Protein AF-A0A972USC8-F1 (afdb_monomer)

Structure (mmCIF, N/CA/C/O backbone):
data_AF-A0A972USC8-F1
#
_entry.id   AF-A0A972USC8-F1
#
loop_
_atom_site.group_PDB
_atom_site.id
_atom_site.type_symbol
_atom_site.label_atom_id
_atom_site.label_alt_id
_atom_site.label_comp_id
_atom_site.label_asym_id
_atom_site.label_entity_id
_atom_site.label_seq_id
_atom_site.pdbx_PDB_ins_code
_atom_site.Cartn_x
_atom_site.Cartn_y
_atom_site.Cartn_z
_atom_site.occupancy
_atom_site.B_iso_or_equiv
_atom_site.auth_seq_id
_atom_site.auth_comp_id
_atom_site.auth_asym_id
_atom_site.auth_atom_id
_atom_site.pdbx_PDB_model_num
ATOM 1 N N . MET A 1 1 ? 21.218 18.758 30.981 1.00 28.83 1 MET A N 1
ATOM 2 C CA . MET A 1 1 ? 20.413 19.959 30.664 1.00 28.83 1 MET A CA 1
ATOM 3 C C . MET A 1 1 ? 19.135 19.496 29.987 1.00 28.83 1 MET A C 1
ATOM 5 O O . MET A 1 1 ? 19.199 18.559 29.205 1.00 28.83 1 MET A O 1
ATOM 9 N N . LYS A 1 2 ? 17.991 20.054 30.396 1.00 26.00 2 LYS A N 1
ATOM 10 C CA . LYS A 1 2 ? 16.638 19.633 30.009 1.00 26.00 2 LYS A CA 1
ATOM 11 C C . LYS A 1 2 ? 16.457 19.695 28.484 1.00 26.00 2 LYS A C 1
ATOM 13 O O . LYS A 1 2 ? 16.669 20.749 27.896 1.00 26.00 2 LYS A O 1
ATOM 18 N N . ASN A 1 3 ? 16.062 18.573 27.883 1.00 27.61 3 ASN A N 1
ATOM 19 C CA . ASN A 1 3 ? 15.566 18.508 26.513 1.00 27.61 3 ASN A CA 1
ATOM 20 C C . ASN A 1 3 ? 14.265 19.317 26.426 1.00 27.61 3 ASN A C 1
ATOM 22 O O . ASN A 1 3 ? 13.234 18.849 26.899 1.00 27.61 3 ASN A O 1
ATOM 26 N N . ASN A 1 4 ? 14.302 20.493 25.804 1.00 26.41 4 ASN A N 1
ATOM 27 C CA . ASN A 1 4 ? 13.115 21.054 25.164 1.00 26.41 4 ASN A CA 1
ATOM 28 C C . ASN A 1 4 ? 13.002 20.402 23.780 1.00 26.41 4 ASN A C 1
ATOM 30 O O . ASN A 1 4 ? 13.365 20.997 22.772 1.00 26.41 4 ASN A O 1
ATOM 34 N N . LEU A 1 5 ? 12.569 19.141 23.749 1.00 36.03 5 LEU A N 1
ATOM 35 C CA . LEU A 1 5 ? 11.856 18.628 22.585 1.00 36.03 5 LEU A CA 1
ATOM 36 C C . LEU A 1 5 ? 10.421 19.109 22.794 1.00 36.03 5 LEU A C 1
ATOM 38 O O . LEU A 1 5 ? 9.805 18.733 23.791 1.00 36.03 5 LEU A O 1
ATOM 42 N N . SER A 1 6 ? 9.947 20.012 21.937 1.00 41.19 6 SER A N 1
ATOM 43 C CA . SER A 1 6 ? 8.532 20.383 21.866 1.00 41.19 6 SER A CA 1
ATOM 44 C C . SER A 1 6 ? 7.670 19.116 21.856 1.00 41.19 6 SER A C 1
ATOM 46 O O . SER A 1 6 ? 8.091 18.094 21.304 1.00 41.19 6 SER A O 1
ATOM 48 N N . GLU A 1 7 ? 6.494 19.155 22.493 1.00 50.50 7 GLU A N 1
ATOM 49 C CA . GLU A 1 7 ? 5.523 18.064 22.347 1.00 50.50 7 GLU A CA 1
ATOM 50 C C . GLU A 1 7 ? 5.306 17.808 20.842 1.00 50.50 7 GLU A C 1
ATOM 52 O O . GLU A 1 7 ? 5.225 18.777 20.081 1.00 50.50 7 GLU A O 1
ATOM 57 N N . PRO A 1 8 ? 5.321 16.541 20.387 1.00 60.16 8 PRO A N 1
ATOM 58 C CA . PRO A 1 8 ? 5.154 16.236 18.973 1.00 60.16 8 PRO A CA 1
ATOM 59 C C . PRO A 1 8 ? 3.781 16.725 18.503 1.00 60.16 8 PRO A C 1
ATOM 61 O O . PRO A 1 8 ? 2.776 16.514 19.181 1.00 60.16 8 PRO A O 1
ATOM 64 N N . GLU A 1 9 ? 3.760 17.403 17.360 1.00 76.31 9 GLU A N 1
ATOM 65 C CA . GLU A 1 9 ? 2.539 17.928 16.756 1.00 76.31 9 GLU A CA 1
ATOM 66 C C . GLU A 1 9 ? 1.659 16.753 16.309 1.00 76.31 9 GLU A C 1
ATOM 68 O O . GLU A 1 9 ? 2.109 15.861 15.592 1.00 76.31 9 GLU A O 1
ATOM 73 N N . THR A 1 10 ? 0.428 16.693 16.818 1.00 85.75 10 THR A N 1
ATOM 74 C CA . THR A 1 10 ? -0.533 15.642 16.466 1.00 85.75 10 THR A CA 1
ATOM 75 C C . THR A 1 10 ? -1.205 15.961 15.145 1.00 85.75 10 THR A C 1
ATOM 77 O O . THR A 1 10 ? -1.595 17.108 14.927 1.00 85.75 10 THR A O 1
ATOM 80 N N . PHE A 1 11 ? -1.440 14.945 14.326 1.00 89.19 11 PHE A N 1
ATOM 81 C CA . PHE A 1 11 ? -2.197 15.081 13.091 1.00 89.19 11 PHE A CA 1
ATOM 82 C C . PHE A 1 11 ? -3.629 15.552 13.362 1.00 89.19 11 PHE A C 1
ATOM 84 O O . PHE A 1 11 ? -4.307 15.059 14.270 1.00 89.19 11 PHE A O 1
ATOM 91 N N . LYS A 1 12 ? -4.096 16.490 12.536 1.00 87.88 12 LYS A N 1
ATOM 92 C CA . LYS A 1 12 ? -5.495 16.915 12.465 1.00 87.88 12 LYS A CA 1
ATOM 93 C C . LYS A 1 12 ? -5.984 16.843 11.031 1.00 87.88 12 LYS A C 1
ATOM 95 O O . LYS A 1 12 ? -5.246 17.154 10.097 1.00 87.88 12 LYS A O 1
ATOM 100 N N . VAL A 1 13 ? -7.257 16.499 10.864 1.00 87.81 13 VAL A N 1
ATOM 101 C CA . VAL A 1 13 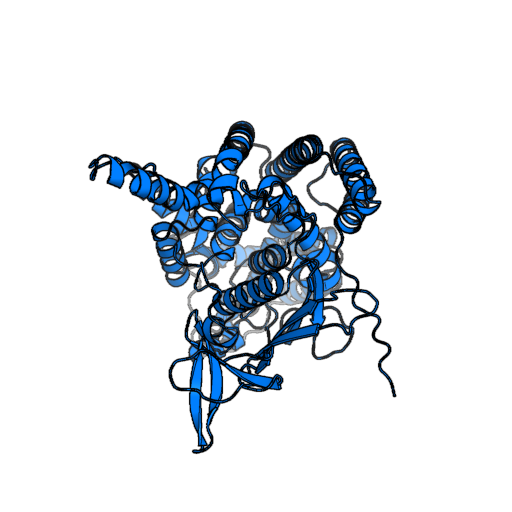? -7.904 16.422 9.546 1.00 87.81 13 VAL A CA 1
ATOM 102 C C . VAL A 1 13 ? -7.822 17.764 8.809 1.00 87.81 13 VAL A C 1
ATOM 104 O O . VAL A 1 13 ? -7.515 17.799 7.619 1.00 87.81 13 VAL A O 1
ATOM 107 N N . THR A 1 14 ? -8.034 18.873 9.515 1.00 89.88 14 THR A N 1
ATOM 108 C CA . THR A 1 14 ? -7.966 20.241 8.973 1.00 89.88 14 THR A CA 1
ATOM 109 C C . THR A 1 14 ? -6.568 20.602 8.454 1.00 89.88 14 THR A C 1
ATOM 111 O O . THR A 1 14 ? -6.430 21.144 7.351 1.00 89.88 14 THR A O 1
ATOM 114 N N . ASP A 1 15 ? -5.520 20.217 9.186 1.00 91.56 15 ASP A N 1
ATOM 115 C CA . ASP A 1 15 ? -4.124 20.422 8.786 1.00 91.56 15 ASP A CA 1
ATOM 116 C C . ASP A 1 15 ? -3.772 19.590 7.541 1.00 91.56 15 ASP A C 1
ATOM 118 O O . ASP A 1 15 ? -3.194 20.116 6.584 1.00 91.56 15 ASP A O 1
ATOM 122 N N . LEU A 1 16 ? -4.196 18.320 7.498 1.00 93.44 16 LEU A N 1
ATOM 123 C CA . LEU A 1 16 ? -3.997 17.429 6.347 1.00 93.44 16 LEU A CA 1
ATOM 124 C C . LEU A 1 16 ? -4.698 17.960 5.086 1.00 93.44 16 LEU A C 1
ATOM 126 O O . LEU A 1 16 ? -4.083 18.049 4.020 1.00 93.44 16 LEU A O 1
ATOM 130 N N . LEU A 1 17 ? -5.961 18.382 5.207 1.00 94.69 17 LEU A N 1
ATOM 131 C CA . LEU A 1 17 ? -6.731 18.974 4.108 1.00 94.69 17 LEU A CA 1
ATOM 132 C C . LEU A 1 17 ? -6.088 20.268 3.596 1.00 94.69 17 LEU A C 1
ATOM 134 O O . LEU A 1 17 ? -5.974 20.473 2.384 1.00 94.69 17 LEU A O 1
ATOM 138 N N . THR A 1 18 ? -5.640 21.133 4.508 1.00 94.94 18 THR A N 1
ATOM 139 C CA . THR A 1 18 ? -4.991 22.407 4.170 1.00 94.94 18 THR A CA 1
ATOM 140 C C . THR A 1 18 ? -3.658 22.180 3.464 1.00 94.94 18 THR A C 1
ATOM 142 O O . THR A 1 18 ? -3.380 22.806 2.434 1.00 94.94 18 THR A O 1
ATOM 145 N N . GLN A 1 19 ? -2.845 21.252 3.971 1.00 94.81 19 GLN A N 1
ATOM 146 C CA . GLN A 1 19 ? -1.562 20.903 3.375 1.00 94.81 19 GLN A CA 1
ATOM 147 C C . GLN A 1 19 ? -1.742 20.276 1.988 1.00 94.81 19 GLN A C 1
ATOM 149 O O . GLN A 1 19 ? -1.055 20.674 1.043 1.00 94.81 19 GLN A O 1
ATOM 154 N N . TYR A 1 20 ? -2.702 19.364 1.826 1.00 96.25 20 TYR A N 1
ATOM 155 C CA . TYR A 1 20 ? -2.996 18.770 0.525 1.00 96.25 20 TYR A CA 1
ATOM 156 C C . TYR A 1 20 ? -3.527 19.812 -0.469 1.00 96.25 20 TYR A C 1
ATOM 158 O O . TYR A 1 20 ? -3.040 19.902 -1.596 1.00 96.25 20 TYR A O 1
ATOM 166 N N . LYS A 1 21 ? -4.442 20.696 -0.048 1.00 95.88 21 LYS A N 1
ATOM 167 C CA . LYS A 1 21 ? -4.921 21.823 -0.870 1.00 95.88 21 LYS A CA 1
ATOM 168 C C . LYS A 1 21 ? -3.769 22.705 -1.360 1.00 95.88 21 LYS A C 1
ATOM 170 O O . LYS A 1 21 ? -3.765 23.127 -2.522 1.00 95.88 21 LYS A O 1
ATOM 175 N N . LYS A 1 22 ? -2.793 22.989 -0.493 1.00 94.94 22 LYS A N 1
ATOM 176 C CA . LYS A 1 22 ? -1.580 23.728 -0.860 1.00 94.94 22 LYS A CA 1
ATOM 177 C C . LYS A 1 22 ? -0.769 22.964 -1.906 1.00 94.94 22 LYS A C 1
ATOM 179 O O . LYS A 1 22 ? -0.396 23.555 -2.912 1.00 94.94 22 LYS A O 1
ATOM 184 N N . ASN A 1 23 ? -0.571 21.657 -1.728 1.00 93.88 23 ASN A N 1
ATOM 185 C CA . ASN A 1 23 ? 0.127 20.816 -2.704 1.00 93.88 23 ASN A CA 1
ATOM 186 C C . ASN A 1 23 ? -0.571 20.813 -4.077 1.00 93.88 23 ASN A C 1
ATOM 188 O O . ASN A 1 23 ? 0.102 20.947 -5.098 1.00 93.88 23 ASN A O 1
ATOM 192 N N . VAL A 1 24 ? -1.906 20.734 -4.113 1.00 94.00 24 VAL A N 1
ATOM 193 C CA . VAL A 1 24 ? -2.699 20.839 -5.353 1.00 94.00 24 VAL A CA 1
ATOM 194 C C . VAL A 1 24 ? -2.519 22.212 -6.008 1.00 94.00 24 VAL A C 1
ATOM 196 O O . VAL A 1 24 ? -2.285 22.302 -7.211 1.00 94.00 24 VAL A O 1
ATOM 199 N N . SER A 1 25 ? -2.586 23.289 -5.221 1.00 91.81 25 SER A N 1
ATOM 200 C CA . SER A 1 25 ? -2.458 24.669 -5.720 1.00 91.81 25 SER A CA 1
ATOM 201 C C . SER A 1 25 ? -1.057 24.974 -6.258 1.00 91.81 25 SER A C 1
ATOM 203 O O . SER A 1 25 ? -0.921 25.671 -7.261 1.00 91.81 25 SER A O 1
ATOM 205 N N . ASP A 1 26 ? -0.030 24.412 -5.620 1.00 91.94 26 ASP A N 1
ATOM 206 C CA . ASP A 1 26 ? 1.372 24.521 -6.027 1.00 91.94 26 ASP A CA 1
ATOM 207 C C . ASP A 1 26 ? 1.712 23.622 -7.237 1.00 91.94 26 ASP A C 1
ATOM 209 O O . ASP A 1 26 ? 2.849 23.644 -7.710 1.00 91.94 26 ASP A O 1
ATOM 213 N N . GLY A 1 27 ? 0.771 22.800 -7.724 1.00 90.38 27 GLY A N 1
ATOM 214 C CA . GLY A 1 27 ? 1.009 21.855 -8.821 1.00 90.38 27 GLY A CA 1
ATOM 215 C C . GLY A 1 27 ? 1.958 20.708 -8.453 1.00 90.38 27 GLY A C 1
ATOM 216 O O . GLY A 1 27 ? 2.668 20.195 -9.313 1.00 90.38 27 GLY A O 1
ATOM 217 N N . LYS A 1 28 ? 2.008 20.317 -7.172 1.00 91.31 28 LYS A N 1
ATOM 218 C CA . LYS A 1 28 ? 2.909 19.268 -6.655 1.00 91.31 28 LYS A CA 1
ATOM 219 C C . LYS A 1 28 ? 2.369 17.842 -6.791 1.00 91.31 28 LYS A C 1
ATOM 221 O O . LYS A 1 28 ? 3.103 16.913 -6.453 1.00 91.31 28 LYS A O 1
ATOM 226 N N . ILE A 1 29 ? 1.119 17.685 -7.230 1.00 93.94 29 ILE A N 1
ATOM 227 C CA . ILE A 1 29 ? 0.463 16.390 -7.446 1.00 93.94 29 ILE A CA 1
ATOM 228 C C . ILE A 1 29 ? 0.520 16.054 -8.941 1.00 93.94 29 ILE A C 1
ATOM 230 O O . ILE A 1 29 ? -0.110 16.736 -9.748 1.00 93.94 29 ILE A O 1
ATOM 234 N N . GLN A 1 30 ? 1.272 15.015 -9.314 1.00 92.88 30 GLN A N 1
ATOM 235 C CA . GLN A 1 30 ? 1.642 14.715 -10.708 1.00 92.88 30 GLN A CA 1
ATOM 236 C C . GLN A 1 30 ? 0.449 14.498 -11.648 1.00 92.88 30 GLN A C 1
ATOM 238 O O . GLN A 1 30 ? 0.514 14.874 -12.816 1.00 92.88 30 GLN A O 1
ATOM 243 N N . PHE A 1 31 ? -0.619 13.868 -11.157 1.00 93.75 31 PHE A N 1
ATOM 244 C CA . PHE A 1 31 ? -1.736 13.412 -11.989 1.00 93.75 31 PHE A CA 1
ATOM 245 C C . PHE A 1 31 ? -2.877 14.427 -12.132 1.00 93.75 31 PHE A C 1
ATOM 247 O O . PHE A 1 31 ? -3.879 14.137 -12.787 1.00 93.75 31 PHE A O 1
ATOM 254 N N . LEU A 1 32 ? -2.762 15.604 -11.511 1.00 91.94 32 LEU A N 1
ATOM 255 C CA . LEU A 1 32 ? -3.813 16.613 -11.541 1.00 91.94 32 LEU A CA 1
ATOM 256 C C . LEU A 1 32 ? -3.540 17.683 -12.604 1.00 91.94 32 LEU A C 1
ATOM 258 O O . LEU A 1 32 ? -2.556 18.419 -12.550 1.00 91.94 32 LEU A O 1
ATOM 262 N N . GLU A 1 33 ? -4.452 17.796 -13.569 1.00 72.31 33 GLU A N 1
ATOM 263 C CA . GLU A 1 33 ? -4.431 18.856 -14.577 1.00 72.31 33 GLU A CA 1
ATOM 264 C C . GLU A 1 33 ? -4.986 20.183 -14.025 1.00 72.31 33 GLU A C 1
ATOM 266 O O . GLU A 1 33 ? -5.895 20.209 -13.191 1.00 72.31 33 GLU A O 1
ATOM 271 N N . ASN A 1 34 ? -4.520 21.315 -14.572 1.00 64.12 34 ASN A N 1
ATOM 272 C CA . ASN A 1 34 ? -4.878 22.668 -14.113 1.00 64.12 34 ASN A CA 1
ATOM 273 C C . ASN A 1 34 ? -6.394 22.945 -13.988 1.00 64.12 34 ASN A C 1
ATOM 275 O O . ASN A 1 34 ? -6.798 23.769 -13.165 1.00 64.12 34 ASN A O 1
ATOM 279 N N . ASN A 1 35 ? -7.241 22.296 -14.794 1.00 61.62 35 ASN A N 1
ATOM 280 C CA . ASN A 1 35 ? -8.693 22.505 -14.753 1.00 61.62 35 ASN A CA 1
ATOM 281 C C . ASN A 1 35 ? -9.378 21.732 -13.615 1.00 61.62 35 ASN A C 1
ATOM 283 O O . ASN A 1 35 ? -10.290 22.268 -12.984 1.00 61.62 35 ASN A O 1
ATOM 287 N N . SER A 1 36 ? -8.904 20.526 -13.306 1.00 72.19 36 SER A N 1
ATOM 288 C CA . SER A 1 36 ? -9.436 19.660 -12.244 1.00 72.19 36 SER A CA 1
ATOM 289 C C . SER A 1 36 ? -9.103 20.156 -10.842 1.00 72.19 36 SER A C 1
ATOM 291 O O . SER A 1 36 ? -9.869 19.943 -9.901 1.00 72.19 36 SER A O 1
ATOM 293 N N . ASN A 1 37 ? -8.002 20.902 -10.713 1.00 83.31 37 ASN A N 1
ATOM 294 C CA . ASN A 1 37 ? -7.565 21.498 -9.451 1.00 83.31 37 ASN A CA 1
ATOM 295 C C . ASN A 1 37 ? -8.664 22.345 -8.801 1.00 83.31 37 ASN A C 1
ATOM 297 O O . ASN A 1 37 ? -8.828 22.318 -7.585 1.00 83.31 37 ASN A O 1
ATOM 301 N N . LYS A 1 38 ? -9.462 23.066 -9.600 1.00 87.19 38 LYS A N 1
ATOM 302 C CA . LYS A 1 38 ? -10.529 23.931 -9.076 1.00 87.19 38 LYS A CA 1
ATOM 303 C C . LYS A 1 38 ? -11.632 23.138 -8.381 1.00 87.19 38 LYS A C 1
ATOM 305 O O . LYS A 1 38 ? -12.074 23.540 -7.310 1.00 87.19 38 LYS A O 1
ATOM 310 N N . GLU A 1 39 ? -12.074 22.034 -8.978 1.00 92.19 39 GLU A N 1
ATOM 311 C CA . GLU A 1 39 ? -13.142 21.207 -8.412 1.00 92.19 39 GLU A CA 1
ATOM 312 C C . GLU A 1 39 ? -12.675 20.521 -7.122 1.00 92.19 39 GLU A C 1
ATOM 314 O O . GLU A 1 39 ? -13.353 20.600 -6.096 1.00 92.19 39 GLU A O 1
ATOM 319 N N . ILE A 1 40 ? -11.466 19.953 -7.136 1.00 94.38 40 ILE A N 1
ATOM 320 C CA . ILE A 1 40 ? -10.839 19.330 -5.963 1.00 94.38 40 ILE A CA 1
ATOM 321 C C . ILE A 1 40 ? -10.711 20.337 -4.817 1.00 94.38 40 ILE A C 1
ATOM 323 O O . ILE A 1 40 ? -11.151 20.053 -3.705 1.00 94.38 40 ILE A O 1
ATOM 327 N N . ILE A 1 41 ? -10.188 21.539 -5.087 1.00 94.56 41 ILE A N 1
ATOM 328 C CA . ILE A 1 41 ? -10.046 22.600 -4.079 1.00 94.56 41 ILE A CA 1
ATOM 329 C C . ILE A 1 41 ? -11.403 22.976 -3.470 1.00 94.56 41 ILE A C 1
ATOM 331 O O . ILE A 1 41 ? -11.494 23.153 -2.258 1.00 94.56 41 ILE A O 1
ATOM 335 N N . VAL A 1 42 ? -12.471 23.046 -4.272 1.00 95.25 42 VAL A N 1
ATOM 336 C CA . VAL A 1 42 ? -13.825 23.327 -3.765 1.00 95.25 42 VAL A CA 1
ATOM 337 C C . VAL A 1 42 ? -14.301 22.240 -2.800 1.00 95.25 42 VAL A C 1
ATOM 339 O O . VAL A 1 42 ? -14.908 22.561 -1.777 1.00 95.25 42 VAL A O 1
ATOM 342 N N . HIS A 1 43 ? -14.050 20.965 -3.099 1.00 96.00 43 HIS A N 1
ATOM 343 C CA . HIS A 1 43 ? -14.415 19.866 -2.204 1.00 96.00 43 HIS A CA 1
ATOM 344 C C . HIS A 1 43 ? -13.560 19.839 -0.932 1.00 96.00 43 HIS A C 1
ATOM 346 O O . HIS A 1 43 ? -14.116 19.668 0.153 1.00 96.00 43 HIS A O 1
ATOM 352 N N . LEU A 1 44 ? -12.253 20.099 -1.042 1.00 95.94 44 LEU A N 1
ATOM 353 C CA . LEU A 1 44 ? -11.354 20.243 0.108 1.00 95.94 44 LEU A CA 1
ATOM 354 C C . LEU A 1 44 ? -11.804 21.384 1.029 1.00 95.94 44 LEU A C 1
ATOM 356 O O . LEU A 1 44 ? -11.904 21.188 2.234 1.00 95.94 44 LEU A O 1
ATOM 360 N N . ASP A 1 45 ? -12.168 22.543 0.473 1.00 95.62 45 ASP A N 1
ATOM 361 C CA . ASP A 1 45 ? -12.660 23.687 1.250 1.00 95.62 45 ASP A CA 1
ATOM 362 C C . ASP A 1 45 ? -13.990 23.405 1.950 1.00 95.62 45 ASP A C 1
ATOM 364 O O . ASP A 1 45 ? -14.236 23.906 3.048 1.00 95.62 45 ASP A O 1
ATOM 368 N N . LYS A 1 46 ? -14.867 22.616 1.322 1.00 95.19 46 LYS A N 1
ATOM 369 C CA . LYS A 1 46 ? -16.124 22.187 1.942 1.00 95.19 46 LYS A CA 1
ATOM 370 C C . LYS A 1 46 ? -15.867 21.256 3.122 1.00 95.19 46 LYS A C 1
ATOM 372 O O . LYS A 1 46 ? -16.436 21.496 4.181 1.00 95.19 46 LYS A O 1
ATOM 377 N N . LEU A 1 47 ? -15.013 20.244 2.953 1.00 92.12 47 LEU A N 1
ATOM 378 C CA . LEU A 1 47 ? -14.636 19.348 4.049 1.00 92.12 47 LEU A CA 1
ATOM 379 C C . LEU A 1 47 ? -13.954 20.126 5.169 1.00 92.12 47 LEU A C 1
ATOM 381 O O . LEU A 1 47 ? -14.381 20.023 6.312 1.00 92.12 47 LEU A O 1
ATOM 385 N N . ASN A 1 48 ? -12.977 20.971 4.843 1.00 92.38 48 ASN A N 1
ATOM 386 C CA . ASN A 1 48 ? -12.237 21.721 5.849 1.00 92.38 48 ASN A CA 1
ATOM 387 C C . ASN A 1 48 ? -13.173 22.586 6.707 1.00 92.38 48 ASN A C 1
ATOM 389 O O . ASN A 1 48 ? -13.123 22.519 7.926 1.00 92.38 48 ASN A O 1
ATOM 393 N N . LYS A 1 49 ? -14.134 23.289 6.090 1.00 91.69 49 LYS A N 1
ATOM 394 C CA . LYS A 1 49 ? -15.154 24.058 6.826 1.00 91.69 49 LYS A CA 1
ATOM 395 C C . LYS A 1 49 ? -16.045 23.204 7.729 1.00 91.69 49 LYS A C 1
ATOM 397 O O . LYS A 1 49 ? -16.469 23.685 8.775 1.00 91.69 49 LYS A O 1
ATOM 402 N N . LEU A 1 50 ? -16.393 21.987 7.308 1.00 87.12 50 LEU A N 1
ATOM 403 C CA . LEU A 1 50 ? -17.197 21.073 8.123 1.00 87.12 50 LEU A CA 1
ATOM 404 C C . LEU A 1 50 ? -16.403 20.620 9.357 1.00 87.12 50 LEU A C 1
ATOM 406 O O . LEU A 1 50 ? -16.908 20.715 10.474 1.00 87.12 50 LEU A O 1
ATOM 410 N N . PHE A 1 51 ? -15.150 20.205 9.168 1.00 85.81 51 PHE A N 1
ATOM 411 C CA . PHE A 1 51 ? -14.292 19.738 10.259 1.00 85.81 51 PHE A CA 1
ATOM 412 C C . PHE A 1 51 ? -13.835 20.874 11.190 1.00 85.81 51 PHE A C 1
ATOM 414 O O . PHE A 1 51 ? -13.865 20.692 12.402 1.00 85.81 51 PHE A O 1
ATOM 421 N N . GLU A 1 52 ? -13.544 22.075 10.677 1.00 86.56 52 GLU A N 1
ATOM 422 C CA . GLU A 1 52 ? -13.254 23.264 11.499 1.00 86.56 52 GLU A CA 1
ATOM 423 C C . GLU A 1 52 ? -14.415 23.611 12.444 1.00 86.56 52 GLU A C 1
ATOM 425 O O . GLU A 1 52 ? -14.201 23.965 13.602 1.00 86.56 52 GLU A O 1
ATOM 430 N N . ARG A 1 53 ? -15.666 23.511 11.981 1.00 81.69 53 ARG A N 1
ATOM 431 C CA . ARG A 1 53 ? -16.845 23.726 12.839 1.00 81.69 53 ARG A CA 1
ATOM 432 C C . ARG A 1 53 ? -16.929 22.690 13.950 1.00 81.69 53 ARG A C 1
ATOM 434 O O . ARG A 1 53 ? -17.182 23.049 15.098 1.00 81.69 53 ARG A O 1
ATOM 441 N N . SER A 1 54 ? -16.665 21.428 13.615 1.00 75.50 54 SER A N 1
ATOM 442 C CA . SER A 1 54 ? -16.664 20.342 14.593 1.00 75.50 54 SER A CA 1
ATOM 443 C C . SER A 1 54 ? -15.574 20.509 15.649 1.00 75.50 54 SER A C 1
ATOM 445 O O . SER A 1 54 ? -15.850 20.351 16.836 1.00 75.50 54 SER A O 1
ATOM 447 N N . GLU A 1 55 ? -14.372 20.934 15.257 1.00 75.25 55 GLU A N 1
ATOM 448 C CA . GLU A 1 55 ? -13.291 21.262 16.197 1.00 75.25 55 GLU A CA 1
ATOM 449 C C . GLU A 1 55 ? -13.653 22.429 17.137 1.00 75.25 55 GLU A C 1
ATOM 451 O O . GLU A 1 55 ? -13.177 22.485 18.271 1.00 75.25 55 GLU A O 1
ATOM 456 N N . ASN A 1 56 ? -14.538 23.331 16.699 1.00 76.19 56 ASN A N 1
ATOM 457 C CA . ASN A 1 56 ? -15.073 24.430 17.507 1.00 76.19 56 ASN A CA 1
ATOM 458 C C . ASN A 1 56 ? -16.291 24.036 18.372 1.00 76.19 56 ASN A C 1
ATOM 460 O O . ASN A 1 56 ? -16.878 24.898 19.029 1.00 76.19 56 ASN A O 1
ATOM 464 N N . GLY A 1 57 ? -16.651 22.749 18.413 1.00 70.12 57 GLY A N 1
ATOM 465 C CA . GLY A 1 57 ? -17.709 22.208 19.269 1.00 70.12 57 GLY A CA 1
ATOM 466 C C . GLY A 1 57 ? -19.099 22.145 18.631 1.00 70.12 57 GLY A C 1
ATOM 467 O O . GLY A 1 57 ? -20.067 21.877 19.343 1.00 70.12 57 GLY A O 1
ATOM 468 N N . GLU A 1 58 ? -19.225 22.387 17.321 1.00 76.31 58 GLU A N 1
ATOM 469 C CA . GLU A 1 58 ? -20.474 22.139 16.590 1.00 76.31 58 GLU A CA 1
ATOM 470 C C . GLU A 1 58 ? -20.630 20.649 16.240 1.00 76.31 58 GLU A C 1
ATOM 472 O O . GLU A 1 58 ? -19.655 19.926 16.034 1.00 76.31 58 GLU A O 1
ATOM 477 N N . GLU A 1 59 ? -21.871 20.173 16.137 1.00 72.81 59 GLU A N 1
ATOM 478 C CA . GLU A 1 59 ? -22.135 18.816 15.653 1.00 72.81 59 GLU A CA 1
ATOM 479 C C . GLU A 1 59 ? -21.805 18.724 14.154 1.00 72.81 59 GLU A C 1
ATOM 481 O O . GLU A 1 59 ? -22.267 19.536 13.347 1.00 72.81 59 GLU A O 1
ATOM 486 N N . LEU A 1 60 ? -20.985 17.742 13.772 1.00 75.19 60 LEU A N 1
ATOM 487 C CA . LEU A 1 60 ? -20.593 17.542 12.379 1.00 75.19 60 LEU A CA 1
ATOM 488 C C . LEU A 1 60 ? -21.764 16.970 11.570 1.00 75.19 60 LEU A C 1
ATOM 490 O O . LEU A 1 60 ? -22.308 15.919 11.909 1.00 75.19 60 LEU A O 1
ATOM 494 N N . ASP A 1 61 ? -22.098 17.605 10.443 1.00 81.38 61 ASP A N 1
ATOM 495 C CA . ASP A 1 61 ? -23.020 17.021 9.465 1.00 81.38 61 ASP A CA 1
ATOM 496 C C . ASP A 1 61 ? -22.319 15.889 8.705 1.00 81.38 61 ASP A C 1
ATOM 498 O O . ASP A 1 61 ? -21.712 16.079 7.645 1.00 81.38 61 ASP A O 1
ATOM 502 N N . TRP A 1 62 ? -22.396 14.690 9.280 1.00 78.56 62 TRP A N 1
ATOM 503 C CA . TRP A 1 62 ? -21.809 13.492 8.700 1.00 78.56 62 TRP A CA 1
ATOM 504 C C . TRP A 1 62 ? -22.374 13.197 7.316 1.00 78.56 62 TRP A C 1
ATOM 506 O O . TRP A 1 62 ? -21.616 12.828 6.429 1.00 78.56 62 TRP A O 1
ATOM 516 N N . ASN A 1 63 ? -23.671 13.380 7.078 1.00 81.69 63 ASN A N 1
ATOM 517 C CA . ASN A 1 63 ? -24.256 13.083 5.771 1.00 81.69 63 ASN A CA 1
ATOM 518 C C . ASN A 1 63 ? -23.616 13.941 4.670 1.00 81.69 63 ASN A C 1
ATOM 520 O O . ASN A 1 63 ? -23.237 13.434 3.612 1.00 81.69 63 ASN A O 1
ATOM 524 N N . GLU A 1 64 ? -23.443 15.236 4.932 1.00 84.94 64 GLU A N 1
ATOM 525 C CA . GLU A 1 64 ? -22.745 16.126 4.007 1.00 84.94 64 GLU A CA 1
ATOM 526 C C . GLU A 1 64 ? -21.251 15.799 3.902 1.00 84.94 64 GLU A C 1
ATOM 528 O O . GLU A 1 64 ? -20.729 15.750 2.785 1.00 84.94 64 GLU A O 1
ATOM 533 N N . ALA A 1 65 ? -20.571 15.485 5.012 1.00 85.19 65 ALA A N 1
ATOM 534 C CA . ALA A 1 65 ? -19.170 15.060 4.986 1.00 85.19 65 ALA A CA 1
ATOM 535 C C . ALA A 1 65 ? -18.963 13.824 4.090 1.00 85.19 65 ALA A C 1
ATOM 537 O O . ALA A 1 65 ? -18.097 13.846 3.216 1.00 85.19 65 ALA A O 1
ATOM 538 N N . HIS A 1 66 ? -19.811 12.795 4.210 1.00 84.44 66 HIS A N 1
ATOM 539 C CA . HIS A 1 66 ? -19.746 11.592 3.372 1.00 84.44 66 HIS A CA 1
ATOM 540 C C . HIS A 1 66 ? -20.041 11.895 1.900 1.00 84.44 66 HIS A C 1
ATOM 542 O O . HIS A 1 66 ? -19.351 11.389 1.014 1.00 84.44 66 HIS A O 1
ATOM 548 N N . LYS A 1 67 ? -21.035 12.743 1.597 1.00 87.12 67 LYS A N 1
ATOM 549 C CA . LYS A 1 67 ? -21.331 13.137 0.207 1.00 87.12 67 LYS A CA 1
ATOM 550 C C . LYS A 1 67 ? -20.153 13.860 -0.438 1.00 87.12 67 LYS A C 1
ATOM 552 O O . LYS A 1 67 ? -19.797 13.555 -1.579 1.00 87.12 67 LYS A O 1
ATOM 557 N N . VAL A 1 68 ? -19.563 14.823 0.271 1.00 92.19 68 VAL A N 1
ATOM 558 C CA . VAL A 1 68 ? -18.422 15.600 -0.229 1.00 92.19 68 VAL A CA 1
ATOM 559 C C . VAL A 1 68 ? -17.181 14.713 -0.335 1.00 92.19 68 VAL A C 1
ATOM 561 O O . VAL A 1 68 ? -16.524 14.747 -1.374 1.00 92.19 68 VAL A O 1
ATOM 564 N N . GLY A 1 69 ? -16.912 13.883 0.676 1.00 91.50 69 GLY A N 1
ATOM 565 C CA . GLY A 1 69 ? -15.820 12.911 0.691 1.00 91.50 69 GLY A CA 1
ATOM 566 C C . GLY A 1 69 ? -15.912 11.934 -0.478 1.00 91.50 69 GLY A C 1
ATOM 567 O O . GLY A 1 69 ? -14.999 11.864 -1.293 1.00 91.50 69 GLY A O 1
ATOM 568 N N . ARG A 1 70 ? -17.061 11.278 -0.676 1.00 91.25 70 ARG A N 1
ATOM 569 C CA . ARG A 1 70 ? -17.271 10.360 -1.808 1.00 91.25 70 ARG A CA 1
ATOM 570 C C . ARG A 1 70 ? -17.044 11.037 -3.158 1.00 91.25 70 ARG A C 1
ATOM 572 O O . ARG A 1 70 ? -16.481 10.430 -4.064 1.00 91.25 70 ARG A O 1
ATOM 579 N N . LYS A 1 71 ? -17.475 12.293 -3.320 1.00 94.25 71 LYS A N 1
ATOM 580 C CA . LYS A 1 71 ? -17.233 13.045 -4.562 1.00 94.25 71 LYS A CA 1
ATOM 581 C C . LYS A 1 71 ? -15.755 13.335 -4.775 1.00 94.25 71 LYS A C 1
ATOM 583 O O . LYS A 1 71 ? -15.260 13.115 -5.876 1.00 94.25 71 LYS A O 1
ATOM 588 N N . LEU A 1 72 ? -15.058 13.759 -3.726 1.00 95.81 72 LEU A N 1
ATOM 589 C CA . LEU A 1 72 ? -13.618 13.976 -3.766 1.00 95.81 72 LEU A CA 1
ATOM 590 C C . LEU A 1 72 ? -12.866 12.684 -4.118 1.00 95.81 72 LEU A C 1
ATOM 592 O O . LEU A 1 72 ? -12.041 12.696 -5.026 1.00 95.81 72 LEU A O 1
ATOM 596 N N . TRP A 1 73 ? -13.226 11.567 -3.482 1.00 95.81 73 TRP A N 1
ATOM 597 C CA . TRP A 1 73 ? -12.703 10.233 -3.781 1.00 95.81 73 TRP A CA 1
ATOM 598 C C . TRP A 1 73 ? -12.870 9.884 -5.268 1.00 95.81 73 TRP A C 1
ATOM 600 O O . TRP A 1 73 ? -11.901 9.539 -5.940 1.00 95.81 73 TRP A O 1
ATOM 610 N N . GLN A 1 74 ? -14.081 10.055 -5.820 1.00 95.00 74 GLN A N 1
ATOM 611 C CA . GLN A 1 74 ? -14.381 9.756 -7.231 1.00 95.00 74 GLN A CA 1
ATOM 612 C C . GLN A 1 74 ? -13.515 10.576 -8.192 1.00 95.00 74 GLN A C 1
ATOM 614 O O . GLN A 1 74 ? -12.994 10.037 -9.169 1.00 95.00 74 GLN A O 1
ATOM 619 N N . ILE A 1 75 ? -13.354 11.872 -7.916 1.00 94.88 75 ILE A N 1
ATOM 620 C CA . ILE A 1 75 ? -12.565 12.783 -8.751 1.00 94.88 75 ILE A CA 1
ATOM 621 C C . ILE A 1 75 ? -11.080 12.400 -8.707 1.00 94.88 75 ILE A C 1
ATOM 623 O O . ILE A 1 75 ? -10.451 12.278 -9.759 1.00 94.88 75 ILE A O 1
ATOM 627 N N . LEU A 1 76 ? -10.535 12.164 -7.509 1.00 96.38 76 LEU A N 1
ATOM 628 C CA . LEU A 1 76 ? -9.130 11.796 -7.316 1.00 96.38 76 LEU A CA 1
ATOM 629 C C . LEU A 1 76 ? -8.793 10.476 -8.016 1.00 96.38 76 LEU A C 1
ATOM 631 O O . LEU A 1 76 ? -7.888 10.450 -8.850 1.00 96.38 76 LEU A O 1
ATOM 635 N N . VAL A 1 77 ? -9.571 9.417 -7.764 1.00 95.56 77 VAL A N 1
ATOM 636 C CA . VAL A 1 77 ? -9.367 8.105 -8.402 1.00 95.56 77 VAL A CA 1
ATOM 637 C C . VAL A 1 77 ? -9.514 8.202 -9.919 1.00 95.56 77 VAL A C 1
ATOM 639 O O . VAL A 1 77 ? -8.710 7.624 -10.649 1.00 95.56 77 VAL A O 1
ATOM 642 N N . SER A 1 78 ? -10.493 8.965 -10.424 1.00 94.50 78 SER A N 1
ATOM 643 C CA . SER A 1 78 ? -10.658 9.135 -11.872 1.00 94.50 78 SER A CA 1
ATOM 644 C C . SER A 1 78 ? -9.437 9.788 -12.515 1.00 94.50 78 SER A C 1
ATOM 646 O O . SER A 1 78 ? -9.021 9.356 -13.588 1.00 94.50 78 SER A O 1
ATOM 648 N N . HIS A 1 79 ? -8.873 10.829 -11.897 1.00 94.75 79 HIS A N 1
ATOM 649 C CA . HIS A 1 79 ? -7.688 11.494 -12.434 1.00 94.75 79 HIS A CA 1
ATOM 650 C C . HIS A 1 79 ? -6.438 10.627 -12.316 1.00 94.75 79 HIS A C 1
ATOM 652 O O . HIS A 1 79 ? -5.679 10.541 -13.280 1.00 94.75 79 HIS A O 1
ATOM 658 N N . ALA A 1 80 ? -6.261 9.926 -11.194 1.00 95.69 80 ALA A N 1
ATOM 659 C CA . ALA A 1 80 ? -5.159 8.990 -11.013 1.00 95.69 80 ALA A CA 1
ATOM 660 C C . ALA A 1 80 ? -5.181 7.893 -12.091 1.00 95.69 80 ALA A C 1
ATOM 662 O O . ALA A 1 80 ? -4.191 7.707 -12.798 1.00 95.69 80 ALA A O 1
ATOM 663 N N . LEU A 1 81 ? -6.332 7.246 -12.307 1.00 94.31 81 LEU A N 1
ATOM 664 C CA . LEU A 1 81 ? -6.487 6.211 -13.334 1.00 94.31 81 LEU A CA 1
ATOM 665 C C . LEU A 1 81 ? -6.243 6.747 -14.745 1.00 94.31 81 LEU A C 1
ATOM 667 O O . LEU A 1 81 ? -5.479 6.141 -15.491 1.00 94.31 81 LEU A O 1
ATOM 671 N N . ASN A 1 82 ? -6.820 7.902 -15.090 1.00 92.50 82 ASN A N 1
ATOM 672 C CA . ASN A 1 82 ? -6.626 8.512 -16.407 1.00 92.50 82 ASN A CA 1
ATOM 673 C C . ASN A 1 82 ? -5.165 8.913 -16.659 1.00 92.50 82 ASN A C 1
ATOM 675 O O . ASN A 1 82 ? -4.726 8.908 -17.805 1.00 92.50 82 ASN A O 1
ATOM 679 N N . SER A 1 83 ? -4.411 9.259 -15.612 1.00 92.88 83 SER A N 1
ATOM 680 C CA . SER A 1 83 ? -2.990 9.594 -15.747 1.00 92.88 83 SER A CA 1
ATOM 681 C C . SER A 1 83 ? -2.103 8.377 -16.018 1.00 92.88 83 SER A C 1
ATOM 683 O O . SER A 1 83 ? -1.061 8.522 -16.652 1.00 92.88 83 SER A O 1
ATOM 685 N N . ILE A 1 84 ? -2.504 7.192 -15.547 1.00 92.94 84 ILE A N 1
ATOM 686 C CA . ILE A 1 84 ? -1.796 5.926 -15.783 1.00 92.94 84 ILE A CA 1
ATOM 687 C C . ILE A 1 84 ? -2.202 5.344 -17.138 1.00 92.94 84 ILE A C 1
ATOM 689 O O . ILE A 1 84 ? -1.350 4.960 -17.936 1.00 92.94 84 ILE A O 1
ATOM 693 N N . ASP A 1 85 ? -3.505 5.289 -17.404 1.00 90.88 85 ASP A N 1
ATOM 694 C CA . ASP A 1 85 ? -4.063 4.783 -18.651 1.00 90.88 85 ASP A CA 1
ATOM 695 C C . ASP A 1 85 ? -5.314 5.593 -19.041 1.00 90.88 85 ASP A C 1
ATOM 697 O O . ASP A 1 85 ? -6.418 5.319 -18.555 1.00 90.88 85 ASP A O 1
ATOM 701 N N . PRO A 1 86 ? -5.169 6.569 -19.957 1.00 88.38 86 PRO A N 1
ATOM 702 C CA . PRO A 1 86 ? -6.275 7.405 -20.426 1.00 88.38 86 PRO A CA 1
ATOM 703 C C . PRO A 1 86 ? -7.416 6.631 -21.098 1.00 88.38 86 PRO A C 1
ATOM 705 O O . PRO A 1 86 ? -8.522 7.155 -21.224 1.00 88.38 86 PRO A O 1
ATOM 708 N N . ASN A 1 87 ? -7.156 5.405 -21.565 1.00 86.88 87 ASN A N 1
ATOM 709 C CA . ASN A 1 87 ? -8.144 4.570 -22.248 1.00 86.88 87 ASN A CA 1
ATOM 710 C C . ASN A 1 87 ? -8.824 3.572 -21.304 1.00 86.88 87 ASN A C 1
ATOM 712 O O . ASN A 1 87 ? -9.707 2.819 -21.734 1.00 86.88 87 ASN A O 1
ATOM 716 N N . SER A 1 88 ? -8.435 3.570 -20.027 1.00 83.88 88 SER A N 1
ATOM 717 C CA . SER A 1 88 ? -9.001 2.682 -19.027 1.00 83.88 88 SER A CA 1
ATOM 718 C C . SER A 1 88 ? -10.501 2.897 -18.863 1.00 83.88 88 SER A C 1
ATOM 720 O O . SER A 1 88 ? -11.018 4.014 -18.806 1.00 83.88 88 SER A O 1
ATOM 722 N N . LYS A 1 89 ? -11.224 1.785 -18.757 1.00 89.44 89 LYS A N 1
ATOM 723 C CA . LYS A 1 89 ? -12.662 1.753 -18.473 1.00 89.44 89 LYS A CA 1
ATOM 724 C C . LYS A 1 89 ? -12.887 1.229 -17.059 1.00 89.44 89 LYS A C 1
ATOM 726 O O . LYS A 1 89 ? -12.002 0.641 -16.458 1.00 89.44 89 LYS A O 1
ATOM 731 N N . GLY A 1 90 ? -14.098 1.393 -16.533 1.00 90.00 90 GLY A N 1
ATOM 732 C CA . GLY A 1 90 ? -14.489 0.791 -15.251 1.00 90.00 90 GLY A CA 1
ATOM 733 C C . GLY A 1 90 ? -14.803 1.784 -14.137 1.00 90.00 90 GLY A C 1
ATOM 734 O O . GLY A 1 90 ? -15.514 1.401 -13.213 1.00 90.00 90 GLY A O 1
ATOM 735 N N . ASN A 1 91 ? -14.418 3.062 -14.263 1.00 91.31 91 ASN A N 1
ATOM 736 C CA . ASN A 1 91 ? -14.702 4.100 -13.255 1.00 91.31 91 ASN A CA 1
ATOM 737 C C . ASN A 1 91 ? -16.183 4.143 -12.858 1.00 91.31 91 ASN A C 1
ATOM 739 O O . ASN A 1 91 ? -16.511 4.134 -11.680 1.00 91.31 91 ASN A O 1
ATOM 743 N N . SER A 1 92 ? -17.103 4.091 -13.826 1.00 93.38 92 SER A N 1
ATOM 744 C CA . SER A 1 92 ? -18.544 4.099 -13.540 1.00 93.38 92 SER A CA 1
ATOM 745 C C . SER A 1 92 ? -19.009 2.897 -12.712 1.00 93.38 92 SER A C 1
ATOM 747 O O . SER A 1 92 ? -19.857 3.049 -11.834 1.00 93.38 92 SER A O 1
ATOM 749 N N . LYS A 1 93 ? -18.447 1.707 -12.959 1.00 95.12 93 LYS A N 1
ATOM 750 C CA . LYS A 1 93 ? -18.742 0.495 -12.182 1.00 95.12 93 LYS A CA 1
ATOM 751 C C . LYS A 1 93 ? -18.129 0.571 -10.786 1.00 95.12 93 LYS A C 1
ATOM 753 O O . LYS A 1 93 ? -18.813 0.219 -9.834 1.00 95.12 93 LYS A O 1
ATOM 758 N N . LEU A 1 94 ? -16.896 1.065 -10.665 1.00 94.75 94 LEU A N 1
ATOM 759 C CA . LEU A 1 94 ? -16.230 1.268 -9.378 1.00 94.75 94 LEU A CA 1
ATOM 760 C C . LEU A 1 94 ? -16.996 2.278 -8.514 1.00 94.75 94 LEU A C 1
ATOM 762 O O . LEU A 1 94 ? -17.248 2.029 -7.343 1.00 94.75 94 LEU A O 1
ATOM 766 N N . PHE A 1 95 ? -17.445 3.386 -9.102 1.00 94.44 95 PHE A N 1
ATOM 767 C CA . PHE A 1 95 ? -18.199 4.417 -8.385 1.00 94.44 95 PHE A CA 1
ATOM 768 C C . PHE A 1 95 ? -19.583 3.937 -7.968 1.00 94.44 95 PHE A C 1
ATOM 770 O O . PHE A 1 95 ? -20.045 4.289 -6.885 1.00 94.44 95 PHE A O 1
ATOM 777 N N . LYS A 1 96 ? -20.225 3.113 -8.803 1.00 94.50 96 LYS A N 1
ATOM 778 C CA . LYS A 1 96 ? -21.470 2.443 -8.435 1.00 94.50 96 LYS A CA 1
ATOM 779 C C . LYS A 1 96 ? -21.247 1.447 -7.297 1.00 94.50 96 LYS A C 1
ATOM 781 O O . LYS A 1 96 ? -22.032 1.444 -6.359 1.00 94.50 96 LYS A O 1
ATOM 786 N N . TYR A 1 97 ? -20.174 0.655 -7.352 1.00 92.81 97 TYR A N 1
ATOM 787 C CA . TYR A 1 97 ? -19.808 -0.236 -6.253 1.00 92.81 97 TYR A CA 1
ATOM 788 C C . TYR A 1 97 ? -19.604 0.546 -4.958 1.00 92.81 97 TYR A C 1
ATOM 790 O O . TYR A 1 97 ? -20.202 0.181 -3.962 1.00 92.81 97 TYR A O 1
ATOM 798 N N . LEU A 1 98 ? -18.832 1.637 -4.975 1.00 90.12 98 LEU A N 1
ATOM 799 C CA . LEU A 1 98 ? -18.618 2.466 -3.788 1.00 90.12 98 LEU A CA 1
ATOM 800 C C . LEU A 1 98 ? -19.943 3.003 -3.228 1.00 90.12 98 LEU A C 1
ATOM 802 O O . LEU A 1 98 ? -20.143 3.010 -2.022 1.00 90.12 98 LEU A O 1
ATOM 806 N N . GLU A 1 99 ? -20.872 3.422 -4.092 1.00 88.12 99 GLU A N 1
ATOM 807 C CA . GLU A 1 99 ? -22.199 3.861 -3.656 1.00 88.12 99 GLU A CA 1
ATOM 808 C C . GLU A 1 99 ? -23.012 2.729 -3.008 1.00 88.12 99 GLU A C 1
ATOM 810 O O . GLU A 1 99 ? -23.655 2.950 -1.982 1.00 88.12 99 GLU A O 1
ATOM 815 N N . ASP A 1 100 ? -22.996 1.537 -3.603 1.00 89.44 100 ASP A N 1
ATOM 816 C CA . ASP A 1 100 ? -23.708 0.367 -3.090 1.00 89.44 100 ASP A CA 1
ATOM 817 C C . ASP A 1 100 ? -23.050 -0.171 -1.802 1.00 89.44 100 ASP A C 1
ATOM 819 O O . ASP A 1 100 ? -23.757 -0.539 -0.866 1.00 89.44 100 ASP A O 1
ATOM 823 N N . ALA A 1 101 ? -21.719 -0.127 -1.710 1.00 84.88 101 ALA A N 1
ATOM 824 C CA . ALA A 1 101 ? -20.941 -0.473 -0.526 1.00 84.88 101 ALA A CA 1
ATOM 825 C C . ALA A 1 101 ? -21.233 0.496 0.623 1.00 84.88 101 ALA A C 1
ATOM 827 O O . ALA A 1 101 ? -21.614 0.036 1.691 1.00 84.88 101 ALA A O 1
ATOM 828 N N . SER A 1 102 ? -21.213 1.818 0.391 1.00 79.75 102 SER A N 1
ATOM 829 C CA . SER A 1 102 ? -21.590 2.800 1.422 1.00 79.75 102 SER A CA 1
ATOM 830 C C . SER A 1 102 ? -23.011 2.583 1.962 1.00 79.75 102 SER A C 1
ATOM 832 O O . SER A 1 102 ? -23.272 2.871 3.121 1.00 79.75 102 SER A O 1
ATOM 834 N N . LYS A 1 103 ? -23.955 2.096 1.142 1.00 82.38 103 LYS A N 1
ATOM 835 C CA . LYS A 1 103 ? -25.308 1.736 1.617 1.00 82.38 103 LYS A CA 1
ATOM 836 C C . LYS A 1 103 ? -25.312 0.438 2.422 1.00 82.38 103 LYS A C 1
ATOM 838 O O . LYS A 1 103 ? -26.173 0.251 3.272 1.00 82.38 103 LYS A O 1
ATOM 843 N N . PHE A 1 104 ? -24.398 -0.479 2.126 1.00 81.81 104 PHE A N 1
ATOM 844 C CA . PHE A 1 104 ? -24.236 -1.718 2.876 1.00 81.81 104 PHE A CA 1
ATOM 845 C C . PHE A 1 104 ? -23.556 -1.482 4.233 1.00 81.81 104 PHE A C 1
ATOM 847 O O . PHE A 1 104 ? -23.909 -2.154 5.200 1.00 81.81 104 PHE A O 1
ATOM 854 N N . GLU A 1 105 ? -22.668 -0.486 4.337 1.00 76.31 105 GLU A N 1
ATOM 855 C CA . GLU A 1 105 ? -22.058 -0.052 5.605 1.00 76.31 105 GLU A CA 1
ATOM 856 C C . GLU A 1 105 ? -23.113 0.255 6.683 1.00 76.31 105 GLU A C 1
ATOM 858 O O . GLU A 1 105 ? -22.917 -0.103 7.844 1.00 76.31 105 GLU A O 1
ATOM 863 N N . ASP A 1 106 ? -24.287 0.780 6.294 1.00 74.38 106 ASP A N 1
ATOM 864 C CA . ASP A 1 106 ? -25.431 1.005 7.193 1.00 74.38 106 ASP A CA 1
ATOM 865 C C . ASP A 1 106 ? -25.833 -0.250 7.998 1.00 74.38 106 ASP A C 1
ATOM 867 O O . ASP A 1 106 ? -26.263 -0.145 9.151 1.00 74.38 106 ASP A O 1
ATOM 871 N N . LEU A 1 107 ? -25.677 -1.445 7.413 1.00 75.88 107 LEU A N 1
ATOM 872 C CA . LEU A 1 107 ? -25.934 -2.726 8.078 1.00 75.88 107 LEU A CA 1
ATOM 873 C C . LEU A 1 107 ? -24.783 -3.128 9.008 1.00 75.88 107 LEU A C 1
ATOM 875 O O . LEU A 1 107 ? -25.024 -3.685 10.081 1.00 75.88 107 LEU A O 1
ATOM 879 N N . LEU A 1 108 ? -23.544 -2.837 8.608 1.00 75.56 108 LEU A N 1
ATOM 880 C CA . LEU A 1 108 ? -22.336 -3.221 9.336 1.00 75.56 108 LEU A CA 1
ATOM 881 C C . LEU A 1 108 ? -22.147 -2.424 10.631 1.00 75.56 108 LEU A C 1
ATOM 883 O O . LEU A 1 108 ? -21.659 -2.995 11.604 1.00 75.56 108 LEU A O 1
ATOM 887 N N . TYR A 1 109 ? -22.621 -1.172 10.710 1.00 69.81 109 TYR A N 1
ATOM 888 C CA . TYR A 1 109 ? -22.587 -0.396 11.965 1.00 69.81 109 TYR A CA 1
ATOM 889 C C . TYR A 1 109 ? -23.268 -1.114 13.138 1.00 69.81 109 TYR A C 1
ATOM 891 O O . TYR A 1 109 ? -22.929 -0.874 14.292 1.00 69.81 109 TYR A O 1
ATOM 899 N N . GLY A 1 110 ? -24.261 -1.968 12.870 1.00 65.62 110 GLY A N 1
ATOM 900 C CA . GLY A 1 110 ? -24.928 -2.751 13.909 1.00 65.62 110 GLY A CA 1
ATOM 901 C C . GLY A 1 110 ? -24.185 -4.031 14.303 1.00 65.62 110 GLY A C 1
ATOM 902 O O . GLY A 1 110 ? -24.547 -4.644 15.310 1.00 65.62 110 GLY A O 1
ATOM 903 N N . LEU A 1 111 ? -23.196 -4.460 13.512 1.00 70.06 111 LEU A N 1
ATOM 904 C CA . LEU A 1 111 ? -22.504 -5.744 13.645 1.00 70.06 111 LEU A CA 1
ATOM 905 C C . LEU A 1 111 ? -21.191 -5.670 14.430 1.00 70.06 111 LEU A C 1
ATOM 907 O O . LEU A 1 111 ? -20.777 -6.700 14.961 1.00 70.06 111 LEU A O 1
ATOM 911 N N . GLU A 1 112 ? -20.550 -4.506 14.527 1.00 66.94 112 GLU A N 1
ATOM 912 C CA . GLU A 1 112 ? -19.248 -4.365 15.193 1.00 66.94 112 GLU A CA 1
ATOM 913 C C . GLU A 1 112 ? -19.235 -3.231 16.220 1.00 66.94 112 GLU A C 1
ATOM 915 O O . GLU A 1 112 ? -19.730 -2.136 15.964 1.00 66.94 112 GLU A O 1
ATOM 920 N N . ASP A 1 113 ? -18.613 -3.484 17.375 1.00 59.06 113 ASP A N 1
ATOM 921 C CA . ASP A 1 113 ? -18.521 -2.510 18.472 1.00 59.06 113 ASP A CA 1
ATOM 922 C C . ASP A 1 113 ? -17.609 -1.316 18.135 1.00 59.06 113 ASP A C 1
ATOM 924 O O . ASP A 1 113 ? -17.796 -0.219 18.664 1.00 59.06 113 ASP A O 1
ATOM 928 N N . TYR A 1 114 ? -16.640 -1.519 17.233 1.00 62.19 114 TYR A N 1
ATOM 929 C CA . TYR A 1 114 ? -15.616 -0.543 16.839 1.00 62.19 114 TYR A CA 1
ATOM 930 C C . TYR A 1 114 ? -15.542 -0.367 15.317 1.00 62.19 114 TYR A C 1
ATOM 932 O O . TYR A 1 114 ? -14.493 -0.556 14.697 1.00 62.19 114 TYR A O 1
ATOM 940 N N . TYR A 1 115 ? -16.667 0.008 14.716 1.00 69.31 115 TYR A N 1
ATOM 941 C CA . TYR A 1 115 ? -16.758 0.280 13.284 1.00 69.31 115 TYR A CA 1
ATOM 942 C C . TYR A 1 115 ? -16.131 1.638 12.894 1.00 69.31 115 TYR A C 1
ATOM 944 O O . TYR A 1 115 ? -16.149 2.593 13.677 1.00 69.31 115 TYR A O 1
ATOM 952 N N . ARG A 1 116 ? -15.577 1.730 11.678 1.00 72.62 116 ARG A N 1
ATOM 953 C CA . ARG A 1 116 ? -15.072 2.968 11.046 1.00 72.62 116 ARG A CA 1
ATOM 954 C C . ARG A 1 116 ? -15.760 3.181 9.700 1.00 72.62 116 ARG A C 1
ATOM 956 O O . ARG A 1 116 ? -16.099 2.200 9.060 1.00 72.62 116 ARG A O 1
ATOM 963 N N . ASP A 1 117 ? -15.979 4.423 9.272 1.00 75.25 117 ASP A N 1
ATOM 964 C CA . ASP A 1 117 ? -16.517 4.667 7.920 1.00 75.25 117 ASP A CA 1
ATOM 965 C C . ASP A 1 117 ? -15.432 4.453 6.863 1.00 75.25 117 ASP A C 1
ATOM 967 O O . ASP A 1 117 ? -14.415 5.141 6.892 1.00 75.25 117 ASP A O 1
ATOM 971 N N . HIS A 1 118 ? -15.653 3.550 5.907 1.00 79.38 118 HIS A N 1
ATOM 972 C CA . HIS A 1 118 ? -14.590 3.099 4.996 1.00 79.38 118 HIS A CA 1
ATOM 973 C C . HIS A 1 118 ? -14.335 4.101 3.854 1.00 79.38 118 HIS A C 1
ATOM 975 O O . HIS A 1 118 ? -13.245 4.152 3.270 1.00 79.38 118 HIS A O 1
ATOM 981 N N . THR A 1 119 ? -15.307 4.973 3.559 1.00 78.31 119 THR A N 1
ATOM 982 C CA . THR A 1 119 ? -15.166 6.006 2.520 1.00 78.31 119 THR A CA 1
ATOM 983 C C . THR A 1 119 ? -14.290 7.173 2.987 1.00 78.31 119 THR A C 1
ATOM 985 O O . THR A 1 119 ? -13.385 7.596 2.270 1.00 78.31 119 THR A O 1
ATOM 988 N N . LEU A 1 120 ? -14.548 7.718 4.176 1.00 85.75 120 LEU A N 1
ATOM 989 C CA . LEU A 1 120 ? -13.754 8.785 4.781 1.00 85.75 120 LEU A CA 1
ATOM 990 C C . LEU A 1 120 ? -12.425 8.250 5.311 1.00 85.75 120 LEU A C 1
ATOM 992 O O . LEU A 1 120 ? -11.413 8.924 5.138 1.00 85.75 120 LEU A O 1
ATOM 996 N N . HIS A 1 121 ? -12.407 7.036 5.870 1.00 89.06 121 HIS A N 1
ATOM 997 C CA . HIS A 1 121 ? -11.181 6.363 6.297 1.00 89.06 121 HIS A CA 1
ATOM 998 C C . HIS A 1 121 ? -10.131 6.335 5.180 1.00 89.06 121 HIS A C 1
ATOM 1000 O O . HIS A 1 121 ? -9.038 6.871 5.348 1.00 89.06 121 HIS A O 1
ATOM 1006 N N . SER A 1 122 ? -10.482 5.807 4.003 1.00 93.12 122 SER A N 1
ATOM 1007 C CA . SER A 1 122 ? -9.538 5.714 2.882 1.00 93.12 122 SER A CA 1
ATOM 1008 C C . SER A 1 122 ? -9.025 7.084 2.405 1.00 93.12 122 SER A C 1
ATOM 1010 O O . SER A 1 122 ? -7.858 7.210 2.029 1.00 93.12 122 SER A O 1
ATOM 1012 N N . LEU A 1 123 ? -9.840 8.146 2.491 1.00 94.12 123 LEU A N 1
ATOM 1013 C CA . LEU A 1 123 ? -9.391 9.522 2.231 1.00 94.12 123 LEU A CA 1
ATOM 1014 C C . LEU A 1 123 ? -8.385 10.019 3.273 1.00 94.12 123 LEU A C 1
ATOM 1016 O O . LEU A 1 123 ? -7.402 10.665 2.907 1.00 94.12 123 LEU A O 1
ATOM 1020 N N . TRP A 1 124 ? -8.609 9.733 4.556 1.00 93.12 124 TRP A N 1
ATOM 1021 C CA . TRP A 1 124 ? -7.677 10.122 5.614 1.00 93.12 124 TRP A CA 1
ATOM 1022 C C . TRP A 1 124 ? -6.365 9.361 5.516 1.00 93.12 124 TRP A C 1
ATOM 1024 O O . TRP A 1 124 ? -5.319 9.995 5.610 1.00 93.12 124 TRP A O 1
ATOM 1034 N N . VAL A 1 125 ? -6.403 8.061 5.215 1.00 95.31 125 VAL A N 1
ATOM 1035 C CA . VAL A 1 125 ? -5.203 7.264 4.917 1.00 95.31 125 VAL A CA 1
ATOM 1036 C C . VAL A 1 125 ? -4.436 7.862 3.738 1.00 95.31 125 VAL A C 1
ATOM 1038 O O . VAL A 1 125 ? -3.221 8.040 3.823 1.00 95.31 125 VAL A O 1
ATOM 1041 N N . TYR A 1 126 ? -5.132 8.264 2.667 1.00 97.56 126 TYR A N 1
ATOM 1042 C CA . TYR A 1 126 ? -4.503 8.916 1.517 1.00 97.56 126 TYR A CA 1
ATOM 1043 C C . TYR A 1 126 ? -3.799 10.227 1.890 1.00 97.56 126 TYR A C 1
ATOM 1045 O O . TYR A 1 126 ? -2.627 10.403 1.547 1.00 97.56 126 TYR A O 1
ATOM 1053 N N . PHE A 1 127 ? -4.478 11.140 2.594 1.00 96.88 127 PHE A N 1
ATOM 1054 C CA . PHE A 1 127 ? -3.886 12.430 2.970 1.00 96.88 127 PHE A CA 1
ATOM 1055 C C . PHE A 1 127 ? -2.790 12.292 4.023 1.00 96.88 127 PHE A C 1
ATOM 1057 O O . PHE A 1 127 ? -1.791 13.007 3.952 1.00 96.88 127 PHE A O 1
ATOM 1064 N N . LEU A 1 128 ? -2.954 11.374 4.975 1.00 96.00 128 LEU A N 1
ATOM 1065 C CA . LEU A 1 128 ? -1.947 11.082 5.984 1.00 96.00 128 LEU A CA 1
ATOM 1066 C C . LEU A 1 128 ? -0.687 10.518 5.329 1.00 96.00 128 LEU A C 1
ATOM 1068 O O . LEU A 1 128 ? 0.396 11.046 5.553 1.00 96.00 128 LEU A O 1
ATOM 1072 N N . GLY A 1 129 ? -0.812 9.512 4.463 1.00 96.25 129 GLY A N 1
ATOM 1073 C CA . GLY A 1 129 ? 0.349 8.970 3.765 1.00 96.25 129 GLY A CA 1
ATOM 1074 C C . GLY A 1 129 ? 0.973 9.955 2.772 1.00 96.25 129 GLY A C 1
ATOM 1075 O O . GLY A 1 129 ? 2.195 10.023 2.715 1.00 96.25 129 GLY A O 1
ATOM 1076 N N . ASP A 1 130 ? 0.194 10.794 2.066 1.00 96.38 130 ASP A N 1
ATOM 1077 C CA . ASP A 1 130 ? 0.758 11.876 1.227 1.00 96.38 130 ASP A CA 1
ATOM 1078 C C . ASP A 1 130 ? 1.554 12.881 2.071 1.00 96.38 130 ASP A C 1
ATOM 1080 O O . ASP A 1 130 ? 2.628 13.323 1.658 1.00 96.38 130 ASP A O 1
ATOM 1084 N N . ASN A 1 131 ? 1.062 13.212 3.271 1.00 95.50 131 ASN A N 1
ATOM 1085 C CA . ASN A 1 131 ? 1.785 14.054 4.214 1.00 95.50 131 ASN A CA 1
ATOM 1086 C C . ASN A 1 131 ? 3.105 13.391 4.631 1.00 95.50 131 ASN A C 1
ATOM 1088 O O . ASN A 1 131 ? 4.157 13.960 4.349 1.00 95.50 131 ASN A O 1
ATOM 1092 N N . LEU A 1 132 ? 3.057 12.164 5.165 1.00 94.25 132 LEU A N 1
ATOM 1093 C CA . LEU A 1 132 ? 4.233 11.407 5.614 1.00 94.25 132 LEU A CA 1
ATOM 1094 C C . LEU A 1 132 ? 5.285 11.249 4.511 1.00 94.25 132 LEU A C 1
ATOM 1096 O O . LEU A 1 132 ? 6.470 11.478 4.745 1.00 94.25 132 LEU A O 1
ATOM 1100 N N . LEU A 1 133 ? 4.857 10.896 3.296 1.00 94.75 133 LEU A N 1
ATOM 1101 C CA . LEU A 1 133 ? 5.724 10.748 2.128 1.00 94.75 133 LEU A CA 1
ATOM 1102 C C . LEU A 1 133 ? 6.449 12.049 1.779 1.00 94.75 133 LEU A C 1
ATOM 1104 O O . LEU A 1 133 ? 7.600 12.012 1.358 1.00 94.75 133 LEU A O 1
ATOM 1108 N N . ARG A 1 134 ? 5.809 13.208 1.952 1.00 92.50 134 ARG A N 1
ATOM 1109 C CA . ARG A 1 134 ? 6.382 14.509 1.569 1.00 92.50 134 ARG A CA 1
ATOM 1110 C C . ARG A 1 134 ? 7.130 15.218 2.696 1.00 92.50 134 ARG A C 1
ATOM 1112 O O . ARG A 1 134 ? 7.867 16.156 2.398 1.00 92.50 134 ARG A O 1
ATOM 1119 N N . THR A 1 135 ? 6.935 14.824 3.954 1.00 90.31 135 THR A N 1
ATOM 1120 C CA . THR A 1 135 ? 7.578 15.449 5.121 1.00 90.31 135 THR A CA 1
ATOM 1121 C C . THR A 1 135 ? 8.658 14.563 5.720 1.00 90.31 135 THR A C 1
ATOM 1123 O O . THR A 1 135 ? 9.827 14.947 5.751 1.00 90.31 135 THR A O 1
ATOM 1126 N N . ASP A 1 136 ? 8.280 13.374 6.175 1.00 89.69 136 ASP A N 1
ATOM 1127 C CA . ASP A 1 136 ? 9.125 12.506 6.995 1.00 89.69 136 ASP A CA 1
ATOM 1128 C C . ASP A 1 136 ? 9.874 11.463 6.154 1.00 89.69 136 ASP A C 1
ATOM 1130 O O . ASP A 1 136 ? 10.999 11.081 6.482 1.00 89.69 136 ASP A O 1
ATOM 1134 N N . LEU A 1 137 ? 9.275 11.039 5.037 1.00 92.31 137 LEU A N 1
ATOM 1135 C CA . LEU A 1 137 ? 9.742 9.949 4.175 1.00 92.31 137 LEU A CA 1
ATOM 1136 C C . LEU A 1 137 ? 10.055 10.413 2.740 1.00 92.31 137 LEU A C 1
ATOM 1138 O O . LEU A 1 137 ? 9.931 9.644 1.789 1.00 92.31 137 LEU A O 1
ATOM 1142 N N . GLU A 1 138 ? 10.515 11.656 2.576 1.00 91.31 138 GLU A N 1
ATOM 1143 C CA . GLU A 1 138 ? 10.763 12.289 1.266 1.00 91.31 138 GLU A CA 1
ATOM 1144 C C . GLU A 1 138 ? 11.674 11.468 0.348 1.00 91.31 138 GLU A C 1
ATOM 1146 O O . GLU A 1 138 ? 11.414 11.362 -0.846 1.00 91.31 138 GLU A O 1
ATOM 1151 N N . HIS A 1 139 ? 12.708 10.820 0.891 1.00 88.81 139 HIS A N 1
ATOM 1152 C CA . HIS A 1 139 ? 13.590 9.980 0.082 1.00 88.81 139 HIS A CA 1
ATOM 1153 C C . HIS A 1 139 ? 12.887 8.729 -0.460 1.00 88.81 139 HIS A C 1
ATOM 1155 O O . HIS A 1 139 ? 13.107 8.354 -1.610 1.00 88.81 139 HIS A O 1
ATOM 1161 N N . ILE A 1 140 ? 12.024 8.107 0.351 1.00 90.62 140 ILE A N 1
ATOM 1162 C CA . ILE A 1 140 ? 11.208 6.960 -0.065 1.00 90.62 140 ILE A CA 1
ATOM 1163 C C . ILE A 1 140 ? 10.199 7.418 -1.111 1.00 90.62 140 ILE A C 1
ATOM 1165 O O . ILE A 1 140 ? 10.034 6.771 -2.133 1.00 90.62 140 ILE A O 1
ATOM 1169 N N . TYR A 1 141 ? 9.588 8.583 -0.913 1.00 92.75 141 TYR A N 1
ATOM 1170 C CA . TYR A 1 141 ? 8.701 9.183 -1.899 1.00 92.75 141 TYR A CA 1
ATOM 1171 C C . TYR A 1 141 ? 9.407 9.509 -3.225 1.00 92.75 141 TYR A C 1
ATOM 1173 O O . TYR A 1 141 ? 8.818 9.384 -4.298 1.00 92.75 141 TYR A O 1
ATOM 1181 N N . GLU A 1 142 ? 10.660 9.959 -3.202 1.00 89.38 142 GLU A N 1
ATOM 1182 C CA . GLU A 1 142 ? 11.452 10.225 -4.406 1.00 89.38 142 GLU A CA 1
ATOM 1183 C C . GLU A 1 142 ? 11.909 8.950 -5.116 1.00 89.38 142 GLU A C 1
ATOM 1185 O O . GLU A 1 142 ? 11.960 8.921 -6.350 1.00 89.38 142 GLU A O 1
ATOM 1190 N N . GLN A 1 143 ? 12.248 7.912 -4.352 1.00 88.12 143 GLN A N 1
ATOM 1191 C CA . GLN A 1 143 ? 12.790 6.649 -4.847 1.00 88.12 143 GLN A CA 1
ATOM 1192 C C . GLN A 1 143 ? 12.093 5.457 -4.170 1.00 88.12 143 GLN A C 1
ATOM 1194 O O . GLN A 1 143 ? 12.740 4.751 -3.389 1.00 88.12 143 GLN A O 1
ATOM 1199 N N . PRO A 1 144 ? 10.799 5.212 -4.462 1.00 91.69 144 PRO A N 1
ATOM 1200 C CA . PRO A 1 144 ? 10.100 4.052 -3.928 1.00 91.69 144 PRO A CA 1
ATOM 1201 C C . PRO A 1 144 ? 10.755 2.765 -4.428 1.00 91.69 144 PRO A C 1
ATOM 1203 O O . PRO A 1 144 ? 11.248 2.699 -5.562 1.00 91.69 144 PRO A O 1
ATOM 1206 N N . ASN A 1 145 ? 10.758 1.733 -3.590 1.00 90.75 145 ASN A N 1
ATOM 1207 C CA . ASN A 1 145 ? 11.157 0.404 -4.016 1.00 90.75 145 ASN A CA 1
ATOM 1208 C C . ASN A 1 145 ? 10.048 -0.218 -4.874 1.00 90.75 145 ASN A C 1
ATOM 1210 O O . ASN A 1 145 ? 9.040 -0.671 -4.348 1.00 90.75 145 ASN A O 1
ATOM 1214 N N . TRP A 1 146 ? 10.264 -0.250 -6.187 1.00 91.06 146 TRP A N 1
ATOM 1215 C CA . TRP A 1 146 ? 9.347 -0.842 -7.168 1.00 91.06 146 TRP A CA 1
ATOM 1216 C C . TRP A 1 146 ? 9.568 -2.343 -7.409 1.00 91.06 146 TRP A C 1
ATOM 1218 O O . TRP A 1 146 ? 9.119 -2.860 -8.430 1.00 91.06 146 TRP A O 1
ATOM 1228 N N . TYR A 1 147 ? 10.344 -3.019 -6.552 1.00 87.25 147 TYR A N 1
ATOM 1229 C CA . TYR A 1 147 ? 10.662 -4.451 -6.676 1.00 87.25 147 TYR A CA 1
ATOM 1230 C C . TYR A 1 147 ? 11.257 -4.829 -8.048 1.00 87.25 147 TYR A C 1
ATOM 1232 O O . TYR A 1 147 ? 10.998 -5.886 -8.620 1.00 87.25 147 TYR A O 1
ATOM 1240 N N . VAL A 1 148 ? 12.077 -3.927 -8.604 1.00 90.75 148 VAL A N 1
ATOM 1241 C CA . VAL A 1 148 ? 12.809 -4.158 -9.856 1.00 90.75 148 VAL A CA 1
ATOM 1242 C C . VAL A 1 148 ? 14.207 -4.672 -9.541 1.00 90.75 148 VAL A C 1
ATOM 1244 O O . VAL A 1 148 ? 15.055 -3.938 -9.010 1.00 90.75 148 VAL A O 1
ATOM 1247 N N . PHE A 1 149 ? 14.489 -5.908 -9.937 1.00 90.88 149 PHE A N 1
ATOM 1248 C CA . PHE A 1 149 ? 15.766 -6.563 -9.666 1.00 90.88 149 PHE A CA 1
ATOM 1249 C C . PHE A 1 149 ? 16.702 -6.486 -10.871 1.00 90.88 149 PHE A C 1
ATOM 1251 O O . PHE A 1 149 ? 16.284 -6.524 -12.028 1.00 90.88 149 PHE A O 1
ATOM 1258 N N . ASN A 1 150 ? 17.997 -6.345 -10.594 1.00 92.50 150 ASN A N 1
ATOM 1259 C CA . ASN A 1 150 ? 19.037 -6.395 -11.616 1.00 92.50 150 ASN A CA 1
ATOM 1260 C C . ASN A 1 150 ? 19.959 -7.576 -11.321 1.00 92.50 150 ASN A C 1
ATOM 1262 O O . ASN A 1 150 ? 20.973 -7.428 -10.635 1.00 92.50 150 ASN A O 1
ATOM 1266 N N . ASP A 1 151 ? 19.594 -8.730 -11.865 1.00 90.56 151 ASP A N 1
ATOM 1267 C CA . ASP A 1 151 ? 20.299 -9.994 -11.672 1.00 90.56 151 ASP A CA 1
ATOM 1268 C C . ASP A 1 151 ? 21.705 -9.944 -12.295 1.00 90.56 151 ASP A C 1
ATOM 1270 O O . ASP A 1 151 ? 22.638 -10.535 -11.759 1.00 90.56 151 ASP A O 1
ATOM 1274 N N . ILE A 1 152 ? 21.906 -9.148 -13.357 1.00 89.88 152 ILE A N 1
ATOM 1275 C CA . ILE A 1 152 ? 23.240 -8.899 -13.932 1.00 89.88 152 ILE A CA 1
ATOM 1276 C C . ILE A 1 152 ? 24.146 -8.193 -12.912 1.00 89.88 152 ILE A C 1
ATOM 1278 O O . ILE A 1 152 ? 25.299 -8.581 -12.734 1.00 89.88 152 ILE A O 1
ATOM 1282 N N . LYS A 1 153 ? 23.651 -7.153 -12.224 1.00 89.00 153 LYS A N 1
ATOM 1283 C CA . LYS A 1 153 ? 24.428 -6.455 -11.182 1.00 89.00 153 LYS A CA 1
ATOM 1284 C C . LYS A 1 153 ? 24.633 -7.348 -9.958 1.00 89.00 153 LYS A C 1
ATOM 1286 O O . LYS A 1 153 ? 25.745 -7.374 -9.435 1.00 89.00 153 LYS A O 1
ATOM 1291 N N . ARG A 1 154 ? 23.593 -8.067 -9.517 1.00 85.88 154 ARG A N 1
ATOM 1292 C CA . ARG A 1 154 ? 23.656 -8.978 -8.361 1.00 85.88 154 ARG A CA 1
ATOM 1293 C C . ARG A 1 154 ? 24.717 -10.055 -8.579 1.00 85.88 154 ARG A C 1
ATOM 1295 O O . ARG A 1 154 ? 25.635 -10.196 -7.778 1.00 85.88 154 ARG A O 1
ATOM 1302 N N . ASP A 1 155 ? 24.675 -10.720 -9.729 1.00 84.62 155 ASP A N 1
ATOM 1303 C CA . ASP A 1 155 ? 25.516 -11.885 -9.996 1.00 84.62 155 ASP A CA 1
ATOM 1304 C C . ASP A 1 155 ? 26.847 -11.523 -10.693 1.00 84.62 155 ASP A C 1
ATOM 1306 O O . ASP A 1 155 ? 27.560 -12.398 -11.197 1.00 84.62 155 ASP A O 1
ATOM 1310 N N . GLN A 1 156 ? 27.228 -10.236 -10.708 1.00 81.62 156 GLN A N 1
ATOM 1311 C CA . GLN A 1 156 ? 28.435 -9.734 -11.383 1.00 81.62 156 GLN A CA 1
ATOM 1312 C C . GLN A 1 156 ? 29.723 -10.431 -10.928 1.00 81.62 156 GLN A C 1
ATOM 1314 O O . GLN A 1 156 ? 30.623 -10.660 -11.734 1.00 81.62 156 GLN A O 1
ATOM 1319 N N . THR A 1 157 ? 29.823 -10.785 -9.644 1.00 76.25 157 THR A N 1
ATOM 1320 C CA . THR A 1 157 ? 30.996 -11.457 -9.064 1.00 76.25 157 THR A CA 1
ATOM 1321 C C . THR A 1 157 ? 30.999 -12.947 -9.383 1.00 76.25 157 THR A C 1
ATOM 1323 O O . THR A 1 157 ? 32.059 -13.512 -9.654 1.00 76.25 157 THR A O 1
ATOM 1326 N N . LYS A 1 158 ? 29.814 -13.567 -9.402 1.00 79.75 158 LYS A N 1
ATOM 1327 C CA . LYS A 1 158 ? 29.605 -14.990 -9.687 1.00 79.75 158 LYS A CA 1
ATOM 1328 C C . LYS A 1 158 ? 29.896 -15.328 -11.147 1.00 79.75 158 LYS A C 1
ATOM 1330 O O . LYS A 1 158 ? 30.512 -16.354 -11.424 1.00 79.75 158 LYS A O 1
ATOM 1335 N N . TYR A 1 159 ? 29.486 -14.456 -12.066 1.00 73.38 159 TYR A N 1
ATOM 1336 C CA . TYR A 1 159 ? 29.540 -14.714 -13.507 1.00 73.38 159 TYR A CA 1
ATOM 1337 C C . TYR A 1 159 ? 30.500 -13.809 -14.286 1.00 73.38 159 TYR A C 1
ATOM 1339 O O . TYR A 1 159 ? 30.587 -13.938 -15.503 1.00 73.38 159 TYR A O 1
ATOM 1347 N N . GLN A 1 160 ? 31.229 -12.915 -13.607 1.00 76.50 160 GLN A N 1
ATOM 1348 C CA . GLN A 1 160 ? 32.208 -11.996 -14.210 1.00 76.50 160 GLN A CA 1
ATOM 1349 C C . GLN A 1 160 ? 31.666 -11.246 -15.435 1.00 76.50 160 GLN A C 1
ATOM 1351 O O . GLN A 1 160 ? 32.322 -11.151 -16.475 1.00 76.50 160 GLN A O 1
ATOM 1356 N N . PHE A 1 161 ? 30.452 -10.703 -15.321 1.00 79.19 161 PHE A N 1
ATOM 1357 C CA . PHE A 1 161 ? 29.877 -9.905 -16.397 1.00 79.19 161 PHE A CA 1
ATOM 1358 C C . PHE A 1 161 ? 30.793 -8.730 -16.762 1.00 79.19 161 PHE A C 1
ATOM 1360 O O . PHE A 1 161 ? 31.431 -8.118 -15.901 1.00 79.19 161 PHE A O 1
ATOM 1367 N N . LYS A 1 162 ? 30.847 -8.403 -18.059 1.00 82.06 162 LYS A N 1
ATOM 1368 C CA . LYS A 1 162 ? 31.605 -7.243 -18.547 1.00 82.06 162 LYS A CA 1
ATOM 1369 C C . LYS A 1 162 ? 31.080 -5.970 -17.888 1.00 82.06 162 LYS A C 1
ATOM 1371 O O . LYS A 1 162 ? 29.866 -5.808 -17.753 1.00 82.06 162 LYS A O 1
ATOM 1376 N N . GLU A 1 163 ? 31.987 -5.070 -17.512 1.00 82.69 163 GLU A N 1
ATOM 1377 C CA . GLU A 1 163 ? 31.649 -3.835 -16.793 1.00 82.69 163 GLU A CA 1
ATOM 1378 C C . GLU A 1 163 ? 30.614 -3.004 -17.565 1.00 82.69 163 GLU A C 1
ATOM 1380 O O . GLU A 1 163 ? 29.668 -2.492 -16.971 1.00 82.69 163 GLU A O 1
ATOM 1385 N N . GLU A 1 164 ? 30.720 -2.971 -18.897 1.00 84.31 164 GLU A N 1
ATOM 1386 C CA . GLU A 1 164 ? 29.769 -2.283 -19.771 1.00 84.31 164 GLU A CA 1
ATOM 1387 C C . GLU A 1 164 ? 28.336 -2.830 -19.645 1.00 84.31 164 GLU A C 1
ATOM 1389 O O . GLU A 1 164 ? 27.371 -2.069 -19.658 1.00 84.31 164 GLU A O 1
ATOM 1394 N N . LEU A 1 165 ? 28.181 -4.152 -19.498 1.00 86.31 165 LEU A N 1
ATOM 1395 C CA . LEU A 1 165 ? 26.876 -4.807 -19.358 1.00 86.31 165 LEU A CA 1
ATOM 1396 C C . LEU A 1 165 ? 26.255 -4.523 -17.986 1.00 86.31 165 LEU A C 1
ATOM 1398 O O . LEU A 1 165 ? 25.057 -4.248 -17.879 1.00 86.31 165 LEU A O 1
ATOM 1402 N N . VAL A 1 166 ? 27.072 -4.558 -16.931 1.00 87.69 166 VAL A N 1
ATOM 1403 C CA . VAL A 1 166 ? 26.641 -4.225 -15.565 1.00 87.69 166 VAL A CA 1
ATOM 1404 C C . VAL A 1 166 ? 26.212 -2.758 -15.478 1.00 87.69 166 VAL A C 1
ATOM 1406 O O . VAL A 1 166 ? 25.172 -2.437 -14.897 1.00 87.69 166 VAL A O 1
ATOM 1409 N N . GLU A 1 167 ? 26.975 -1.855 -16.094 1.00 87.19 167 GLU A N 1
ATOM 1410 C CA . GLU A 1 167 ? 26.65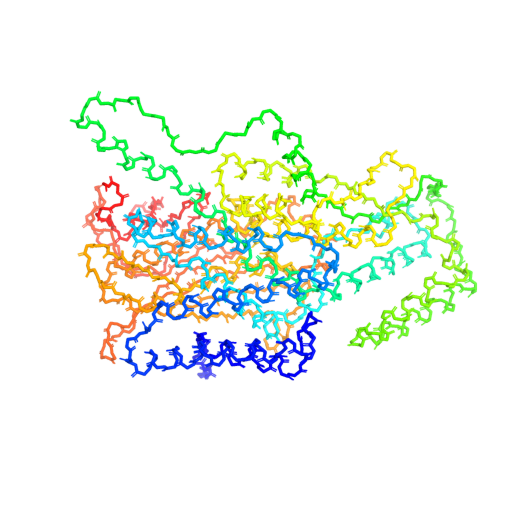0 -0.430 -16.126 1.00 87.19 167 GLU A CA 1
ATOM 1411 C C . GLU A 1 167 ? 25.390 -0.162 -16.961 1.00 87.19 167 GLU A C 1
ATOM 1413 O O . GLU A 1 167 ? 24.472 0.506 -16.482 1.00 87.19 167 GLU A O 1
ATOM 1418 N N . TYR A 1 168 ? 25.279 -0.760 -18.153 1.00 89.88 168 TYR A N 1
ATOM 1419 C CA . TYR A 1 168 ? 24.087 -0.651 -18.998 1.00 89.88 168 TYR A CA 1
ATOM 1420 C C . TYR A 1 168 ? 22.825 -1.177 -18.302 1.00 89.88 168 TYR A C 1
ATOM 1422 O O . TYR A 1 168 ? 21.808 -0.485 -18.279 1.00 89.88 168 TYR A O 1
ATOM 1430 N N . SER A 1 169 ? 22.876 -2.366 -17.691 1.00 91.69 169 SER A N 1
ATOM 1431 C CA . SER A 1 169 ? 21.729 -2.939 -16.966 1.00 91.69 169 SER A CA 1
ATOM 1432 C C . SER A 1 169 ? 21.304 -2.073 -15.776 1.00 91.69 169 SER A C 1
ATOM 1434 O O . SER A 1 169 ? 20.111 -1.903 -15.530 1.00 91.69 169 SER A O 1
ATOM 1436 N N . SER A 1 170 ? 22.261 -1.455 -15.076 1.00 90.75 170 SER A N 1
ATOM 1437 C CA . SER A 1 170 ? 21.979 -0.520 -13.979 1.00 90.75 170 SER A CA 1
ATOM 1438 C C . SER A 1 170 ? 21.269 0.741 -14.475 1.00 90.75 170 SER A C 1
ATOM 1440 O O . SER A 1 170 ? 20.302 1.186 -13.862 1.00 90.75 170 SER A O 1
ATOM 1442 N N . ILE A 1 171 ? 21.699 1.283 -15.617 1.00 89.88 171 ILE A N 1
ATOM 1443 C CA . ILE A 1 171 ? 21.058 2.437 -16.262 1.00 89.88 171 ILE A CA 1
ATOM 1444 C C . ILE A 1 171 ? 19.661 2.069 -16.777 1.00 89.88 171 ILE A C 1
ATOM 1446 O O . ILE A 1 171 ? 18.732 2.865 -16.650 1.00 89.88 171 ILE A O 1
ATOM 1450 N N . LYS A 1 172 ? 19.485 0.854 -17.312 1.00 91.81 172 LYS A N 1
ATOM 1451 C CA . LYS A 1 172 ? 18.184 0.335 -17.760 1.00 91.81 172 LYS A CA 1
ATOM 1452 C C . LYS A 1 172 ? 17.205 0.189 -16.588 1.00 91.81 172 LYS A C 1
ATOM 1454 O O . LYS A 1 172 ? 16.073 0.650 -16.708 1.00 91.81 172 LYS A O 1
ATOM 1459 N N . LYS A 1 173 ? 17.656 -0.333 -15.435 1.00 93.00 173 LYS A N 1
ATOM 1460 C CA . LYS A 1 173 ? 16.877 -0.341 -14.179 1.00 93.00 173 LYS A CA 1
ATOM 1461 C C . LYS A 1 173 ? 16.448 1.072 -13.796 1.00 93.00 173 LYS A C 1
ATOM 1463 O O . LYS A 1 173 ? 15.276 1.316 -13.535 1.00 93.00 173 LYS A O 1
ATOM 1468 N N . GLU A 1 174 ? 17.394 2.006 -13.773 1.00 90.19 174 GLU A N 1
ATOM 1469 C CA . GLU A 1 174 ? 17.126 3.371 -13.329 1.00 90.19 174 GLU A CA 1
ATOM 1470 C C . GLU A 1 174 ? 16.167 4.119 -14.264 1.00 90.19 174 GLU A C 1
ATOM 1472 O O . GLU A 1 174 ? 15.276 4.819 -13.788 1.00 90.19 174 GLU A O 1
ATOM 1477 N N . MET A 1 175 ? 16.280 3.914 -15.581 1.00 91.50 175 MET A N 1
ATOM 1478 C CA . MET A 1 175 ? 15.301 4.408 -16.551 1.00 91.50 175 MET A CA 1
ATOM 1479 C C . MET A 1 175 ? 13.895 3.895 -16.245 1.00 91.50 175 MET A C 1
ATOM 1481 O O . MET A 1 175 ? 12.961 4.694 -16.190 1.00 91.50 175 MET A O 1
ATOM 1485 N N . LEU A 1 176 ? 13.754 2.585 -16.033 1.00 93.19 176 LEU A N 1
ATOM 1486 C CA . LEU A 1 176 ? 12.464 1.963 -15.756 1.00 93.19 176 LEU A CA 1
ATOM 1487 C C . LEU A 1 176 ? 11.840 2.541 -14.478 1.00 93.19 176 LEU A C 1
ATOM 1489 O O . LEU A 1 176 ? 10.690 2.975 -14.501 1.00 93.19 176 LEU A O 1
ATOM 1493 N N . CYS A 1 177 ? 12.621 2.671 -13.401 1.00 92.38 177 CYS A N 1
ATOM 1494 C CA . CYS A 1 177 ? 12.165 3.308 -12.164 1.00 92.38 177 CYS A CA 1
ATOM 1495 C C . CYS A 1 177 ? 11.755 4.775 -12.373 1.00 92.38 177 CYS A C 1
ATOM 1497 O O . CYS A 1 177 ? 10.756 5.214 -11.813 1.00 92.38 177 CYS A O 1
ATOM 1499 N N . VAL A 1 178 ? 12.485 5.547 -13.187 1.00 91.62 178 VAL A N 1
ATOM 1500 C CA . VAL A 1 178 ? 12.130 6.943 -13.515 1.00 91.62 178 VAL A CA 1
ATOM 1501 C C . VAL A 1 178 ? 10.827 7.022 -14.318 1.00 91.62 178 VAL A C 1
ATOM 1503 O O . VAL A 1 178 ? 10.052 7.968 -14.154 1.00 91.62 178 VAL A O 1
ATOM 1506 N N . GLU A 1 179 ? 10.563 6.049 -15.190 1.00 92.56 179 GLU A N 1
ATOM 1507 C CA . GLU A 1 179 ? 9.305 5.962 -15.933 1.00 92.56 179 GLU A CA 1
ATOM 1508 C C . GLU A 1 179 ? 8.132 5.610 -15.010 1.00 92.56 179 GLU A C 1
ATOM 1510 O O . GLU A 1 179 ? 7.117 6.309 -15.039 1.00 92.56 179 GLU A O 1
ATOM 1515 N N . VAL A 1 180 ? 8.284 4.644 -14.105 1.00 95.00 180 VAL A N 1
ATOM 1516 C CA . VAL A 1 180 ? 7.265 4.334 -13.082 1.00 95.00 180 VAL A CA 1
ATOM 1517 C C . VAL A 1 180 ? 7.041 5.524 -12.133 1.00 95.00 180 VAL A C 1
ATOM 1519 O O . VAL A 1 180 ? 5.901 5.933 -11.917 1.00 95.00 180 VAL A O 1
ATOM 1522 N N . ASN A 1 181 ? 8.112 6.187 -11.678 1.00 93.88 181 ASN A N 1
ATOM 1523 C CA . ASN A 1 181 ? 8.062 7.366 -10.799 1.00 93.88 181 ASN A CA 1
ATOM 1524 C C . ASN A 1 181 ? 7.282 8.553 -11.374 1.00 93.88 181 ASN A C 1
ATOM 1526 O O . ASN A 1 181 ? 6.878 9.439 -10.617 1.00 93.88 181 ASN A O 1
ATOM 1530 N N . SER A 1 182 ? 7.073 8.608 -12.691 1.00 92.38 182 SER A N 1
ATOM 1531 C CA . SER A 1 182 ? 6.227 9.645 -13.293 1.00 92.38 182 SER A CA 1
ATOM 1532 C C . SER A 1 182 ? 4.731 9.469 -13.000 1.00 92.38 182 SER A C 1
ATOM 1534 O O . SER A 1 182 ? 3.966 10.394 -13.253 1.00 92.38 182 SER A O 1
ATOM 1536 N N . HIS A 1 183 ? 4.341 8.336 -12.404 1.00 95.25 183 HIS A N 1
ATOM 1537 C CA . HIS A 1 183 ? 2.975 8.022 -11.984 1.00 95.25 183 HIS A CA 1
ATOM 1538 C C . HIS A 1 183 ? 2.840 7.773 -10.473 1.00 95.25 183 HIS A C 1
ATOM 1540 O O . HIS A 1 183 ? 1.774 7.360 -10.023 1.00 95.25 183 HIS A O 1
ATOM 1546 N N . LYS A 1 184 ? 3.883 8.011 -9.666 1.00 95.62 184 LYS A N 1
ATOM 1547 C CA . LYS A 1 184 ? 3.904 7.620 -8.244 1.00 95.62 184 LYS A CA 1
ATOM 1548 C C . LYS A 1 184 ? 2.758 8.215 -7.417 1.00 95.62 184 LYS A C 1
ATOM 1550 O O . LYS A 1 184 ? 2.186 7.508 -6.596 1.00 95.62 184 LYS A O 1
ATOM 1555 N N . ASP A 1 185 ? 2.362 9.465 -7.679 1.00 96.94 185 ASP A N 1
ATOM 1556 C CA . ASP A 1 185 ? 1.236 10.087 -6.966 1.00 96.94 185 ASP A CA 1
ATOM 1557 C C . ASP A 1 185 ? -0.095 9.409 -7.308 1.00 96.94 185 ASP A C 1
ATOM 1559 O O . ASP A 1 185 ? -0.963 9.270 -6.448 1.00 96.94 185 ASP A O 1
ATOM 1563 N N . ALA A 1 186 ? -0.259 8.981 -8.564 1.00 97.19 186 ALA A N 1
ATOM 1564 C CA . ALA A 1 186 ? -1.448 8.264 -9.012 1.00 97.19 186 ALA A CA 1
ATOM 1565 C C . ALA A 1 186 ? -1.492 6.847 -8.433 1.00 97.19 186 ALA A C 1
ATOM 1567 O O . ALA A 1 186 ? -2.550 6.399 -8.001 1.00 97.19 186 ALA A O 1
ATOM 1568 N N . ILE A 1 187 ? -0.338 6.175 -8.385 1.00 97.88 187 ILE A N 1
ATOM 1569 C CA . ILE A 1 187 ? -0.176 4.852 -7.775 1.00 97.88 187 ILE A CA 1
ATOM 1570 C C . ILE A 1 187 ? -0.563 4.915 -6.294 1.00 97.88 187 ILE A C 1
ATOM 1572 O O . ILE A 1 187 ? -1.476 4.203 -5.885 1.00 97.88 187 ILE A O 1
ATOM 1576 N N . TRP A 1 188 ? 0.035 5.832 -5.522 1.00 98.12 188 TRP A N 1
ATOM 1577 C CA . TRP A 1 188 ? -0.316 6.038 -4.111 1.00 98.12 188 TRP A CA 1
ATOM 1578 C C . TRP A 1 188 ? -1.803 6.369 -3.926 1.00 98.12 188 TRP A C 1
ATOM 1580 O O . TRP A 1 188 ? -2.463 5.805 -3.057 1.00 98.12 188 TRP A O 1
ATOM 1590 N N . CYS A 1 189 ? -2.355 7.247 -4.772 1.00 98.12 189 CYS A N 1
ATOM 1591 C CA . CYS A 1 189 ? -3.770 7.606 -4.726 1.00 98.12 189 CYS A CA 1
ATOM 1592 C C . CYS A 1 189 ? -4.681 6.387 -4.908 1.00 98.12 189 CYS A C 1
ATOM 1594 O O . CYS A 1 189 ? -5.614 6.212 -4.130 1.00 98.12 189 CYS A O 1
ATOM 1596 N N . ILE A 1 190 ? -4.408 5.523 -5.889 1.00 97.81 190 ILE A N 1
ATOM 1597 C CA . ILE A 1 190 ? -5.215 4.319 -6.119 1.00 97.81 190 ILE A CA 1
ATOM 1598 C C . ILE A 1 190 ? -5.046 3.326 -4.968 1.00 97.81 190 ILE A C 1
ATOM 1600 O O . ILE A 1 190 ? -6.056 2.824 -4.481 1.00 97.81 190 ILE A O 1
ATOM 1604 N N . ILE A 1 191 ? -3.809 3.088 -4.514 1.00 97.88 191 ILE A N 1
ATOM 1605 C CA . ILE A 1 191 ? -3.501 2.202 -3.382 1.00 97.88 191 ILE A CA 1
ATOM 1606 C C . ILE A 1 191 ? -4.309 2.627 -2.153 1.00 97.88 191 ILE A C 1
ATOM 1608 O O . ILE A 1 191 ? -5.162 1.877 -1.685 1.00 97.88 191 ILE A O 1
ATOM 1612 N N . ALA A 1 192 ? -4.114 3.858 -1.678 1.00 97.50 192 ALA A N 1
ATOM 1613 C CA . ALA A 1 192 ? -4.730 4.329 -0.443 1.00 97.50 192 ALA A CA 1
ATOM 1614 C C . ALA A 1 192 ? -6.257 4.451 -0.547 1.00 97.50 192 ALA A C 1
ATOM 1616 O O . ALA A 1 192 ? -6.969 4.082 0.382 1.00 97.50 192 ALA A O 1
ATOM 1617 N N . LEU A 1 193 ? -6.793 4.925 -1.677 1.00 97.00 193 LEU A N 1
ATOM 1618 C CA . LEU A 1 193 ? -8.239 5.110 -1.822 1.00 97.00 193 LEU A CA 1
ATOM 1619 C C . LEU A 1 193 ? -8.998 3.796 -2.046 1.00 97.00 193 LEU A C 1
ATOM 1621 O O . LEU A 1 193 ? -10.185 3.731 -1.731 1.00 97.00 193 LEU A O 1
ATOM 1625 N N . CYS A 1 194 ? -8.346 2.755 -2.570 1.00 96.38 194 CYS A N 1
ATOM 1626 C CA . CYS A 1 194 ? -8.999 1.482 -2.879 1.00 96.38 194 CYS A CA 1
ATOM 1627 C C . CYS A 1 194 ? -8.678 0.348 -1.895 1.00 96.38 194 CYS A C 1
ATOM 1629 O O . CYS A 1 194 ? -9.260 -0.724 -2.055 1.00 96.38 194 CYS A O 1
ATOM 1631 N N . HIS A 1 195 ? -7.796 0.547 -0.906 1.00 94.94 195 HIS A N 1
ATOM 1632 C CA . HIS A 1 195 ? -7.309 -0.553 -0.062 1.00 94.94 195 HIS A CA 1
ATOM 1633 C C . HIS A 1 195 ? -8.399 -1.263 0.755 1.00 94.94 195 HIS A C 1
ATOM 1635 O O . HIS A 1 195 ? -8.320 -2.472 0.953 1.00 94.94 195 HIS A O 1
ATOM 1641 N N . ASP A 1 196 ? -9.447 -0.536 1.154 1.00 91.25 196 ASP A N 1
ATOM 1642 C CA . ASP A 1 196 ? -10.465 -1.011 2.103 1.00 91.25 196 ASP A CA 1
ATOM 1643 C C . ASP A 1 196 ? -11.821 -1.363 1.440 1.00 91.25 196 ASP A C 1
ATOM 1645 O O . ASP A 1 196 ? -12.846 -1.563 2.091 1.00 91.25 196 ASP A O 1
ATOM 1649 N N . LEU A 1 197 ? -11.872 -1.439 0.102 1.00 91.81 197 LEU A N 1
ATOM 1650 C CA . LEU A 1 197 ? -13.114 -1.705 -0.643 1.00 91.81 197 LEU A CA 1
ATOM 1651 C C . LEU A 1 197 ? -13.710 -3.103 -0.393 1.00 91.81 197 LEU A C 1
ATOM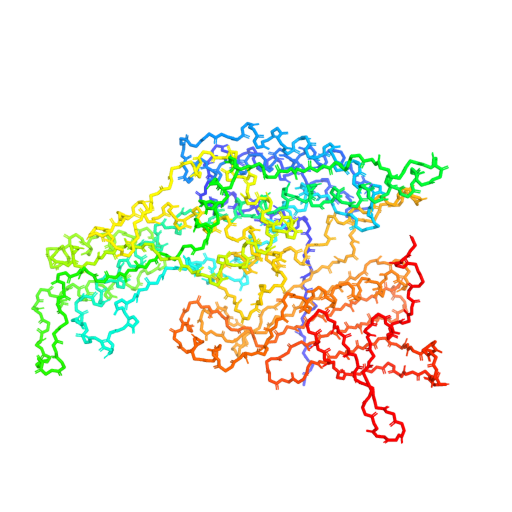 1653 O O . LEU A 1 197 ? -14.910 -3.306 -0.594 1.00 91.81 197 LEU A O 1
ATOM 1657 N N . GLY A 1 198 ? -12.888 -4.074 -0.002 1.00 85.88 198 GLY A N 1
ATOM 1658 C CA . GLY A 1 198 ? -13.243 -5.467 0.254 1.00 85.88 198 GLY A CA 1
ATOM 1659 C C . GLY A 1 198 ? -13.830 -5.721 1.642 1.00 85.88 198 GLY A C 1
ATOM 1660 O O . GLY A 1 198 ? -14.383 -6.799 1.869 1.00 85.88 198 GLY A O 1
ATOM 1661 N N . TYR A 1 199 ? -13.783 -4.742 2.551 1.00 84.81 199 TYR A N 1
ATOM 1662 C CA . TYR A 1 199 ? -14.160 -4.924 3.956 1.00 84.81 199 TYR A CA 1
ATOM 1663 C C . TYR A 1 199 ? -15.584 -5.455 4.131 1.00 84.81 199 TYR A C 1
ATOM 1665 O O . TYR A 1 199 ? -15.826 -6.426 4.849 1.00 84.81 199 TYR A O 1
ATOM 1673 N N . SER A 1 200 ? -16.536 -4.886 3.389 1.00 80.94 200 SER A N 1
ATOM 1674 C CA . SER A 1 200 ? -17.938 -5.315 3.430 1.00 80.94 200 SER A CA 1
ATOM 1675 C C . SER A 1 200 ? -18.123 -6.805 3.121 1.00 80.94 200 SER A C 1
ATOM 1677 O O . SER A 1 200 ? -18.991 -7.459 3.699 1.00 80.94 200 SER A O 1
ATOM 1679 N N . LEU A 1 201 ? -17.300 -7.359 2.224 1.00 80.75 201 LEU A N 1
ATOM 1680 C CA . LEU A 1 201 ? -17.347 -8.773 1.855 1.00 80.75 201 LEU A CA 1
ATOM 1681 C C . LEU A 1 201 ? -16.699 -9.663 2.920 1.00 80.75 201 LEU A C 1
ATOM 1683 O O . LEU A 1 201 ? -17.211 -10.754 3.179 1.00 80.75 201 LEU A O 1
ATOM 1687 N N . ALA A 1 202 ? -15.622 -9.195 3.555 1.00 80.81 202 ALA A N 1
ATOM 1688 C CA . ALA A 1 202 ? -14.958 -9.907 4.645 1.00 80.81 202 ALA A CA 1
ATOM 1689 C C . ALA A 1 202 ? -15.893 -10.095 5.858 1.00 80.81 202 ALA A C 1
ATOM 1691 O O . ALA A 1 202 ? -15.890 -11.144 6.501 1.00 80.81 202 ALA A O 1
ATOM 1692 N N . LYS A 1 203 ? -16.783 -9.127 6.127 1.00 82.81 203 LYS A N 1
ATOM 1693 C CA . LYS A 1 203 ? -17.709 -9.158 7.278 1.00 82.81 203 LYS A CA 1
ATOM 1694 C C . LYS A 1 203 ? -18.993 -9.966 7.082 1.00 82.81 203 LYS A C 1
ATOM 1696 O O . LYS A 1 203 ? -1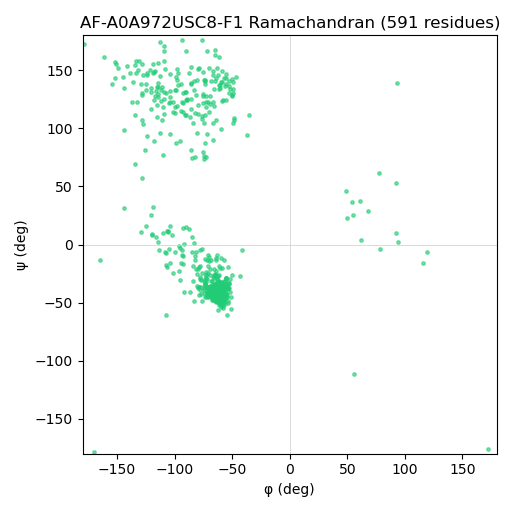9.804 -10.065 8.005 1.00 82.81 203 LYS A O 1
ATOM 1701 N N . LEU A 1 204 ? -19.186 -10.603 5.925 1.00 82.88 204 LEU A N 1
ATOM 1702 C CA . LEU A 1 204 ? -20.375 -11.428 5.675 1.00 82.88 204 LEU A CA 1
ATOM 1703 C C . LEU A 1 204 ? -20.496 -12.617 6.641 1.00 82.88 204 LEU A C 1
ATOM 1705 O O . LEU A 1 204 ? -21.612 -12.991 6.999 1.00 82.88 204 LEU A O 1
ATOM 1709 N N . ASN A 1 205 ? -19.377 -13.183 7.103 1.00 82.19 205 ASN A N 1
ATOM 1710 C CA . ASN A 1 205 ? -19.395 -14.268 8.088 1.00 82.19 205 ASN A CA 1
ATOM 1711 C C . ASN A 1 205 ? -19.992 -13.806 9.428 1.00 82.19 205 ASN A C 1
ATOM 1713 O O . ASN A 1 205 ? -20.887 -14.469 9.942 1.00 82.19 205 ASN A O 1
ATOM 1717 N N . ASN A 1 206 ? -19.616 -12.622 9.919 1.00 82.94 206 ASN A N 1
ATOM 1718 C CA . ASN A 1 206 ? -20.158 -12.056 11.161 1.00 82.94 206 ASN A CA 1
ATOM 1719 C C . ASN A 1 206 ? -21.678 -11.844 11.064 1.00 82.94 206 ASN A C 1
ATOM 1721 O O . ASN A 1 206 ? -22.423 -12.107 12.009 1.00 82.94 206 ASN A O 1
ATOM 1725 N N . LEU A 1 207 ? -22.162 -11.393 9.900 1.00 83.81 207 LEU A N 1
ATOM 1726 C CA . LEU A 1 207 ? -23.598 -11.278 9.642 1.00 83.81 207 LEU A CA 1
ATOM 1727 C C . LEU A 1 207 ? -24.283 -12.651 9.698 1.00 83.81 207 LEU A C 1
ATOM 1729 O O . LEU A 1 207 ? -25.319 -12.791 10.348 1.00 83.81 207 LEU A O 1
ATOM 1733 N N . ASN A 1 208 ? -23.703 -13.655 9.036 1.00 86.56 208 ASN A N 1
ATOM 1734 C CA . ASN A 1 208 ? -24.220 -15.021 9.051 1.00 86.56 208 ASN A CA 1
ATOM 1735 C C . ASN A 1 208 ? -24.300 -15.578 10.477 1.00 86.56 208 ASN A C 1
ATOM 1737 O O . ASN A 1 208 ? -25.337 -16.119 10.844 1.00 86.56 208 ASN A O 1
ATOM 1741 N N . GLU A 1 209 ? -23.264 -15.396 11.294 1.00 86.06 209 GLU A N 1
ATOM 1742 C CA . GLU A 1 209 ? -23.243 -15.848 12.691 1.00 86.06 209 GLU A CA 1
ATOM 1743 C C . GLU A 1 209 ? -24.362 -15.211 13.520 1.00 86.06 209 GLU A C 1
ATOM 1745 O O . GLU A 1 209 ? -25.074 -15.901 14.251 1.00 86.06 209 GLU A O 1
ATOM 1750 N N . ARG A 1 210 ? -24.586 -13.897 13.376 1.00 84.75 210 ARG A N 1
ATOM 1751 C CA . ARG A 1 210 ? -25.681 -13.221 14.089 1.00 84.75 210 ARG A CA 1
ATOM 1752 C C . ARG A 1 210 ? -27.057 -13.706 13.649 1.00 84.75 210 ARG A C 1
ATOM 1754 O O . ARG A 1 210 ? -27.944 -13.851 14.487 1.00 84.75 210 ARG A O 1
ATOM 1761 N N . VAL A 1 211 ? -27.242 -13.961 12.354 1.00 86.25 211 VAL A N 1
ATOM 1762 C CA . VAL A 1 211 ? -28.486 -14.543 11.828 1.00 86.25 211 VAL A CA 1
ATOM 1763 C C . VAL A 1 211 ? -28.681 -15.959 12.373 1.00 86.25 211 VAL A C 1
ATOM 1765 O O . VAL A 1 211 ? -29.777 -16.282 12.828 1.00 86.25 211 VAL A O 1
ATOM 1768 N N . GLN A 1 212 ? -27.623 -16.772 12.403 1.00 85.94 212 GLN A N 1
ATOM 1769 C CA . GLN A 1 212 ? -27.649 -18.138 12.925 1.00 85.94 212 GLN A CA 1
ATOM 1770 C C . GLN A 1 212 ? -28.098 -18.187 14.386 1.00 85.94 212 GLN A C 1
ATOM 1772 O O . GLN A 1 212 ? -29.056 -18.891 14.694 1.00 85.94 212 GLN A O 1
ATOM 1777 N N . LYS A 1 213 ? -27.495 -17.359 15.254 1.00 87.00 213 LYS A N 1
ATOM 1778 C CA . LYS A 1 213 ? -27.859 -17.258 16.680 1.00 87.00 213 LYS A CA 1
ATOM 1779 C C . LYS A 1 213 ? -29.354 -16.979 16.892 1.00 87.00 213 LYS A C 1
ATOM 1781 O O . LYS A 1 213 ? -29.931 -17.417 17.879 1.00 87.00 213 LYS A O 1
ATOM 1786 N N . VAL A 1 214 ? -30.001 -16.236 15.987 1.00 87.19 214 VAL A N 1
ATOM 1787 C CA . VAL A 1 214 ? -31.451 -15.978 16.057 1.00 87.19 214 VAL A CA 1
ATOM 1788 C C . VAL A 1 214 ? -32.254 -17.170 15.539 1.00 87.19 214 VAL A C 1
ATOM 1790 O O . VAL A 1 214 ? -33.255 -17.541 16.149 1.00 87.19 214 VAL A O 1
ATOM 1793 N N . LEU A 1 215 ? -31.834 -17.769 14.423 1.00 87.81 215 LEU A N 1
ATOM 1794 C CA . LEU A 1 215 ? -32.512 -18.913 13.804 1.00 87.81 215 LEU A CA 1
ATOM 1795 C C . LEU A 1 215 ? -32.485 -20.177 14.674 1.00 87.81 215 LEU A C 1
ATOM 1797 O O . LEU A 1 215 ? -33.425 -20.970 14.604 1.00 87.81 215 LEU A O 1
ATOM 1801 N N . GLU A 1 216 ? -31.483 -20.318 15.543 1.00 88.00 216 GLU A N 1
ATOM 1802 C CA . GLU A 1 216 ? -31.412 -21.371 16.564 1.00 88.00 216 GLU A CA 1
ATOM 1803 C C . GLU A 1 216 ? -32.658 -21.405 17.466 1.00 88.00 216 GLU A C 1
ATOM 1805 O O . GLU A 1 216 ? -33.122 -22.483 17.821 1.00 88.00 216 GLU A O 1
ATOM 1810 N N . TYR A 1 217 ? -33.277 -20.256 17.766 1.00 90.50 217 TYR A N 1
ATOM 1811 C CA . TYR A 1 217 ? -34.518 -20.198 18.558 1.00 90.50 217 TYR A CA 1
ATOM 1812 C C . TYR A 1 217 ? -35.769 -20.664 17.798 1.00 90.50 217 TYR A C 1
ATOM 1814 O O . TYR A 1 217 ? -36.825 -20.841 18.406 1.00 90.50 217 TYR A O 1
ATOM 1822 N N . PHE A 1 218 ? -35.672 -20.828 16.478 1.00 89.31 218 PHE A N 1
ATOM 1823 C CA . PHE A 1 218 ? -36.753 -21.305 15.614 1.00 89.31 218 PHE A CA 1
ATOM 1824 C C . PHE A 1 218 ? -36.520 -22.742 15.128 1.00 89.31 218 PHE A C 1
ATOM 1826 O O . PHE A 1 218 ? -37.210 -23.182 14.209 1.00 89.31 218 PHE A O 1
ATOM 1833 N N . ASP A 1 219 ? -35.544 -23.454 15.704 1.00 87.31 219 ASP A N 1
ATOM 1834 C CA . ASP A 1 219 ? -35.126 -24.801 15.293 1.00 87.31 219 ASP A CA 1
ATOM 1835 C C . ASP A 1 219 ? -34.740 -24.890 13.798 1.00 87.31 219 ASP A C 1
ATOM 1837 O O . ASP A 1 219 ? -34.812 -25.951 13.174 1.00 87.31 219 ASP A O 1
ATOM 1841 N N . VAL A 1 220 ? -34.313 -23.768 13.200 1.00 82.44 220 VAL A N 1
ATOM 1842 C CA . VAL A 1 220 ? -33.797 -23.719 11.826 1.00 82.44 220 VAL A CA 1
ATOM 1843 C C . VAL A 1 220 ? -32.277 -23.819 11.887 1.00 82.44 220 VAL A C 1
ATOM 1845 O O . VAL A 1 220 ? -31.578 -22.812 11.969 1.00 82.44 220 VAL A O 1
ATOM 1848 N N . SER A 1 221 ? -31.762 -25.049 11.861 1.00 68.56 221 SER A N 1
ATOM 1849 C CA . SER A 1 221 ? -30.318 -25.313 11.910 1.00 68.56 221 SER A CA 1
ATOM 1850 C C . SER A 1 221 ? -29.606 -25.077 10.574 1.00 68.56 221 SER A C 1
ATOM 1852 O O . SER A 1 221 ? -28.431 -24.727 10.567 1.00 68.56 221 SER A O 1
ATOM 1854 N N . ASP A 1 222 ? -30.313 -25.231 9.451 1.00 72.44 222 ASP A N 1
ATOM 1855 C CA . ASP A 1 222 ? -29.743 -25.135 8.105 1.00 72.44 222 ASP A CA 1
ATOM 1856 C C . ASP A 1 222 ? -30.285 -23.906 7.367 1.00 72.44 222 ASP A C 1
ATOM 1858 O O . ASP A 1 222 ? -31.345 -23.947 6.735 1.00 72.44 222 ASP A O 1
ATOM 1862 N N . PHE A 1 223 ? -29.536 -22.802 7.404 1.00 82.56 223 PHE A N 1
ATOM 1863 C CA . PHE A 1 223 ? -29.764 -21.671 6.509 1.00 82.56 223 PHE A CA 1
ATOM 1864 C C . PHE A 1 223 ? -28.604 -21.525 5.531 1.00 82.56 223 PHE A C 1
ATOM 1866 O O . PHE A 1 223 ? -27.439 -21.770 5.839 1.00 82.56 223 PHE A O 1
ATOM 1873 N N . ARG A 1 224 ? -28.926 -21.105 4.310 1.00 82.06 224 ARG A N 1
ATOM 1874 C CA . ARG A 1 224 ? -27.904 -20.834 3.307 1.00 82.06 224 ARG A CA 1
ATOM 1875 C C . ARG A 1 224 ? -27.187 -19.537 3.669 1.00 82.06 224 ARG A C 1
ATOM 1877 O O . ARG A 1 224 ? -27.776 -18.464 3.551 1.00 82.06 224 ARG A O 1
ATOM 1884 N N . HIS A 1 225 ? -25.919 -19.647 4.051 1.00 82.44 225 HIS A N 1
ATOM 1885 C CA . HIS A 1 225 ? -25.067 -18.495 4.324 1.00 82.44 225 HIS A CA 1
ATOM 1886 C C . HIS A 1 225 ? -25.006 -17.527 3.136 1.00 82.44 225 HIS A C 1
ATOM 1888 O O . HIS A 1 225 ? -24.885 -17.932 1.973 1.00 82.44 225 HIS A O 1
ATOM 1894 N N . LEU A 1 226 ? -25.058 -16.231 3.445 1.00 79.25 226 LEU A N 1
ATOM 1895 C CA . LEU A 1 226 ? -24.760 -15.161 2.504 1.00 79.25 226 LEU A CA 1
ATOM 1896 C C . LEU A 1 226 ? -23.251 -15.137 2.271 1.00 79.25 226 LEU A C 1
ATOM 1898 O O . LEU A 1 226 ? -22.467 -15.000 3.206 1.00 79.25 226 LEU A O 1
ATOM 1902 N N . GLY A 1 227 ? -22.827 -15.281 1.023 1.00 71.50 227 GLY A N 1
ATOM 1903 C CA . GLY A 1 227 ? -21.412 -15.309 0.692 1.00 71.50 227 GLY A CA 1
ATOM 1904 C C . GLY A 1 227 ? -21.183 -15.446 -0.800 1.00 71.50 227 GLY A C 1
ATOM 1905 O O . GLY A 1 227 ? -22.113 -15.664 -1.581 1.00 71.50 227 GLY A O 1
ATOM 1906 N N . TYR A 1 228 ? -19.924 -15.331 -1.197 1.00 68.06 228 TYR A N 1
ATOM 1907 C CA . TYR A 1 228 ? -19.500 -15.642 -2.551 1.00 68.06 228 TYR A CA 1
ATOM 1908 C C . TYR A 1 228 ? -18.918 -17.057 -2.593 1.00 68.06 228 TYR A C 1
ATOM 1910 O O . TYR A 1 228 ? -18.224 -17.497 -1.677 1.00 68.06 228 TYR A O 1
ATOM 1918 N N . SER A 1 229 ? -19.217 -17.772 -3.674 1.00 62.88 229 SER A N 1
ATOM 1919 C CA . SER A 1 229 ? -18.524 -19.004 -4.042 1.00 62.88 229 SER A CA 1
ATOM 1920 C C . SER A 1 229 ? -17.654 -18.703 -5.255 1.00 62.88 229 SER A C 1
ATOM 1922 O O . SER A 1 229 ? -18.093 -18.080 -6.227 1.00 62.88 229 SER A O 1
ATOM 1924 N N . LEU A 1 230 ? -16.387 -19.096 -5.185 1.00 59.25 230 LEU A N 1
ATOM 1925 C CA . LEU A 1 230 ? -15.499 -19.046 -6.335 1.00 59.25 230 LEU A CA 1
ATOM 1926 C C . LEU A 1 230 ? -15.796 -20.285 -7.189 1.00 59.25 230 LEU A C 1
ATOM 1928 O O . LEU A 1 230 ? -15.323 -21.378 -6.897 1.00 59.25 230 LEU A O 1
ATOM 1932 N N . ASN A 1 231 ? -16.645 -20.128 -8.208 1.00 56.69 231 ASN A N 1
ATOM 1933 C CA . ASN A 1 231 ? -16.887 -21.178 -9.200 1.00 56.69 231 ASN A CA 1
ATOM 1934 C C . ASN A 1 231 ? -15.593 -21.521 -9.963 1.00 56.69 231 ASN A C 1
ATOM 1936 O O . ASN A 1 231 ? -14.667 -20.716 -10.013 1.00 56.69 231 ASN A O 1
ATOM 1940 N N . ILE A 1 232 ? -15.547 -22.686 -10.619 1.00 55.56 232 ILE A N 1
ATOM 1941 C CA . ILE A 1 232 ? -14.374 -23.168 -11.380 1.00 55.56 232 ILE A CA 1
ATOM 1942 C C . ILE A 1 232 ? -13.897 -22.140 -12.428 1.00 55.56 232 ILE A C 1
ATOM 1944 O O . ILE A 1 232 ? -12.700 -21.921 -12.574 1.00 55.56 232 ILE A O 1
ATOM 1948 N N . GLU A 1 233 ? -14.807 -21.421 -13.092 1.00 59.19 233 GLU A N 1
ATOM 1949 C CA . GLU A 1 233 ? -14.461 -20.346 -14.046 1.00 59.19 233 GLU A CA 1
ATOM 1950 C C . GLU A 1 233 ? -13.738 -19.147 -13.397 1.00 59.19 233 GLU A C 1
ATOM 1952 O O . GLU A 1 233 ? -13.004 -18.409 -14.062 1.00 59.19 233 GLU A O 1
ATOM 1957 N N . HIS A 1 234 ? -13.905 -18.953 -12.086 1.00 71.62 234 HIS A N 1
ATOM 1958 C CA . HIS A 1 234 ? -13.169 -17.946 -11.326 1.00 71.62 234 HIS A CA 1
ATOM 1959 C C . HIS A 1 234 ? -11.746 -18.399 -10.982 1.00 71.62 234 HIS A C 1
ATOM 1961 O O . HIS A 1 234 ? -10.917 -17.538 -10.713 1.00 71.62 234 HIS A O 1
ATOM 1967 N N . GLN A 1 235 ? -11.428 -19.699 -11.022 1.00 75.25 235 GLN A N 1
ATOM 1968 C CA . GLN A 1 235 ? -10.099 -20.194 -10.638 1.00 75.25 235 GLN A CA 1
ATOM 1969 C C . GLN A 1 235 ? -9.001 -19.710 -11.591 1.00 75.25 235 GLN A C 1
ATOM 1971 O O . GLN A 1 235 ? -7.948 -19.298 -11.121 1.00 75.25 235 GLN A O 1
ATOM 1976 N N . TYR A 1 236 ? -9.259 -19.679 -12.904 1.00 79.25 236 TYR A N 1
ATOM 1977 C CA . TYR A 1 236 ? -8.283 -19.179 -13.882 1.00 79.25 236 TYR A CA 1
ATOM 1978 C C . TYR A 1 236 ? -8.035 -17.669 -13.743 1.00 79.25 236 TYR A C 1
ATOM 1980 O O . TYR A 1 236 ? -6.898 -17.210 -13.728 1.00 79.25 236 TYR A O 1
ATOM 1988 N N . HIS A 1 237 ? -9.102 -16.885 -13.576 1.00 79.94 237 HIS A N 1
ATOM 1989 C CA . HIS A 1 237 ? -8.969 -15.446 -13.328 1.00 79.94 237 HIS A CA 1
ATOM 1990 C C . HIS A 1 237 ? -8.235 -15.173 -12.014 1.00 79.94 237 HIS A C 1
ATOM 1992 O O . HIS A 1 237 ? -7.437 -14.245 -11.928 1.00 79.94 237 HIS A O 1
ATOM 1998 N N . MET A 1 238 ? -8.482 -16.003 -10.999 1.00 85.69 238 MET A N 1
ATOM 1999 C CA . MET A 1 238 ? -7.804 -15.900 -9.719 1.00 85.69 238 MET A CA 1
ATOM 2000 C C . MET A 1 238 ? -6.320 -16.242 -9.839 1.00 85.69 238 MET A C 1
ATOM 2002 O O . MET A 1 238 ? -5.497 -15.510 -9.308 1.00 85.69 238 MET A O 1
ATOM 2006 N N . SER A 1 239 ? -5.952 -17.297 -10.573 1.00 86.44 239 SER A N 1
ATOM 2007 C CA . SER A 1 239 ? -4.540 -17.634 -10.764 1.00 86.44 239 SER A CA 1
ATOM 2008 C C . SER A 1 239 ? -3.794 -16.517 -11.488 1.00 86.44 239 SER A C 1
ATOM 2010 O O . SER A 1 239 ? -2.722 -16.142 -11.035 1.00 86.44 239 SER A O 1
ATOM 2012 N N . GLN A 1 240 ? -4.380 -15.921 -12.534 1.00 87.25 240 GLN A N 1
ATOM 2013 C CA . GLN A 1 240 ? -3.782 -14.775 -13.234 1.00 87.25 240 GLN A CA 1
ATOM 2014 C C . GLN A 1 240 ? -3.643 -13.539 -12.337 1.00 87.25 240 GLN A C 1
ATOM 2016 O O . GLN A 1 240 ? -2.633 -12.840 -12.392 1.00 87.25 240 GLN A O 1
ATOM 2021 N N . PHE A 1 241 ? -4.650 -13.269 -11.506 1.00 91.25 241 PHE A N 1
ATOM 2022 C CA . PHE A 1 241 ? -4.625 -12.193 -10.519 1.00 91.25 241 PHE A CA 1
ATOM 2023 C C . PHE A 1 241 ? -3.499 -12.385 -9.492 1.00 91.25 241 PHE A C 1
ATOM 2025 O O . PHE A 1 241 ? -2.716 -11.465 -9.259 1.00 91.25 241 PHE A O 1
ATOM 2032 N N . LEU A 1 242 ? -3.388 -13.588 -8.920 1.00 92.44 242 LEU A N 1
ATOM 2033 C CA . LEU A 1 242 ? -2.347 -13.938 -7.952 1.00 92.44 242 LEU A CA 1
ATOM 2034 C C . LEU A 1 242 ? -0.955 -13.915 -8.591 1.00 92.44 242 LEU A C 1
ATOM 2036 O O . LEU A 1 242 ? -0.016 -13.393 -7.999 1.00 92.44 242 LEU A O 1
ATOM 2040 N N . GLU A 1 243 ? -0.824 -14.435 -9.814 1.00 90.19 243 GLU A N 1
ATOM 2041 C CA . GLU A 1 243 ? 0.422 -14.388 -10.576 1.00 90.19 243 GLU A CA 1
ATOM 2042 C C . GLU A 1 243 ? 0.853 -12.948 -10.828 1.00 90.19 243 GLU A C 1
ATOM 2044 O O . GLU A 1 243 ? 1.995 -12.625 -10.549 1.00 90.19 243 GLU A O 1
ATOM 2049 N N . LEU A 1 244 ? -0.036 -12.058 -11.276 1.00 91.19 244 LEU A N 1
ATOM 2050 C CA . LEU A 1 244 ? 0.318 -10.659 -11.536 1.00 91.19 244 LEU A CA 1
ATOM 2051 C C . LEU A 1 244 ? 0.907 -9.946 -10.305 1.00 91.19 244 LEU A C 1
ATOM 2053 O O . LEU A 1 244 ? 1.825 -9.147 -10.463 1.00 91.19 244 LEU A O 1
ATOM 2057 N N . MET A 1 245 ? 0.397 -10.230 -9.103 1.00 91.94 245 MET A N 1
ATOM 2058 C CA . MET A 1 245 ? 0.914 -9.656 -7.852 1.00 91.94 245 MET A CA 1
ATOM 2059 C C . MET A 1 245 ? 2.219 -10.303 -7.384 1.00 91.94 245 MET A C 1
ATOM 2061 O O . MET A 1 245 ? 3.029 -9.643 -6.747 1.00 91.94 245 MET A O 1
ATOM 2065 N N . ALA A 1 246 ? 2.421 -11.587 -7.679 1.00 92.06 246 ALA A N 1
ATOM 2066 C CA . ALA A 1 246 ? 3.588 -12.347 -7.243 1.00 92.06 246 ALA A CA 1
ATOM 2067 C C . ALA A 1 246 ? 4.764 -12.282 -8.231 1.00 92.06 246 ALA A C 1
ATOM 2069 O O . ALA A 1 246 ? 5.644 -13.137 -8.179 1.00 92.06 246 ALA A O 1
ATOM 2070 N N . MET A 1 247 ? 4.760 -11.351 -9.187 1.00 90.12 247 MET A N 1
ATOM 2071 C CA . MET A 1 247 ? 5.770 -11.302 -10.246 1.00 90.12 247 MET A CA 1
ATOM 2072 C C . MET A 1 247 ? 6.794 -10.210 -10.012 1.00 90.12 247 MET A C 1
ATOM 2074 O O . MET A 1 247 ? 6.482 -9.023 -10.032 1.00 90.12 247 MET A O 1
ATOM 2078 N N . ASP A 1 248 ? 8.046 -10.638 -9.952 1.00 90.69 248 ASP A N 1
ATOM 2079 C CA . ASP A 1 248 ? 9.205 -9.771 -9.967 1.00 90.69 248 ASP A CA 1
ATOM 2080 C C . ASP A 1 248 ? 9.563 -9.393 -11.398 1.00 90.69 248 ASP A C 1
ATOM 2082 O O . ASP A 1 248 ? 9.702 -10.251 -12.280 1.00 90.69 248 ASP A O 1
ATOM 2086 N N . VAL A 1 249 ? 9.809 -8.103 -11.621 1.00 93.06 249 VAL A N 1
ATOM 2087 C CA . VAL A 1 249 ? 10.387 -7.622 -12.875 1.00 93.06 249 VAL A CA 1
ATOM 2088 C C . VAL A 1 249 ? 11.904 -7.622 -12.745 1.00 93.06 249 VAL A C 1
ATOM 2090 O O . VAL A 1 249 ? 12.490 -6.839 -11.993 1.00 93.06 249 VAL A O 1
ATOM 2093 N N . ARG A 1 250 ? 12.554 -8.516 -13.494 1.00 93.56 250 ARG A N 1
ATOM 2094 C CA . ARG A 1 250 ? 13.996 -8.760 -13.410 1.00 93.56 250 ARG A CA 1
ATOM 2095 C C . ARG A 1 250 ? 14.702 -8.388 -14.703 1.00 93.56 250 ARG A C 1
ATOM 2097 O O . ARG A 1 250 ? 14.258 -8.728 -15.800 1.00 93.56 250 ARG A O 1
ATOM 2104 N N . ILE A 1 251 ? 15.835 -7.710 -14.565 1.00 93.88 251 ILE A N 1
ATOM 2105 C CA . ILE A 1 251 ? 16.762 -7.424 -15.659 1.00 93.88 251 ILE A CA 1
ATOM 2106 C C . ILE A 1 251 ? 17.814 -8.529 -15.692 1.00 93.88 251 ILE A C 1
ATOM 2108 O O . ILE A 1 251 ? 18.618 -8.661 -14.767 1.00 93.88 251 ILE A O 1
ATOM 2112 N N . VAL A 1 252 ? 17.801 -9.307 -16.770 1.00 92.62 252 VAL A N 1
ATOM 2113 C CA . VAL A 1 252 ? 18.568 -10.550 -16.926 1.00 92.62 252 VAL A CA 1
ATOM 2114 C C . VAL A 1 252 ? 19.379 -10.532 -18.227 1.00 92.62 252 VAL A C 1
ATOM 2116 O O . VAL A 1 252 ? 19.024 -9.807 -19.164 1.00 92.62 252 VAL A O 1
ATOM 2119 N N . PRO A 1 253 ? 20.485 -11.290 -18.321 1.00 90.38 253 PRO A N 1
ATOM 2120 C CA . PRO A 1 253 ? 21.216 -11.408 -19.578 1.00 90.38 253 PRO A CA 1
ATOM 2121 C C . PRO A 1 253 ? 20.413 -12.225 -20.606 1.00 90.38 253 PRO A C 1
ATOM 2123 O O . PRO A 1 253 ? 19.629 -13.101 -20.240 1.00 90.38 253 PRO A O 1
ATOM 2126 N N . SER A 1 254 ? 20.621 -11.960 -21.896 1.00 87.06 254 SER A N 1
ATOM 2127 C CA . SER A 1 254 ? 20.142 -12.833 -22.977 1.00 87.06 254 SER A CA 1
ATOM 2128 C C . SER A 1 254 ? 20.874 -14.180 -22.953 1.00 87.06 254 SER A C 1
ATOM 2130 O O . SER A 1 254 ? 22.068 -14.212 -22.647 1.00 87.06 254 SER A O 1
ATOM 2132 N N . GLU A 1 255 ? 20.215 -15.261 -23.375 1.00 72.06 255 GLU A N 1
ATOM 2133 C CA . GLU A 1 255 ? 20.808 -16.612 -23.418 1.00 72.06 255 GLU A CA 1
ATOM 2134 C C . GLU A 1 255 ? 22.092 -16.683 -24.265 1.00 72.06 255 GLU A C 1
ATOM 2136 O O . GLU A 1 255 ? 23.048 -17.362 -23.892 1.00 72.06 255 GLU A O 1
ATOM 2141 N N . ASP A 1 256 ? 22.168 -15.890 -25.339 1.00 63.44 256 ASP A N 1
ATOM 2142 C CA . ASP A 1 256 ? 23.330 -15.813 -26.235 1.00 63.44 256 ASP A CA 1
ATOM 2143 C C . ASP A 1 256 ? 24.568 -15.142 -25.613 1.00 63.44 256 ASP A C 1
ATOM 2145 O O . ASP A 1 256 ? 25.667 -15.180 -26.181 1.00 63.44 256 ASP A O 1
ATOM 2149 N N . TYR A 1 257 ? 24.432 -14.512 -24.441 1.00 65.75 257 TYR A N 1
ATOM 2150 C CA . TYR A 1 257 ? 25.557 -13.897 -23.746 1.00 65.75 257 TYR A CA 1
ATOM 2151 C C . TYR A 1 257 ? 26.280 -14.946 -22.895 1.00 65.75 257 TYR A C 1
ATOM 2153 O O . TYR A 1 257 ? 26.154 -14.996 -21.673 1.00 65.75 257 TYR A O 1
ATOM 2161 N N . ALA A 1 258 ? 27.035 -15.809 -23.579 1.00 51.50 258 ALA A N 1
ATOM 2162 C CA . ALA A 1 258 ? 27.821 -16.870 -22.966 1.00 51.50 258 ALA A CA 1
ATOM 2163 C C . ALA A 1 258 ? 28.745 -16.330 -21.859 1.00 51.50 258 ALA A C 1
ATOM 2165 O O . ALA A 1 258 ? 29.512 -15.386 -22.068 1.00 51.50 258 ALA A O 1
ATOM 2166 N N . TYR A 1 259 ? 28.685 -16.982 -20.697 1.00 56.56 259 TYR A N 1
ATOM 2167 C CA . TYR A 1 259 ? 29.617 -16.831 -19.585 1.00 56.56 259 TYR A CA 1
ATOM 2168 C C . TYR A 1 259 ? 31.064 -16.907 -20.095 1.00 56.56 259 TYR A C 1
ATOM 2170 O O . TYR A 1 259 ? 31.527 -17.979 -20.491 1.00 56.56 259 TYR A O 1
ATOM 2178 N N . GLU A 1 260 ? 31.803 -15.793 -20.108 1.00 51.03 260 GLU A N 1
ATOM 2179 C CA . GLU A 1 260 ? 33.249 -15.882 -20.316 1.00 51.03 260 GLU A CA 1
ATOM 2180 C C . GLU A 1 260 ? 33.851 -16.538 -19.056 1.00 51.03 260 GLU A C 1
ATOM 2182 O O . GLU A 1 260 ? 33.651 -16.032 -17.951 1.00 51.03 260 GLU A O 1
ATOM 2187 N N . PRO A 1 261 ? 34.540 -17.691 -19.168 1.00 47.34 261 PRO A N 1
ATOM 2188 C CA . PRO A 1 261 ? 35.087 -18.378 -18.003 1.00 47.34 261 PRO A CA 1
ATOM 2189 C C . PRO A 1 261 ? 36.141 -17.513 -17.301 1.00 47.34 261 PRO A C 1
ATOM 2191 O O . PRO A 1 261 ? 36.852 -16.759 -17.966 1.00 47.34 261 PRO A O 1
ATOM 2194 N N . LEU A 1 262 ? 36.280 -17.717 -15.980 1.00 49.62 262 LEU A N 1
ATOM 2195 C CA . LEU A 1 262 ? 37.081 -16.988 -14.966 1.00 49.62 262 LEU A CA 1
ATOM 2196 C C . LEU A 1 262 ? 38.518 -16.532 -15.331 1.00 49.62 262 LEU A C 1
ATOM 2198 O O . LEU A 1 262 ? 39.166 -15.863 -14.528 1.00 49.62 262 LEU A O 1
ATOM 2202 N N . ASN A 1 263 ? 39.039 -16.891 -16.505 1.00 44.78 263 ASN A N 1
ATOM 2203 C CA . ASN A 1 263 ? 40.408 -16.662 -16.956 1.00 44.78 263 ASN A CA 1
ATOM 2204 C C . ASN A 1 263 ? 40.549 -15.730 -18.178 1.00 44.78 263 ASN A C 1
ATOM 2206 O O . ASN A 1 263 ? 41.673 -15.562 -18.666 1.00 44.78 263 ASN A O 1
ATOM 2210 N N . SER A 1 264 ? 39.485 -15.089 -18.686 1.00 49.50 264 SER A N 1
ATOM 2211 C CA . SER A 1 264 ? 39.665 -14.013 -19.673 1.00 49.50 264 SER A CA 1
ATOM 2212 C C . SER A 1 264 ? 40.138 -12.738 -18.959 1.00 49.50 264 SER A C 1
ATOM 2214 O O . SER A 1 264 ? 39.455 -12.126 -18.145 1.00 49.50 264 SER A O 1
ATOM 2216 N N . LYS A 1 265 ? 41.400 -12.361 -19.196 1.00 46.19 265 LYS A N 1
ATOM 2217 C CA . LYS A 1 265 ? 42.012 -11.153 -18.620 1.00 46.19 265 LYS A CA 1
ATOM 2218 C C . LYS A 1 265 ? 41.085 -9.950 -18.825 1.00 46.19 265 LYS A C 1
ATOM 2220 O O . LYS A 1 265 ? 40.708 -9.710 -19.970 1.00 46.19 265 LYS A O 1
ATOM 2225 N N . LYS A 1 266 ? 40.820 -9.182 -17.750 1.00 47.44 266 LYS A N 1
ATOM 2226 C CA . LYS A 1 266 ? 40.200 -7.839 -17.759 1.00 47.44 266 LYS A CA 1
ATOM 2227 C C . LYS A 1 266 ? 40.697 -7.051 -18.975 1.00 47.44 266 LYS A C 1
ATOM 2229 O O . LYS A 1 266 ? 41.790 -6.485 -18.945 1.00 47.44 266 LYS A O 1
ATOM 2234 N N . LYS A 1 267 ? 39.946 -7.079 -20.074 1.00 49.38 267 LYS A N 1
ATOM 2235 C CA . LYS A 1 267 ? 40.243 -6.278 -21.258 1.00 49.38 267 LYS A CA 1
ATOM 2236 C C . LYS A 1 267 ? 39.698 -4.888 -20.961 1.00 49.38 267 LYS A C 1
ATOM 2238 O O . LYS A 1 267 ? 38.568 -4.769 -20.505 1.00 49.38 267 LYS A O 1
ATOM 2243 N N . ASN A 1 268 ? 40.536 -3.874 -21.150 1.00 49.03 268 ASN A N 1
ATOM 2244 C CA . ASN A 1 268 ? 40.186 -2.473 -20.929 1.00 49.03 268 ASN A CA 1
ATOM 2245 C C . ASN A 1 268 ? 38.873 -2.119 -21.648 1.00 49.03 268 ASN A C 1
ATOM 2247 O O . ASN A 1 268 ? 38.661 -2.593 -22.769 1.00 49.03 268 ASN A O 1
ATOM 2251 N N . LEU A 1 269 ? 38.043 -1.274 -21.019 1.00 54.53 269 LEU A N 1
ATOM 2252 C CA . LEU A 1 269 ? 36.872 -0.676 -21.667 1.00 54.53 269 LEU A CA 1
ATOM 2253 C C . LEU A 1 269 ? 37.286 -0.084 -23.019 1.00 54.53 269 LEU A C 1
ATOM 2255 O O . LEU A 1 269 ? 38.351 0.528 -23.129 1.00 54.53 269 LEU A O 1
ATOM 2259 N N . SER A 1 270 ? 36.449 -0.243 -24.044 1.00 62.81 270 SER A N 1
ATOM 2260 C CA . SER A 1 270 ? 36.669 0.474 -25.308 1.00 62.81 270 SER A CA 1
ATOM 2261 C C . SER A 1 270 ? 36.672 1.993 -25.071 1.00 62.81 270 SER A C 1
ATOM 2263 O O . SER A 1 270 ? 35.947 2.474 -24.193 1.00 62.81 270 SER A O 1
ATOM 2265 N N . ASP A 1 271 ? 37.432 2.756 -25.863 1.00 61.88 271 ASP A N 1
ATOM 2266 C CA . ASP A 1 271 ? 37.471 4.226 -25.769 1.00 61.88 271 ASP A CA 1
ATOM 2267 C C . ASP A 1 271 ? 36.055 4.845 -25.828 1.00 61.88 271 ASP A C 1
ATOM 2269 O O . ASP A 1 271 ? 35.734 5.742 -25.045 1.00 61.88 271 ASP A O 1
ATOM 2273 N N . ASP A 1 272 ? 35.164 4.268 -26.646 1.00 65.38 272 ASP A N 1
ATOM 2274 C CA . ASP A 1 272 ? 33.745 4.647 -26.772 1.00 65.38 272 ASP A CA 1
ATOM 2275 C C . ASP A 1 272 ? 32.957 4.541 -25.449 1.00 65.38 272 ASP A C 1
ATOM 2277 O O . ASP A 1 272 ? 32.054 5.338 -25.178 1.00 65.38 272 ASP A O 1
ATOM 2281 N N . TRP A 1 273 ? 33.285 3.564 -24.598 1.00 72.19 273 TRP A N 1
ATOM 2282 C CA . TRP A 1 273 ? 32.620 3.361 -23.305 1.00 72.19 273 TRP A CA 1
ATOM 2283 C C . TRP A 1 273 ? 33.136 4.300 -22.216 1.00 72.19 273 TRP A C 1
ATOM 2285 O O . TRP A 1 273 ? 32.393 4.660 -21.303 1.00 72.19 273 TRP A O 1
ATOM 2295 N N . THR A 1 274 ? 34.373 4.778 -22.343 1.00 76.38 274 THR A N 1
ATOM 2296 C CA . THR A 1 274 ? 34.941 5.771 -21.421 1.00 76.38 274 THR A CA 1
ATOM 2297 C C . THR A 1 274 ? 34.191 7.105 -21.517 1.00 76.38 274 THR A C 1
ATOM 2299 O O . THR A 1 274 ? 33.900 7.738 -20.497 1.00 76.38 274 THR A O 1
ATOM 2302 N N . GLU A 1 275 ? 33.808 7.519 -22.730 1.00 74.31 275 GLU A N 1
ATOM 2303 C CA . GLU A 1 275 ? 32.980 8.712 -22.937 1.00 74.31 275 GLU A CA 1
ATOM 2304 C C . GLU A 1 275 ? 31.555 8.522 -22.394 1.00 74.31 275 GLU A C 1
ATOM 2306 O O . GLU A 1 275 ? 31.026 9.407 -21.712 1.00 74.31 275 GLU A O 1
ATOM 2311 N N . ALA A 1 276 ? 30.951 7.356 -22.647 1.00 73.38 276 ALA A N 1
ATOM 2312 C CA . ALA A 1 276 ? 29.631 7.006 -22.130 1.00 73.38 276 ALA A CA 1
ATOM 2313 C C . ALA A 1 276 ? 29.609 7.074 -20.591 1.00 73.38 276 ALA A C 1
ATOM 2315 O O . ALA A 1 276 ? 28.769 7.763 -20.007 1.00 73.38 276 ALA A O 1
ATOM 2316 N N . LYS A 1 277 ? 30.601 6.468 -19.932 1.00 75.25 277 LYS A N 1
ATOM 2317 C CA . LYS A 1 277 ? 30.770 6.485 -18.472 1.00 75.25 277 LYS A CA 1
ATOM 2318 C C . LYS A 1 277 ? 30.910 7.900 -17.907 1.00 75.25 277 LYS A C 1
ATOM 2320 O O . LYS A 1 277 ? 30.337 8.223 -16.865 1.00 75.25 277 LYS A O 1
ATOM 2325 N N . LYS A 1 278 ? 31.620 8.792 -18.608 1.00 80.31 278 LYS A N 1
ATOM 2326 C CA . LYS A 1 278 ? 31.729 10.207 -18.216 1.00 80.31 278 LYS A CA 1
ATOM 2327 C C . LYS A 1 278 ? 30.379 10.928 -18.303 1.00 80.31 278 LYS A C 1
ATOM 2329 O O . LYS A 1 278 ? 29.994 11.601 -17.347 1.00 80.31 278 LYS A O 1
ATOM 2334 N N . LYS A 1 279 ? 29.639 10.753 -19.404 1.00 77.25 279 LYS A N 1
ATOM 2335 C CA . LYS A 1 279 ? 28.281 11.307 -19.574 1.00 77.25 279 LYS A CA 1
ATOM 2336 C C . LYS A 1 279 ? 27.318 10.779 -18.512 1.00 77.25 279 LYS A C 1
ATOM 2338 O O . LYS A 1 279 ? 26.511 11.540 -17.980 1.00 77.25 279 LYS A O 1
ATOM 2343 N N . TRP A 1 280 ? 27.446 9.506 -18.147 1.00 76.06 280 TRP A N 1
ATOM 2344 C CA . TRP A 1 280 ? 26.679 8.903 -17.063 1.00 76.06 280 TRP A CA 1
ATOM 2345 C C . TRP A 1 280 ? 26.996 9.523 -15.697 1.00 76.06 280 TRP A C 1
ATOM 2347 O O . TRP A 1 280 ? 26.091 9.924 -14.962 1.00 76.06 280 TRP A O 1
ATOM 2357 N N . ALA A 1 281 ? 28.280 9.700 -15.379 1.00 80.81 281 ALA A N 1
ATOM 2358 C CA . ALA A 1 281 ? 28.704 10.380 -14.158 1.00 80.81 281 ALA A CA 1
ATOM 2359 C C . ALA A 1 281 ? 28.190 11.831 -14.083 1.00 80.81 281 ALA A C 1
ATOM 2361 O O . ALA A 1 281 ? 27.882 12.325 -13.000 1.00 80.81 281 ALA A O 1
ATOM 2362 N N . GLU A 1 282 ? 28.068 12.520 -15.220 1.00 79.75 282 GLU A N 1
ATOM 2363 C CA . GLU A 1 282 ? 27.452 13.849 -15.304 1.00 79.75 282 GLU A CA 1
ATOM 2364 C C . GLU A 1 282 ? 25.927 13.818 -15.158 1.00 79.75 282 GLU A C 1
ATOM 2366 O O . GLU A 1 282 ? 25.360 14.753 -14.596 1.00 79.75 282 GLU A O 1
ATOM 2371 N N . ALA A 1 283 ? 25.249 12.772 -15.638 1.00 76.88 283 ALA A N 1
ATOM 2372 C CA . ALA A 1 283 ? 23.812 12.597 -15.439 1.00 76.88 283 ALA A CA 1
ATOM 2373 C C . ALA A 1 283 ? 23.478 12.424 -13.953 1.00 76.88 283 ALA A C 1
ATOM 2375 O O . ALA A 1 283 ? 22.597 13.118 -13.448 1.00 76.88 283 ALA A O 1
ATOM 2376 N N . LYS A 1 284 ? 24.249 11.600 -13.229 1.00 78.31 284 LYS A N 1
ATOM 2377 C CA . LYS A 1 284 ? 24.085 11.381 -11.779 1.00 78.31 284 LYS A CA 1
ATOM 2378 C C . LYS A 1 284 ? 24.139 12.664 -10.948 1.00 78.31 284 LYS A C 1
ATOM 2380 O O . LYS A 1 284 ? 23.501 12.737 -9.905 1.00 78.31 284 LYS A O 1
ATOM 2385 N N . LYS A 1 285 ? 24.870 13.688 -11.403 1.00 79.38 285 LYS A N 1
ATOM 2386 C CA . LYS A 1 285 ? 24.965 14.987 -10.712 1.00 79.38 285 LYS A CA 1
ATOM 2387 C C . LYS A 1 285 ? 23.679 15.813 -10.773 1.00 79.38 285 LYS A C 1
ATOM 2389 O O . LYS A 1 285 ? 23.579 16.793 -10.049 1.00 79.38 285 LYS A O 1
ATOM 2394 N N . ILE A 1 286 ? 22.738 15.456 -11.646 1.00 79.56 286 ILE A N 1
ATOM 2395 C CA . ILE A 1 286 ? 21.485 16.192 -11.866 1.00 79.56 286 ILE A CA 1
ATOM 2396 C C . ILE A 1 286 ? 20.273 15.296 -11.568 1.00 79.56 286 ILE A C 1
ATOM 2398 O O . ILE A 1 286 ? 19.193 15.505 -12.116 1.00 79.56 286 I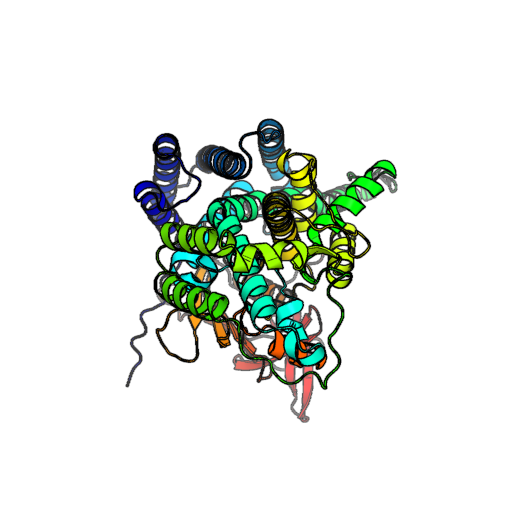LE A O 1
ATOM 2402 N N . LYS A 1 287 ? 20.445 14.281 -10.709 1.00 73.75 287 LYS A N 1
ATOM 2403 C CA . LYS A 1 287 ? 19.372 13.350 -10.324 1.00 73.75 287 LYS A CA 1
ATOM 2404 C C . LYS A 1 287 ? 18.144 14.084 -9.764 1.00 73.75 287 LYS A C 1
ATOM 2406 O O . LYS A 1 287 ? 17.020 13.653 -9.995 1.00 73.75 287 LYS A O 1
ATOM 2411 N N . ASP A 1 288 ? 18.367 15.233 -9.129 1.00 71.88 288 ASP A N 1
ATOM 2412 C CA . ASP A 1 288 ? 17.326 16.060 -8.513 1.00 71.88 288 ASP A CA 1
ATOM 2413 C C . ASP A 1 288 ? 16.392 16.732 -9.546 1.00 71.88 288 ASP A C 1
ATOM 2415 O O . ASP A 1 288 ? 15.258 17.080 -9.225 1.00 71.88 288 ASP A O 1
ATOM 2419 N N . ASN A 1 289 ? 16.818 16.887 -10.811 1.00 79.88 289 ASN A N 1
ATOM 2420 C CA . ASN A 1 289 ? 15.955 17.364 -11.899 1.00 79.88 289 ASN A CA 1
ATOM 2421 C C . ASN A 1 289 ? 15.433 16.180 -12.722 1.00 79.88 289 ASN A C 1
ATOM 2423 O O . ASN A 1 289 ? 16.009 15.823 -13.751 1.00 79.88 289 ASN A O 1
ATOM 2427 N N . ALA A 1 290 ? 14.312 15.594 -12.295 1.00 76.75 290 ALA A N 1
ATOM 2428 C CA . ALA A 1 290 ? 13.760 14.367 -12.877 1.00 76.75 290 ALA A CA 1
ATOM 2429 C C . ALA A 1 290 ? 13.595 14.406 -14.413 1.00 76.75 290 ALA A C 1
ATOM 2431 O O . ALA A 1 290 ? 13.919 13.432 -15.093 1.00 76.75 290 ALA A O 1
ATOM 2432 N N . ASN A 1 291 ? 13.138 15.528 -14.984 1.00 81.44 291 ASN A N 1
ATOM 2433 C CA . ASN A 1 291 ? 12.918 15.652 -16.431 1.00 81.44 291 ASN A CA 1
ATOM 2434 C C . ASN A 1 291 ? 14.232 15.685 -17.220 1.00 81.44 291 ASN A C 1
ATOM 2436 O O . ASN A 1 291 ? 14.374 15.006 -18.241 1.00 81.44 291 ASN A O 1
ATOM 2440 N N . GLU A 1 292 ? 15.203 16.465 -16.747 1.00 83.62 292 GLU A N 1
ATOM 2441 C CA . GLU A 1 292 ? 16.529 16.531 -17.362 1.00 83.62 292 GLU A CA 1
ATOM 2442 C C . GLU A 1 292 ? 17.285 15.210 -17.182 1.00 83.62 292 GLU A C 1
ATOM 2444 O O . GLU A 1 292 ? 17.922 14.724 -18.119 1.00 83.62 292 GLU A O 1
ATOM 2449 N N . TYR A 1 293 ? 17.138 14.578 -16.016 1.00 85.19 293 TYR A N 1
ATOM 2450 C CA . TYR A 1 293 ? 17.717 13.278 -15.714 1.00 85.19 293 TYR A CA 1
ATOM 2451 C C . TYR A 1 293 ? 17.171 12.179 -16.630 1.00 85.19 293 TYR A C 1
ATOM 2453 O O . TYR A 1 293 ? 17.944 11.485 -17.295 1.00 85.19 293 TYR A O 1
ATOM 2461 N N . LYS A 1 294 ? 15.840 12.095 -16.772 1.00 85.19 294 LYS A N 1
ATOM 2462 C CA . LYS A 1 294 ? 15.161 11.186 -17.710 1.00 85.19 294 LYS A CA 1
ATOM 2463 C C . LYS A 1 294 ? 15.657 11.383 -19.139 1.00 85.19 294 LYS A C 1
ATOM 2465 O O . LYS A 1 294 ? 15.907 10.410 -19.849 1.00 85.19 294 LYS A O 1
ATOM 2470 N N . LYS A 1 295 ? 15.832 12.636 -19.570 1.00 87.12 295 LYS A N 1
ATOM 2471 C CA . LYS A 1 295 ? 16.365 12.947 -20.901 1.00 87.12 295 LYS A CA 1
ATOM 2472 C C . LYS A 1 295 ? 17.793 12.422 -21.068 1.00 87.12 295 LYS A C 1
ATOM 2474 O O . LYS A 1 295 ? 18.056 11.726 -22.043 1.00 87.12 295 LYS A O 1
ATOM 2479 N N . LYS A 1 296 ? 18.684 12.674 -20.104 1.00 86.62 296 LYS A N 1
ATOM 2480 C CA . LYS A 1 296 ? 20.072 12.183 -20.147 1.00 86.62 296 LYS A CA 1
ATOM 2481 C C . LYS A 1 296 ? 20.163 10.658 -20.162 1.00 86.62 296 LYS A C 1
ATOM 2483 O O . LYS A 1 296 ? 20.967 10.114 -20.914 1.00 86.62 296 LYS A O 1
ATOM 2488 N N . LEU A 1 297 ? 19.318 9.975 -19.390 1.00 85.12 297 LEU A N 1
ATOM 2489 C CA . LEU A 1 297 ? 19.196 8.518 -19.437 1.00 85.12 297 LEU A CA 1
ATOM 2490 C C . LEU A 1 297 ? 18.796 8.041 -20.847 1.00 85.12 297 LEU A C 1
ATOM 2492 O O . LEU A 1 297 ? 19.390 7.102 -21.373 1.00 85.12 297 LEU A O 1
ATOM 2496 N N . LYS A 1 298 ? 17.831 8.712 -21.501 1.00 86.56 298 LYS A N 1
ATOM 2497 C CA . LYS A 1 298 ? 17.381 8.351 -22.862 1.00 86.56 298 LYS A CA 1
ATOM 2498 C C . LYS A 1 298 ? 18.479 8.587 -23.886 1.00 86.56 298 LYS A C 1
ATOM 2500 O O . LYS A 1 298 ? 18.677 7.753 -24.765 1.00 86.56 298 LYS A O 1
ATOM 2505 N N . ASP A 1 299 ? 19.189 9.702 -23.765 1.00 86.56 299 ASP A N 1
ATOM 2506 C CA . ASP A 1 299 ? 20.296 10.043 -24.652 1.00 86.56 299 ASP A CA 1
ATOM 2507 C C . ASP A 1 299 ? 21.438 9.022 -24.518 1.00 86.56 299 ASP A C 1
ATOM 2509 O O . ASP A 1 299 ? 21.986 8.590 -25.531 1.00 86.56 299 ASP A O 1
ATOM 2513 N N . PHE A 1 300 ? 21.735 8.561 -23.296 1.00 85.12 300 PHE A N 1
ATOM 2514 C CA . PHE A 1 300 ? 22.712 7.498 -23.047 1.00 85.12 300 PHE A CA 1
ATOM 2515 C C . PHE A 1 300 ? 22.296 6.164 -23.680 1.00 85.12 300 PHE A C 1
ATOM 2517 O O . PHE A 1 300 ? 23.097 5.532 -24.371 1.00 85.12 300 PHE A O 1
ATOM 2524 N N . LEU A 1 301 ? 21.049 5.727 -23.471 1.00 85.25 301 LEU A N 1
ATOM 2525 C CA . LEU A 1 301 ? 20.560 4.447 -24.002 1.00 85.25 301 LEU A CA 1
ATOM 2526 C C . LEU A 1 301 ? 20.530 4.425 -25.540 1.00 85.25 301 LEU A C 1
ATOM 2528 O O . LEU A 1 301 ? 20.687 3.366 -26.136 1.00 85.25 301 LEU A O 1
ATOM 2532 N N . LYS A 1 302 ? 20.406 5.591 -26.185 1.00 87.50 302 LYS A N 1
ATOM 2533 C CA . LYS A 1 302 ? 20.453 5.749 -27.649 1.00 87.50 302 LYS A CA 1
ATOM 2534 C C . LYS A 1 302 ? 21.867 5.798 -28.237 1.00 87.50 302 LYS A C 1
ATOM 2536 O O . LYS A 1 302 ? 22.001 5.848 -29.459 1.00 87.50 302 LYS A O 1
ATOM 2541 N N . MET A 1 303 ? 22.921 5.828 -27.419 1.00 86.12 303 MET A N 1
ATOM 2542 C CA . MET A 1 303 ? 24.292 5.850 -27.934 1.00 86.12 303 MET A CA 1
ATOM 2543 C C . MET A 1 303 ? 24.606 4.548 -28.694 1.00 86.12 303 MET A C 1
ATOM 2545 O O . MET A 1 303 ? 24.209 3.475 -28.238 1.00 86.12 303 MET A O 1
ATOM 2549 N N . PRO A 1 304 ? 25.381 4.593 -29.796 1.00 84.19 304 PRO A N 1
ATOM 2550 C CA . PRO A 1 304 ? 25.728 3.390 -30.559 1.00 84.19 304 PRO A CA 1
ATOM 2551 C C . PRO A 1 304 ? 26.432 2.303 -29.733 1.00 84.19 304 PRO A C 1
ATOM 2553 O O . PRO A 1 304 ? 26.287 1.115 -30.010 1.00 84.19 304 PRO A O 1
ATOM 2556 N N . SER A 1 305 ? 27.208 2.692 -28.717 1.00 80.12 305 SER A N 1
ATOM 2557 C CA . SER A 1 305 ? 27.858 1.770 -27.777 1.00 80.12 305 SER A CA 1
ATOM 2558 C C . SER A 1 305 ? 26.858 1.054 -26.862 1.00 80.12 305 SER A C 1
ATOM 2560 O O . SER A 1 305 ? 27.029 -0.137 -26.607 1.00 80.12 305 SER A O 1
ATOM 2562 N N . SER A 1 306 ? 25.805 1.753 -26.430 1.00 83.06 306 SER A N 1
ATOM 2563 C CA . SER A 1 306 ? 24.711 1.235 -25.598 1.00 83.06 306 SER A CA 1
ATOM 2564 C C . SER A 1 306 ? 23.756 0.343 -26.391 1.00 83.06 306 SER A C 1
ATOM 2566 O O . SER A 1 306 ? 23.383 -0.724 -25.916 1.00 83.06 306 SER A O 1
ATOM 2568 N N . GLN A 1 307 ? 23.413 0.723 -27.626 1.00 85.50 307 GLN A N 1
ATOM 2569 C CA . GLN A 1 307 ? 22.513 -0.057 -28.490 1.00 85.50 307 GLN A CA 1
ATOM 2570 C C . GLN A 1 307 ? 23.051 -1.466 -28.780 1.00 85.50 307 GLN A C 1
ATOM 2572 O O . GLN A 1 307 ? 22.291 -2.423 -28.840 1.00 85.50 307 GLN A O 1
ATOM 2577 N N . LYS A 1 308 ? 24.378 -1.640 -28.849 1.00 84.25 308 LYS A N 1
ATOM 2578 C CA . LYS A 1 308 ? 25.025 -2.964 -28.984 1.00 84.25 308 LYS A CA 1
ATOM 2579 C C . LYS A 1 308 ? 24.808 -3.902 -27.784 1.00 84.25 308 LYS A C 1
ATOM 2581 O O . LYS A 1 308 ? 25.222 -5.068 -27.850 1.00 84.25 308 LYS A O 1
ATOM 2586 N N . LEU A 1 309 ? 24.287 -3.388 -26.668 1.00 86.19 309 LEU A N 1
ATOM 2587 C CA . LEU A 1 309 ? 23.967 -4.140 -25.453 1.00 86.19 309 LEU A CA 1
ATOM 2588 C C . LEU A 1 309 ? 22.463 -4.320 -25.235 1.00 86.19 309 LEU A C 1
ATOM 2590 O O . LEU A 1 309 ? 22.090 -5.075 -24.343 1.00 86.19 309 LEU A O 1
ATOM 2594 N N . GLU A 1 310 ? 21.613 -3.677 -26.036 1.00 85.81 310 GLU A N 1
ATOM 2595 C CA . GLU A 1 310 ? 20.160 -3.725 -25.865 1.00 85.81 310 GLU A CA 1
ATOM 2596 C C . GLU A 1 310 ? 19.617 -5.149 -26.006 1.00 85.81 310 GLU A C 1
ATOM 2598 O O . GLU A 1 310 ? 18.961 -5.637 -25.088 1.00 85.81 310 GLU A O 1
ATOM 2603 N N . ASP A 1 311 ? 20.023 -5.853 -27.064 1.00 85.19 311 ASP A N 1
ATOM 2604 C CA . ASP A 1 311 ? 19.637 -7.250 -27.318 1.00 85.19 311 ASP A CA 1
ATOM 2605 C C . ASP A 1 311 ? 20.248 -8.240 -26.311 1.00 85.19 311 ASP A C 1
ATOM 2607 O O . ASP A 1 311 ? 19.835 -9.391 -26.230 1.00 85.19 311 ASP A O 1
ATOM 2611 N N . LYS A 1 312 ? 21.241 -7.799 -25.524 1.00 88.12 312 LYS A N 1
ATOM 2612 C CA . LYS A 1 312 ? 21.931 -8.632 -24.523 1.00 88.12 312 LYS A CA 1
ATOM 2613 C C . LYS A 1 312 ? 21.320 -8.539 -23.133 1.00 88.12 312 LYS A C 1
ATOM 2615 O O . LYS A 1 312 ? 21.733 -9.276 -22.238 1.00 88.12 312 LYS A O 1
ATOM 2620 N N . VAL A 1 313 ? 20.393 -7.606 -22.926 1.00 90.81 313 VAL A N 1
ATOM 2621 C CA . VAL A 1 313 ? 19.780 -7.332 -21.626 1.00 90.81 313 VAL A CA 1
ATOM 2622 C C . VAL A 1 313 ? 18.270 -7.346 -21.773 1.00 90.81 313 VAL A C 1
ATOM 2624 O O . VAL A 1 313 ? 17.663 -6.400 -22.282 1.00 90.81 313 VAL A O 1
ATOM 2627 N N . LEU A 1 314 ? 17.665 -8.407 -21.258 1.00 93.19 314 LEU A N 1
ATOM 2628 C CA . LEU A 1 314 ? 16.233 -8.648 -21.313 1.00 93.19 314 LEU A CA 1
ATOM 2629 C C . LEU A 1 314 ? 15.566 -8.209 -20.008 1.00 93.19 314 LEU A C 1
ATOM 2631 O O . LEU A 1 314 ? 16.175 -8.235 -18.939 1.00 93.19 314 LEU A O 1
ATOM 2635 N N . ILE A 1 315 ? 14.297 -7.816 -20.105 1.00 94.50 315 ILE A N 1
ATOM 2636 C CA . ILE A 1 315 ? 13.417 -7.639 -18.949 1.00 94.50 315 ILE A CA 1
ATOM 2637 C C . ILE A 1 315 ? 12.461 -8.829 -18.940 1.00 94.50 315 ILE A C 1
ATOM 2639 O O . ILE A 1 315 ? 11.765 -9.053 -19.927 1.00 94.50 315 ILE A O 1
ATOM 2643 N N . LYS A 1 316 ? 12.437 -9.606 -17.862 1.00 94.00 316 LYS A N 1
ATOM 2644 C CA . LYS A 1 316 ? 11.594 -10.802 -17.736 1.00 94.00 316 LYS A CA 1
ATOM 2645 C C . LYS A 1 316 ? 10.824 -10.786 -16.417 1.00 94.00 316 LYS A C 1
ATOM 2647 O O . LYS A 1 316 ? 11.226 -10.116 -15.466 1.00 94.00 316 LYS A O 1
ATOM 2652 N N . CYS A 1 317 ? 9.725 -11.530 -16.378 1.00 92.69 317 CYS A N 1
ATOM 2653 C CA . CYS A 1 317 ? 8.922 -11.745 -15.181 1.00 92.69 317 CYS A CA 1
ATOM 2654 C C . CYS A 1 317 ? 9.279 -13.087 -14.539 1.00 92.69 317 CYS A C 1
ATOM 2656 O O . CYS A 1 317 ? 9.334 -14.113 -15.221 1.00 92.69 317 CYS A O 1
ATOM 2658 N N . TYR A 1 318 ? 9.489 -13.074 -13.226 1.00 92.00 318 TYR A N 1
ATOM 2659 C CA . TYR A 1 318 ? 9.727 -14.269 -12.421 1.00 92.00 318 TYR A CA 1
ATOM 2660 C C . TYR A 1 318 ? 8.710 -14.310 -11.293 1.00 92.00 318 TYR A C 1
ATOM 2662 O O . TYR A 1 318 ? 8.509 -13.305 -10.621 1.00 92.00 318 TYR A O 1
ATOM 2670 N N . ARG A 1 319 ? 8.083 -15.466 -11.077 1.00 90.75 319 ARG A N 1
ATOM 2671 C CA . ARG A 1 319 ? 7.175 -15.641 -9.946 1.00 90.75 319 ARG A CA 1
ATOM 2672 C C . ARG A 1 319 ? 7.981 -15.795 -8.662 1.00 90.75 319 ARG A C 1
ATOM 2674 O O . ARG A 1 319 ? 8.834 -16.679 -8.595 1.00 90.75 319 ARG A O 1
ATOM 2681 N N . ASP A 1 320 ? 7.656 -15.002 -7.655 1.00 89.75 320 ASP A N 1
ATOM 2682 C CA . ASP A 1 320 ? 8.011 -15.284 -6.273 1.00 89.75 320 ASP A CA 1
ATOM 2683 C C . ASP A 1 320 ? 6.960 -16.226 -5.670 1.00 89.75 320 ASP A C 1
ATOM 2685 O O . ASP A 1 320 ? 5.832 -15.835 -5.350 1.00 89.75 320 ASP A O 1
ATOM 2689 N N . ASP A 1 321 ? 7.335 -17.497 -5.529 1.00 88.75 321 ASP A N 1
ATOM 2690 C CA . ASP A 1 321 ? 6.469 -18.527 -4.958 1.00 88.75 321 ASP A CA 1
ATOM 2691 C C . ASP A 1 321 ? 6.071 -18.197 -3.513 1.00 88.75 321 ASP A C 1
ATOM 2693 O O . ASP A 1 321 ? 4.924 -18.428 -3.129 1.00 88.75 321 ASP A O 1
ATOM 2697 N N . SER A 1 322 ? 6.965 -17.606 -2.716 1.00 85.69 322 SER A N 1
ATOM 2698 C CA . SER A 1 322 ? 6.679 -17.253 -1.321 1.00 85.69 322 SER A CA 1
ATOM 2699 C C . SER A 1 322 ? 5.569 -16.208 -1.240 1.00 85.69 322 SER A C 1
ATOM 2701 O O . SER A 1 322 ? 4.609 -16.356 -0.479 1.00 85.69 322 SER A O 1
ATOM 2703 N N . THR A 1 323 ? 5.647 -15.169 -2.072 1.00 88.00 323 THR A N 1
ATOM 2704 C CA . THR A 1 323 ? 4.577 -14.172 -2.197 1.00 88.00 323 THR A CA 1
ATOM 2705 C C . THR A 1 323 ? 3.291 -14.775 -2.751 1.00 88.00 323 THR A C 1
ATOM 2707 O O . THR A 1 323 ? 2.221 -14.525 -2.193 1.00 88.00 323 THR A O 1
ATOM 2710 N N . TYR A 1 324 ? 3.373 -15.635 -3.766 1.00 91.50 324 TYR A N 1
ATOM 2711 C CA . TYR A 1 324 ? 2.206 -16.318 -4.327 1.00 91.50 324 TYR A CA 1
ATOM 2712 C C . TYR A 1 324 ? 1.439 -17.146 -3.282 1.00 91.50 324 TYR A C 1
ATOM 2714 O O . TYR A 1 324 ? 0.206 -17.094 -3.214 1.00 91.50 324 TYR A O 1
ATOM 2722 N N . TRP A 1 325 ? 2.151 -17.892 -2.433 1.00 89.12 325 TRP A N 1
ATOM 2723 C CA . TRP A 1 325 ? 1.532 -18.694 -1.376 1.00 89.12 325 TRP A CA 1
ATOM 2724 C C . TRP A 1 325 ? 0.898 -17.833 -0.284 1.00 89.12 325 TRP A C 1
ATOM 2726 O O . TRP A 1 325 ? -0.204 -18.151 0.167 1.00 89.12 325 TRP A O 1
ATOM 2736 N N . ARG A 1 326 ? 1.533 -16.715 0.095 1.00 87.69 326 ARG A N 1
ATOM 2737 C CA . ARG A 1 326 ? 0.938 -15.746 1.033 1.00 87.69 326 ARG A CA 1
ATOM 2738 C C . ARG A 1 326 ? -0.365 -15.167 0.491 1.00 87.69 326 ARG A C 1
ATOM 2740 O O . ARG A 1 326 ? -1.371 -15.178 1.192 1.00 87.69 326 ARG A O 1
ATOM 2747 N N . LEU A 1 327 ? -0.371 -14.758 -0.777 1.00 90.75 327 LEU A N 1
ATOM 2748 C CA . LEU A 1 327 ? -1.569 -14.258 -1.452 1.00 90.75 327 LEU A CA 1
ATOM 2749 C C . LEU A 1 327 ? -2.677 -15.317 -1.515 1.00 90.75 327 LEU A C 1
ATOM 2751 O O . LEU A 1 327 ? -3.840 -15.019 -1.260 1.00 90.75 327 LEU A O 1
ATOM 2755 N N . SER A 1 328 ? -2.327 -16.567 -1.818 1.00 89.88 328 SER A N 1
ATOM 2756 C CA . SER A 1 328 ? -3.299 -17.668 -1.844 1.00 89.88 328 SER A CA 1
ATOM 2757 C C . SER A 1 328 ? -3.953 -17.868 -0.474 1.00 89.88 328 SER A C 1
ATOM 2759 O O . SER A 1 328 ? -5.172 -18.003 -0.387 1.00 89.88 328 SER A O 1
ATOM 2761 N N . LYS A 1 329 ? -3.160 -17.811 0.601 1.00 87.81 329 LYS A N 1
ATOM 2762 C CA . LYS A 1 329 ? -3.652 -17.932 1.977 1.00 87.81 329 LYS A CA 1
ATOM 2763 C C . LYS A 1 329 ? -4.564 -16.763 2.373 1.00 87.81 329 LYS A C 1
ATOM 2765 O O . LYS A 1 329 ? -5.670 -17.007 2.851 1.00 87.81 329 LYS A O 1
ATOM 2770 N N . ALA A 1 330 ? -4.154 -15.524 2.092 1.00 88.38 330 ALA A N 1
ATOM 2771 C CA . ALA A 1 330 ? -4.966 -14.329 2.340 1.00 88.38 330 ALA A CA 1
ATOM 2772 C C . ALA A 1 330 ? -6.335 -14.422 1.642 1.00 88.38 330 ALA A C 1
ATOM 2774 O O . ALA A 1 330 ? -7.379 -14.080 2.205 1.00 88.38 330 ALA A O 1
ATOM 2775 N N . LEU A 1 331 ? -6.353 -14.948 0.410 1.00 88.00 331 LEU A N 1
ATOM 2776 C CA . LEU A 1 331 ? -7.585 -15.153 -0.348 1.00 88.00 331 LEU A CA 1
ATOM 2777 C C . LEU A 1 331 ? -8.495 -16.201 0.306 1.00 88.00 331 LEU A C 1
ATOM 2779 O O . LEU A 1 331 ? -9.707 -15.992 0.382 1.00 88.00 331 LEU A O 1
ATOM 2783 N N . GLU A 1 332 ? -7.930 -17.317 0.774 1.00 85.81 332 GLU A N 1
ATOM 2784 C CA . GLU A 1 332 ? -8.670 -18.359 1.497 1.00 85.81 332 GLU A CA 1
ATOM 2785 C C . GLU A 1 332 ? -9.265 -17.832 2.809 1.00 85.81 332 GLU A C 1
ATOM 2787 O O . GLU A 1 332 ? -10.423 -18.125 3.121 1.00 85.81 332 GLU A O 1
ATOM 2792 N N . GLN A 1 333 ? -8.505 -17.008 3.536 1.00 85.00 333 GLN A N 1
ATOM 2793 C CA . GLN A 1 333 ? -8.940 -16.331 4.763 1.00 85.00 333 GLN A CA 1
ATOM 2794 C C . GLN A 1 333 ? -9.952 -15.209 4.500 1.00 85.00 333 GLN A C 1
ATOM 2796 O O . GLN A 1 333 ? -10.646 -14.786 5.424 1.00 85.00 333 GLN A O 1
ATOM 2801 N N . LYS A 1 334 ? -10.112 -14.790 3.237 1.00 86.50 334 LYS A N 1
ATOM 2802 C CA . LYS A 1 334 ? -11.005 -13.702 2.813 1.00 86.50 334 LYS A CA 1
ATOM 2803 C C . LYS A 1 334 ? -10.638 -12.362 3.454 1.00 86.50 334 LYS A C 1
ATOM 2805 O O . LYS A 1 334 ? -11.532 -11.577 3.774 1.00 86.50 334 LYS A O 1
ATOM 2810 N N . GLU A 1 335 ? -9.340 -12.122 3.609 1.00 87.75 335 GLU A N 1
ATOM 2811 C CA . GLU A 1 335 ? -8.788 -10.836 4.035 1.00 87.75 335 GLU A CA 1
ATOM 2812 C C . GLU A 1 335 ? -9.330 -9.708 3.138 1.00 87.75 335 GLU A C 1
ATOM 2814 O O . GLU A 1 335 ? -9.450 -9.851 1.914 1.00 87.75 335 GLU A O 1
ATOM 2819 N N . HIS A 1 336 ? -9.725 -8.587 3.735 1.00 89.00 336 HIS A N 1
ATOM 2820 C CA . HIS A 1 336 ? -10.312 -7.479 2.995 1.00 89.00 336 HIS A CA 1
ATOM 2821 C C . HIS A 1 336 ? -9.339 -6.860 1.989 1.00 89.00 336 HIS A C 1
ATOM 2823 O O . HIS A 1 336 ? -9.786 -6.508 0.898 1.00 89.00 336 HIS A O 1
ATOM 2829 N N . GLY A 1 337 ? -8.036 -6.805 2.277 1.00 92.38 337 GLY A N 1
ATOM 2830 C CA . GLY A 1 337 ? -7.034 -6.264 1.358 1.00 92.38 337 GLY A CA 1
ATOM 2831 C C . GLY A 1 337 ? -6.980 -7.014 0.027 1.00 92.38 337 GLY A C 1
ATOM 2832 O O . GLY A 1 337 ? -7.124 -6.417 -1.043 1.00 92.38 337 GLY A O 1
ATOM 2833 N N . ILE A 1 338 ? -6.876 -8.346 0.049 1.00 92.31 338 ILE A N 1
ATOM 2834 C CA . ILE A 1 338 ? -6.867 -9.129 -1.197 1.00 92.31 338 ILE A CA 1
ATOM 2835 C C . ILE A 1 338 ? -8.219 -9.095 -1.923 1.00 92.31 338 ILE A C 1
ATOM 2837 O O . ILE A 1 338 ? -8.263 -9.108 -3.156 1.00 92.31 338 ILE A O 1
ATOM 2841 N N . LEU A 1 339 ? -9.331 -8.982 -1.189 1.00 91.44 339 LEU A N 1
ATOM 2842 C CA . LEU A 1 339 ? -10.653 -8.802 -1.790 1.00 91.44 339 LEU A CA 1
ATOM 2843 C C . LEU A 1 339 ? -10.803 -7.430 -2.455 1.00 91.44 339 LEU A C 1
ATOM 2845 O O . LEU A 1 339 ? -11.396 -7.349 -3.533 1.00 91.44 339 LEU A O 1
ATOM 2849 N N . SER A 1 340 ? -10.232 -6.374 -1.869 1.00 94.31 340 SER A N 1
ATOM 2850 C CA . SER A 1 340 ? -10.134 -5.044 -2.476 1.00 94.31 340 SER A CA 1
ATOM 2851 C C . SER A 1 340 ? -9.341 -5.091 -3.777 1.00 94.31 340 SER A C 1
ATOM 2853 O O . SER A 1 340 ? -9.824 -4.619 -4.810 1.00 94.31 340 SER A O 1
ATOM 2855 N N . ALA A 1 341 ? -8.160 -5.720 -3.752 1.00 95.19 341 ALA A N 1
ATOM 2856 C CA . ALA A 1 341 ? -7.316 -5.897 -4.930 1.00 95.19 341 ALA A CA 1
ATOM 2857 C C . ALA A 1 341 ? -8.054 -6.680 -6.031 1.00 95.19 341 ALA A C 1
ATOM 2859 O O . ALA A 1 341 ? -8.107 -6.243 -7.183 1.00 95.19 341 ALA A O 1
ATOM 2860 N N . TYR A 1 342 ? -8.712 -7.788 -5.681 1.00 92.81 342 TYR A N 1
ATOM 2861 C CA . TYR A 1 342 ? -9.465 -8.598 -6.640 1.00 92.81 342 TYR A CA 1
ATOM 2862 C C . TYR A 1 342 ? -10.667 -7.848 -7.236 1.00 92.81 342 TYR A C 1
ATOM 2864 O O . TYR A 1 342 ? -10.961 -7.959 -8.432 1.00 92.81 342 TYR A O 1
ATOM 2872 N N . LEU A 1 343 ? -11.360 -7.046 -6.426 1.00 92.00 343 LEU A N 1
ATOM 2873 C CA . LEU A 1 343 ? -12.474 -6.221 -6.879 1.00 92.00 343 LEU A CA 1
ATOM 2874 C C . LEU A 1 343 ? -12.023 -5.215 -7.944 1.00 92.00 343 LEU A C 1
ATOM 2876 O O . LEU A 1 343 ? -12.644 -5.134 -9.010 1.00 92.00 343 LEU A O 1
ATOM 2880 N N . ILE A 1 344 ? -10.954 -4.455 -7.679 1.00 94.25 344 ILE A N 1
ATOM 2881 C CA . ILE A 1 344 ? -10.466 -3.464 -8.643 1.00 94.25 344 ILE A CA 1
ATOM 2882 C C . ILE A 1 344 ? -9.858 -4.134 -9.876 1.00 94.25 344 ILE A C 1
ATOM 2884 O O . ILE A 1 344 ? -10.105 -3.653 -10.981 1.00 94.25 344 ILE A O 1
ATOM 2888 N N . TYR A 1 345 ? -9.181 -5.277 -9.716 1.00 93.44 345 TYR A N 1
ATOM 2889 C CA . TYR A 1 345 ? -8.698 -6.114 -10.817 1.00 93.44 345 TYR A CA 1
ATOM 2890 C C . TYR A 1 345 ? -9.838 -6.497 -11.770 1.00 93.44 345 TYR A C 1
ATOM 2892 O O . TYR A 1 345 ? -9.724 -6.356 -12.986 1.00 93.44 345 TYR A O 1
ATOM 2900 N N . LYS A 1 346 ? -10.988 -6.902 -11.218 1.00 90.06 346 LYS A N 1
ATOM 2901 C CA . LYS A 1 346 ? -12.169 -7.295 -11.998 1.00 90.06 346 LYS A CA 1
ATOM 2902 C C . LYS A 1 346 ? -12.890 -6.115 -12.659 1.00 90.06 346 LYS A C 1
ATOM 2904 O O . LYS A 1 346 ? -13.538 -6.286 -13.694 1.00 90.06 346 LYS A O 1
ATOM 2909 N N . ILE A 1 347 ? -12.879 -4.941 -12.028 1.00 92.12 347 ILE A N 1
ATOM 2910 C CA . ILE A 1 347 ? -13.681 -3.789 -12.463 1.00 92.12 347 ILE A CA 1
ATOM 2911 C C . ILE A 1 347 ? -12.918 -2.880 -13.429 1.00 92.12 347 ILE A C 1
ATOM 2913 O O . ILE A 1 347 ? -13.524 -2.368 -14.378 1.00 92.12 347 ILE A O 1
ATOM 2917 N N . LEU A 1 348 ? -11.632 -2.641 -13.172 1.00 93.50 348 LEU A N 1
ATOM 2918 C CA . LEU A 1 348 ? -10.845 -1.623 -13.857 1.00 93.50 348 LEU A CA 1
ATOM 2919 C C . LEU A 1 348 ? -10.117 -2.189 -15.075 1.00 93.50 348 LEU A C 1
ATOM 2921 O O . LEU A 1 348 ? -9.384 -3.170 -15.005 1.00 93.50 348 LEU A O 1
ATOM 2925 N N . GLY A 1 349 ? -10.270 -1.494 -16.200 1.00 90.06 349 GLY A N 1
ATOM 2926 C CA . GLY A 1 349 ? -9.669 -1.851 -17.479 1.00 90.06 349 GLY A CA 1
ATOM 2927 C C . GLY A 1 349 ? -8.146 -1.771 -17.480 1.00 90.06 349 GLY A C 1
ATOM 2928 O O . GLY A 1 349 ? -7.528 -2.473 -18.275 1.00 90.06 349 GLY A O 1
ATOM 2929 N N . ILE A 1 350 ? -7.536 -1.009 -16.559 1.00 91.19 350 ILE A N 1
ATOM 2930 C CA . ILE A 1 350 ? -6.074 -0.965 -16.432 1.00 91.19 350 ILE A CA 1
ATOM 2931 C C . ILE A 1 350 ? -5.475 -2.354 -16.226 1.00 91.19 350 ILE A C 1
ATOM 2933 O O . ILE A 1 350 ? -4.349 -2.563 -16.650 1.00 91.19 350 ILE A O 1
ATOM 2937 N N . PHE A 1 351 ? -6.206 -3.300 -15.628 1.00 90.75 351 PHE A N 1
ATOM 2938 C CA . PHE A 1 351 ? -5.721 -4.652 -15.343 1.00 90.75 351 PHE A CA 1
ATOM 2939 C C . PHE A 1 351 ? -6.089 -5.684 -16.416 1.00 90.75 351 PHE A C 1
ATOM 2941 O O . PHE A 1 351 ? -5.681 -6.836 -16.311 1.00 90.75 351 PHE A O 1
ATOM 2948 N N . ALA A 1 352 ? -6.838 -5.292 -17.452 1.00 83.00 352 ALA A N 1
ATOM 2949 C CA . ALA A 1 352 ? -7.345 -6.222 -18.461 1.00 83.00 352 ALA A CA 1
ATOM 2950 C C . ALA A 1 352 ? -6.261 -6.742 -19.423 1.00 83.00 352 ALA A C 1
ATOM 2952 O O . ALA A 1 352 ? -6.410 -7.822 -19.985 1.00 83.00 352 ALA A O 1
ATOM 2953 N N . GLU A 1 353 ? -5.189 -5.975 -19.629 1.00 75.44 353 GLU A N 1
ATOM 2954 C CA . GLU A 1 353 ? -4.144 -6.278 -20.614 1.00 75.44 353 GLU A CA 1
ATOM 2955 C C . GLU A 1 353 ? -2.761 -6.298 -19.956 1.00 75.44 353 GLU A C 1
ATOM 2957 O O . GLU A 1 353 ? -2.049 -5.299 -20.031 1.00 75.44 353 GLU A O 1
ATOM 2962 N N . SER A 1 354 ? -2.360 -7.391 -19.299 1.00 77.38 354 SER A N 1
ATOM 2963 C CA . SER A 1 354 ? -0.983 -7.590 -18.816 1.00 77.38 354 SER A CA 1
ATOM 2964 C C . SER A 1 354 ? -0.142 -8.378 -19.828 1.00 77.38 354 SER A C 1
ATOM 2966 O O . SER A 1 354 ? -0.604 -9.353 -20.418 1.00 77.38 354 SER A O 1
ATOM 2968 N N . SER A 1 355 ? 1.109 -7.960 -20.031 1.00 83.06 355 SER A N 1
ATOM 2969 C CA . SER A 1 355 ? 2.067 -8.689 -20.872 1.00 83.06 355 SER A CA 1
ATOM 2970 C C . SER A 1 355 ? 2.975 -9.501 -19.967 1.00 83.06 355 SER A C 1
ATOM 2972 O O . SER A 1 355 ? 3.694 -8.916 -19.177 1.00 83.06 355 SER A O 1
ATOM 2974 N N . MET A 1 356 ? 2.999 -10.825 -20.060 1.00 81.50 356 MET A N 1
ATOM 2975 C CA . MET A 1 356 ? 3.925 -11.644 -19.268 1.00 81.50 356 MET A CA 1
ATOM 2976 C C . MET A 1 356 ? 4.956 -12.297 -20.184 1.00 81.50 356 MET A C 1
ATOM 2978 O O . MET A 1 356 ? 4.592 -12.815 -21.241 1.00 81.50 356 MET A O 1
ATOM 2982 N N . ARG A 1 357 ? 6.236 -12.215 -19.794 1.00 85.75 357 ARG A N 1
ATOM 2983 C CA . ARG A 1 357 ? 7.359 -12.892 -20.460 1.00 85.75 357 ARG A CA 1
ATOM 2984 C C . ARG A 1 357 ? 8.138 -13.678 -19.424 1.00 85.75 357 ARG A C 1
ATOM 2986 O O . ARG A 1 357 ? 8.842 -13.087 -18.602 1.00 85.75 357 ARG A O 1
ATOM 2993 N N . GLY A 1 358 ? 7.936 -14.990 -19.420 1.00 83.69 358 GLY A N 1
ATOM 2994 C CA . GLY A 1 358 ? 8.530 -15.874 -18.422 1.00 83.69 358 GLY A CA 1
ATOM 2995 C C . GLY A 1 358 ? 10.021 -16.151 -18.659 1.00 83.69 358 GLY A C 1
ATOM 2996 O O . GLY A 1 358 ? 10.584 -15.768 -19.687 1.00 83.69 358 GLY A O 1
ATOM 2997 N N . PRO A 1 359 ? 10.675 -16.888 -17.744 1.00 80.88 359 PRO A N 1
ATOM 2998 C CA . PRO A 1 359 ? 12.092 -17.237 -17.861 1.00 80.88 359 PRO A CA 1
ATOM 2999 C C . PRO A 1 359 ? 12.417 -18.021 -19.138 1.00 80.88 359 PRO A C 1
ATOM 3001 O O . PRO A 1 359 ? 13.469 -17.797 -19.728 1.00 80.88 359 PRO A O 1
ATOM 3004 N N . ALA A 1 360 ? 11.493 -18.887 -19.568 1.00 82.62 360 ALA A N 1
ATOM 3005 C CA . ALA A 1 360 ? 11.635 -19.775 -20.722 1.00 82.62 360 ALA A CA 1
ATOM 3006 C C . ALA A 1 360 ? 11.428 -19.091 -22.086 1.00 82.62 360 ALA A C 1
ATOM 3008 O O . ALA A 1 360 ? 11.559 -19.745 -23.116 1.00 82.62 360 ALA A O 1
ATOM 3009 N N . GLU A 1 361 ? 11.054 -17.811 -22.112 1.00 84.25 361 GLU A N 1
ATOM 3010 C CA . GLU A 1 361 ? 10.845 -17.088 -23.365 1.00 84.25 361 GLU A CA 1
ATOM 3011 C C . GLU A 1 361 ? 12.155 -16.503 -23.893 1.00 84.25 361 GLU A C 1
ATOM 3013 O O . GLU A 1 361 ? 12.957 -15.959 -23.136 1.00 84.25 361 GLU A O 1
ATOM 3018 N N . GLU A 1 362 ? 12.372 -16.584 -25.203 1.00 83.25 362 GLU A N 1
ATOM 3019 C CA . GLU A 1 362 ? 13.620 -16.130 -25.833 1.00 83.25 362 GLU A CA 1
ATOM 3020 C C . GLU A 1 362 ? 13.756 -14.595 -25.830 1.00 83.25 362 GLU A C 1
ATOM 3022 O O . GLU A 1 362 ? 14.866 -14.062 -25.829 1.00 83.25 362 GLU A O 1
ATOM 3027 N N . TRP A 1 363 ? 12.638 -13.865 -25.772 1.00 86.00 363 TRP A N 1
ATOM 3028 C CA . TRP A 1 363 ? 12.596 -12.401 -25.748 1.00 86.00 363 TRP A CA 1
ATOM 3029 C C . TRP A 1 363 ? 12.044 -11.857 -24.425 1.00 86.00 363 TRP A C 1
ATOM 3031 O O . TRP A 1 363 ? 11.310 -12.522 -23.696 1.00 86.00 363 TRP A O 1
ATOM 3041 N N . GLY A 1 364 ? 12.419 -10.617 -24.106 1.00 89.56 364 GLY A N 1
ATOM 3042 C CA . GLY A 1 364 ? 11.940 -9.901 -22.924 1.00 89.56 364 GLY A CA 1
ATOM 3043 C C . GLY A 1 364 ? 10.723 -9.018 -23.200 1.00 89.56 364 GLY A C 1
ATOM 3044 O O . GLY A 1 364 ? 10.285 -8.863 -24.340 1.00 89.56 364 GLY A O 1
ATOM 3045 N N . LEU A 1 365 ? 10.207 -8.414 -22.133 1.00 91.62 365 LEU A N 1
ATOM 3046 C CA . LEU A 1 365 ? 9.261 -7.305 -22.188 1.00 91.62 365 LEU A CA 1
ATOM 3047 C C . LEU A 1 365 ? 9.933 -6.069 -22.782 1.00 91.62 365 LEU A C 1
ATOM 3049 O O . LEU A 1 365 ? 11.109 -5.795 -22.509 1.00 91.62 365 LEU A O 1
ATOM 3053 N N . ASP A 1 366 ? 9.160 -5.281 -23.524 1.00 91.50 366 ASP A N 1
ATOM 3054 C CA . ASP A 1 366 ? 9.573 -3.914 -23.817 1.00 91.50 366 ASP A CA 1
ATOM 3055 C C . ASP A 1 366 ? 9.472 -3.019 -22.559 1.00 91.50 366 ASP A C 1
ATOM 3057 O O . ASP A 1 366 ? 8.883 -3.388 -21.538 1.00 91.50 366 ASP A O 1
ATOM 3061 N N . ASN A 1 367 ? 10.070 -1.825 -22.604 1.00 89.56 367 ASN A N 1
ATOM 3062 C CA . ASN A 1 367 ? 10.097 -0.930 -21.439 1.00 89.56 367 ASN A CA 1
ATOM 3063 C C . ASN A 1 367 ? 8.693 -0.471 -21.000 1.00 89.56 367 ASN A C 1
ATOM 3065 O O . ASN A 1 367 ? 8.464 -0.266 -19.812 1.00 89.56 367 ASN A O 1
ATOM 3069 N N . ASN A 1 368 ? 7.756 -0.307 -21.936 1.00 91.56 368 ASN A N 1
ATOM 3070 C CA . ASN A 1 368 ? 6.394 0.142 -21.653 1.00 91.56 368 ASN A CA 1
ATOM 3071 C C . ASN A 1 368 ? 5.540 -0.999 -21.075 1.00 91.56 368 ASN A C 1
ATOM 3073 O O . ASN A 1 368 ? 4.777 -0.779 -20.138 1.00 91.56 368 ASN A O 1
ATOM 3077 N N . GLU A 1 369 ? 5.696 -2.223 -21.577 1.00 93.06 369 GLU A N 1
ATOM 3078 C CA . GLU A 1 369 ? 5.117 -3.429 -20.981 1.00 93.06 369 GLU A CA 1
ATOM 3079 C C . GLU A 1 369 ? 5.635 -3.635 -19.553 1.00 93.06 369 GLU A C 1
ATOM 3081 O O . GLU A 1 369 ? 4.838 -3.807 -18.629 1.00 93.06 369 GLU A O 1
ATOM 3086 N N . ALA A 1 370 ? 6.952 -3.532 -19.349 1.00 93.81 370 ALA A N 1
ATOM 3087 C CA . ALA A 1 370 ? 7.571 -3.635 -18.031 1.00 93.81 370 ALA A CA 1
ATOM 3088 C C . ALA A 1 370 ? 7.061 -2.551 -17.070 1.00 93.81 370 ALA A C 1
ATOM 3090 O O . ALA A 1 370 ? 6.663 -2.864 -15.950 1.00 93.81 370 ALA A O 1
ATOM 3091 N N . GLN A 1 371 ? 7.005 -1.292 -17.518 1.00 93.94 371 GLN A N 1
ATOM 3092 C CA . GLN A 1 371 ? 6.475 -0.178 -16.729 1.00 93.94 371 GLN A CA 1
ATOM 3093 C C . GLN A 1 371 ? 5.031 -0.454 -16.291 1.00 93.94 371 GLN A C 1
ATOM 3095 O O . GLN A 1 371 ? 4.705 -0.315 -15.113 1.00 93.94 371 GLN A O 1
ATOM 3100 N N . LYS A 1 372 ? 4.163 -0.868 -17.222 1.00 92.81 372 LYS A N 1
ATOM 3101 C CA . LYS A 1 372 ? 2.760 -1.174 -16.920 1.00 92.81 372 LYS A CA 1
ATOM 3102 C C . LYS A 1 372 ? 2.625 -2.338 -15.945 1.00 92.81 372 LYS A C 1
ATOM 3104 O O . LYS A 1 372 ? 1.786 -2.268 -15.053 1.00 92.81 372 LYS A O 1
ATOM 3109 N N . ASN A 1 373 ? 3.426 -3.390 -16.102 1.00 92.94 373 ASN A N 1
ATOM 3110 C CA . ASN A 1 373 ? 3.415 -4.525 -15.183 1.00 92.94 373 ASN A CA 1
ATOM 3111 C C . ASN A 1 373 ? 3.805 -4.119 -13.768 1.00 92.94 373 ASN A C 1
ATOM 3113 O O . ASN A 1 373 ? 3.101 -4.501 -12.842 1.00 92.94 373 ASN A O 1
ATOM 3117 N N . ILE A 1 374 ? 4.858 -3.310 -13.613 1.00 94.31 374 ILE A N 1
ATOM 3118 C CA . ILE A 1 374 ? 5.277 -2.797 -12.303 1.00 94.31 374 ILE A CA 1
ATOM 3119 C C . ILE A 1 374 ? 4.138 -1.998 -11.674 1.00 94.31 374 ILE A C 1
ATOM 3121 O O . ILE A 1 374 ? 3.725 -2.306 -10.567 1.00 94.31 374 ILE A O 1
ATOM 3125 N N . ILE A 1 375 ? 3.573 -1.025 -12.398 1.00 95.25 375 ILE A N 1
ATOM 3126 C CA . ILE A 1 375 ? 2.484 -0.179 -11.883 1.00 95.25 375 ILE A CA 1
ATOM 3127 C C . ILE A 1 375 ? 1.288 -1.025 -11.429 1.00 95.25 375 ILE A C 1
ATOM 3129 O O . ILE A 1 375 ? 0.728 -0.798 -10.361 1.00 95.25 375 ILE A O 1
ATOM 3133 N N . ARG A 1 376 ? 0.871 -1.994 -12.247 1.00 94.50 376 ARG A N 1
ATOM 3134 C CA . ARG A 1 376 ? -0.305 -2.825 -11.962 1.00 94.50 376 ARG A CA 1
ATOM 3135 C C . ARG A 1 376 ? -0.053 -3.810 -10.828 1.00 94.50 376 ARG A C 1
ATOM 3137 O O . ARG A 1 376 ? -0.918 -3.952 -9.969 1.00 94.50 376 ARG A O 1
ATOM 3144 N N . GLY A 1 377 ? 1.098 -4.479 -10.856 1.00 93.94 377 GLY A N 1
ATOM 3145 C CA . GLY A 1 377 ? 1.527 -5.411 -9.820 1.00 93.94 377 GLY A CA 1
ATOM 3146 C C . GLY A 1 377 ? 1.628 -4.704 -8.476 1.00 93.94 377 GLY A C 1
ATOM 3147 O O . GLY A 1 377 ? 0.992 -5.146 -7.529 1.00 93.94 377 GLY A O 1
ATOM 3148 N N . ASP A 1 378 ? 2.301 -3.552 -8.430 1.00 94.19 378 ASP A N 1
ATOM 3149 C CA . ASP A 1 378 ? 2.512 -2.774 -7.206 1.00 94.19 378 ASP A CA 1
ATOM 3150 C C . ASP A 1 378 ? 1.199 -2.249 -6.607 1.00 94.19 378 ASP A C 1
ATOM 3152 O O . ASP A 1 378 ? 0.972 -2.412 -5.413 1.00 94.19 378 ASP A O 1
ATOM 3156 N N . ILE A 1 379 ? 0.271 -1.722 -7.424 1.00 96.56 379 ILE A N 1
ATOM 3157 C CA . ILE A 1 379 ? -1.053 -1.291 -6.934 1.00 96.56 379 ILE A CA 1
ATOM 3158 C C . ILE A 1 379 ? -1.801 -2.450 -6.261 1.00 96.56 379 ILE A C 1
ATOM 3160 O O . ILE A 1 379 ? -2.328 -2.291 -5.160 1.00 96.56 379 ILE A O 1
ATOM 3164 N N . LEU A 1 380 ? -1.892 -3.600 -6.936 1.00 96.00 380 LEU A N 1
ATOM 3165 C CA . LEU A 1 380 ? -2.642 -4.749 -6.423 1.00 96.00 380 LEU A CA 1
ATOM 3166 C C . LEU A 1 380 ? -1.950 -5.366 -5.208 1.00 96.00 380 LEU A C 1
ATOM 3168 O O . LEU A 1 380 ? -2.611 -5.667 -4.216 1.00 96.00 380 LEU A O 1
ATOM 3172 N N . PHE A 1 381 ? -0.629 -5.520 -5.279 1.00 94.31 381 PHE A N 1
ATOM 3173 C CA . PHE A 1 381 ? 0.169 -6.113 -4.221 1.00 94.31 381 PHE A CA 1
ATOM 3174 C C . PHE A 1 381 ? 0.172 -5.244 -2.965 1.00 94.31 381 PHE A C 1
ATOM 3176 O O . PHE A 1 381 ? -0.100 -5.768 -1.892 1.00 94.31 381 PHE A O 1
ATOM 3183 N N . ALA A 1 382 ? 0.358 -3.925 -3.079 1.00 94.06 382 ALA A N 1
ATOM 3184 C CA . ALA A 1 382 ? 0.316 -3.022 -1.930 1.00 94.06 382 ALA A CA 1
ATOM 3185 C C . ALA A 1 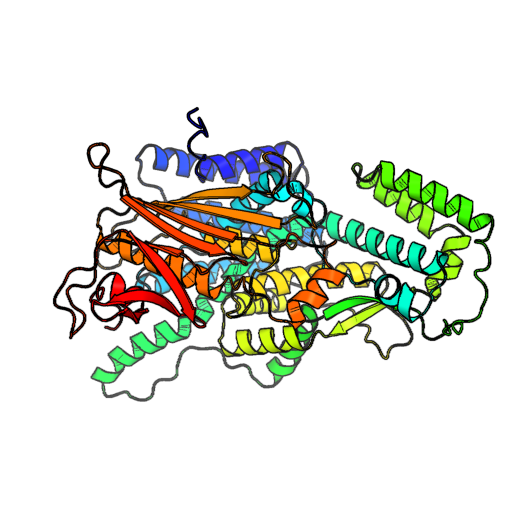382 ? -1.053 -3.031 -1.233 1.00 94.06 382 ALA A C 1
ATOM 3187 O O . ALA A 1 382 ? -1.124 -3.060 -0.005 1.00 94.06 382 ALA A O 1
ATOM 3188 N N . ILE A 1 383 ? -2.142 -3.068 -2.011 1.00 95.69 383 ILE A N 1
ATOM 3189 C CA . ILE A 1 383 ? -3.498 -3.220 -1.469 1.00 95.69 383 ILE A CA 1
ATOM 3190 C C . ILE A 1 383 ? -3.683 -4.587 -0.803 1.00 95.69 383 ILE A C 1
ATOM 3192 O O . ILE A 1 383 ? -4.341 -4.659 0.223 1.00 95.69 383 ILE A O 1
ATOM 3196 N N . ALA A 1 384 ? -3.133 -5.678 -1.329 1.00 93.06 384 ALA A N 1
ATOM 3197 C CA . ALA A 1 384 ? -3.273 -6.982 -0.680 1.00 93.06 384 ALA A CA 1
ATOM 3198 C C . ALA A 1 384 ? -2.420 -7.084 0.598 1.00 93.06 384 ALA A C 1
ATOM 3200 O O . ALA A 1 384 ? -2.900 -7.536 1.632 1.00 93.06 384 ALA A O 1
ATOM 3201 N N . GLN A 1 385 ? -1.169 -6.627 0.536 1.00 88.50 385 GLN A N 1
ATOM 3202 C CA . GLN A 1 385 ? -0.150 -6.851 1.558 1.00 88.50 385 GLN A CA 1
ATOM 3203 C C . GLN A 1 385 ? -0.445 -6.158 2.891 1.00 88.50 385 GLN A C 1
ATOM 3205 O O . GLN A 1 385 ? 0.007 -6.651 3.922 1.00 88.50 385 GLN A O 1
ATOM 3210 N N . HIS A 1 386 ? -1.179 -5.039 2.902 1.00 87.62 386 HIS A N 1
ATOM 3211 C CA . HIS A 1 386 ? -1.359 -4.253 4.129 1.00 87.62 386 HIS A CA 1
ATOM 3212 C C . HIS A 1 386 ? -2.112 -4.986 5.256 1.00 87.62 386 HIS A C 1
ATOM 3214 O O . HIS A 1 386 ? -2.084 -4.537 6.404 1.00 87.62 386 HIS A O 1
ATOM 3220 N N . GLU A 1 387 ? -2.760 -6.111 4.946 1.00 83.44 387 GLU A N 1
ATOM 3221 C CA . GLU A 1 387 ? -3.463 -6.932 5.929 1.00 83.44 387 GLU A CA 1
ATOM 3222 C C . GLU A 1 387 ? -2.759 -8.246 6.271 1.00 83.44 387 GLU A C 1
ATOM 3224 O O . GLU A 1 387 ? -3.039 -8.763 7.348 1.00 83.44 387 GLU A O 1
ATOM 3229 N N . PHE A 1 388 ? -1.839 -8.756 5.437 1.00 76.62 388 PHE A N 1
ATOM 3230 C CA . PHE A 1 388 ? -1.337 -10.126 5.599 1.00 76.62 388 PHE A CA 1
ATOM 3231 C C . PHE A 1 388 ? -0.879 -10.401 7.032 1.00 76.62 388 PHE A C 1
ATOM 3233 O O . PHE A 1 388 ? 0.020 -9.726 7.544 1.00 76.62 388 PHE A O 1
ATOM 3240 N N . ASP A 1 389 ? -1.379 -11.498 7.599 1.00 61.31 389 ASP A N 1
ATOM 3241 C CA . ASP A 1 389 ? -0.992 -12.009 8.921 1.00 61.31 389 ASP A CA 1
ATOM 3242 C C . ASP A 1 389 ? 0.539 -12.206 9.085 1.00 61.31 389 ASP A C 1
ATOM 3244 O O . ASP A 1 389 ? 1.053 -12.267 10.198 1.00 61.31 389 ASP A O 1
ATOM 3248 N N . PHE A 1 390 ? 1.287 -12.291 7.974 1.00 56.12 390 PHE A N 1
ATOM 3249 C CA . PHE A 1 390 ? 2.746 -12.499 7.926 1.00 56.12 390 PHE A CA 1
ATOM 3250 C C . PHE A 1 390 ? 3.491 -11.422 7.121 1.00 56.12 390 PHE A C 1
ATOM 3252 O O . PHE A 1 390 ? 4.640 -11.633 6.715 1.00 56.12 390 PHE A O 1
ATOM 3259 N N . ALA A 1 391 ? 2.864 -10.275 6.830 1.00 53.81 391 ALA A N 1
ATOM 3260 C CA . ALA A 1 391 ? 3.582 -9.118 6.292 1.00 53.81 391 ALA A CA 1
ATOM 3261 C C . ALA A 1 391 ? 4.428 -8.499 7.408 1.00 53.81 391 ALA A C 1
ATOM 3263 O O . ALA A 1 391 ? 4.101 -7.462 7.971 1.00 53.81 391 ALA A O 1
ATOM 3264 N N . HIS A 1 392 ? 5.534 -9.157 7.747 1.00 62.84 392 HIS A N 1
ATOM 3265 C CA . HIS A 1 392 ? 6.462 -8.655 8.743 1.00 62.84 392 HIS A CA 1
ATOM 3266 C C . HIS A 1 392 ? 7.131 -7.386 8.218 1.00 62.84 392 HIS A C 1
ATOM 3268 O O . HIS A 1 392 ? 8.030 -7.448 7.373 1.00 62.84 392 HIS A O 1
ATOM 3274 N N . LEU A 1 393 ? 6.713 -6.229 8.736 1.00 71.19 393 LEU A N 1
ATOM 3275 C CA . LEU A 1 393 ? 7.324 -4.949 8.394 1.00 71.19 393 LEU A CA 1
ATOM 3276 C C . LEU A 1 393 ? 8.689 -4.820 9.095 1.00 71.19 393 LEU A C 1
ATOM 3278 O O . LEU A 1 393 ? 8.843 -4.148 10.114 1.00 71.19 393 LEU A O 1
ATOM 3282 N N . LYS A 1 394 ? 9.696 -5.524 8.564 1.00 75.88 394 LYS A N 1
ATOM 3283 C CA . LYS A 1 394 ? 11.115 -5.420 8.964 1.00 75.88 394 LYS A CA 1
ATOM 3284 C C . LYS A 1 394 ? 11.835 -4.263 8.263 1.00 75.88 394 LYS A C 1
ATOM 3286 O O . LYS A 1 394 ? 12.896 -3.810 8.704 1.00 75.88 394 LYS A O 1
ATOM 3291 N N . GLN A 1 395 ? 11.253 -3.788 7.168 1.00 85.12 395 GLN A N 1
ATOM 3292 C CA . GLN A 1 395 ? 11.821 -2.810 6.254 1.00 85.12 395 GLN A CA 1
ATOM 3293 C C . GLN A 1 395 ? 10.790 -1.728 5.925 1.00 85.12 395 GLN A C 1
ATOM 3295 O O . GLN A 1 395 ? 9.589 -1.935 6.073 1.00 85.12 395 GLN A O 1
ATOM 3300 N N . LEU A 1 396 ? 11.281 -0.568 5.499 1.00 88.56 396 LEU A N 1
ATOM 3301 C CA . LEU A 1 396 ? 10.468 0.546 5.025 1.00 88.56 396 LEU A CA 1
ATOM 3302 C C . LEU A 1 396 ? 11.094 1.087 3.737 1.00 88.56 396 LEU A C 1
ATOM 3304 O O . LEU A 1 396 ? 12.188 1.660 3.771 1.00 88.56 396 LEU A O 1
ATOM 3308 N N . GLY A 1 397 ? 10.419 0.900 2.606 1.00 88.94 397 GLY A N 1
ATOM 3309 C CA . GLY A 1 397 ? 10.897 1.400 1.315 1.00 88.94 397 GLY A CA 1
ATOM 3310 C C . GLY A 1 397 ? 9.869 1.433 0.185 1.00 88.94 397 GLY A C 1
ATOM 3311 O O . GLY A 1 397 ? 10.128 2.084 -0.827 1.00 88.94 397 GLY A O 1
ATOM 3312 N N . SER A 1 398 ? 8.719 0.779 0.339 1.00 91.56 398 SER A N 1
ATOM 3313 C CA . SER A 1 398 ? 7.639 0.739 -0.653 1.00 91.56 398 SER A CA 1
ATOM 3314 C C . SER A 1 398 ? 6.411 1.543 -0.208 1.00 91.56 398 SER A C 1
ATOM 3316 O O . SER A 1 398 ? 6.302 1.980 0.940 1.00 91.56 398 SER A O 1
ATOM 3318 N N . PHE A 1 399 ? 5.449 1.725 -1.113 1.00 94.38 399 PHE A N 1
ATOM 3319 C CA . PHE A 1 399 ? 4.147 2.293 -0.758 1.00 94.38 399 PHE A CA 1
ATOM 3320 C C . PHE A 1 399 ? 3.257 1.328 0.030 1.00 94.38 399 PHE A C 1
ATOM 3322 O O . PHE A 1 399 ? 2.419 1.801 0.795 1.00 94.38 399 PHE A O 1
ATOM 3329 N N . ALA A 1 400 ? 3.464 0.013 -0.083 1.00 92.06 400 ALA A N 1
ATOM 3330 C CA . ALA A 1 400 ? 2.787 -0.969 0.762 1.00 92.06 400 ALA A CA 1
ATOM 3331 C C . ALA A 1 400 ? 3.145 -0.761 2.245 1.00 92.06 400 ALA A C 1
ATOM 3333 O O . ALA A 1 400 ? 2.267 -0.699 3.104 1.00 92.06 400 ALA A O 1
ATOM 3334 N N . ASP A 1 401 ? 4.431 -0.540 2.529 1.00 90.81 401 ASP A N 1
ATOM 3335 C CA . ASP A 1 401 ? 4.935 -0.282 3.882 1.00 90.81 401 ASP A CA 1
ATOM 3336 C C . ASP A 1 401 ? 4.334 1.000 4.482 1.00 90.81 401 ASP A C 1
ATOM 3338 O O . ASP A 1 401 ? 3.969 1.060 5.658 1.00 90.81 401 ASP A O 1
ATOM 3342 N N . VAL A 1 402 ? 4.215 2.044 3.655 1.00 93.81 402 VAL A N 1
ATOM 3343 C CA . VAL A 1 402 ? 3.618 3.326 4.052 1.00 93.81 402 VAL A CA 1
ATOM 3344 C C . VAL A 1 402 ? 2.111 3.197 4.254 1.00 93.81 402 VAL A C 1
ATOM 3346 O O . VAL A 1 402 ? 1.585 3.814 5.179 1.00 93.81 402 VAL A O 1
ATOM 3349 N N . LEU A 1 403 ? 1.423 2.383 3.444 1.00 95.12 403 LEU A N 1
ATOM 3350 C CA . LEU A 1 403 ? -0.002 2.101 3.614 1.00 95.12 403 LEU A CA 1
ATOM 3351 C C . LEU A 1 403 ? -0.280 1.462 4.977 1.00 95.12 403 LEU A C 1
ATOM 3353 O O . LEU A 1 403 ? -1.164 1.941 5.678 1.00 95.12 403 LEU A O 1
ATOM 3357 N N . ILE A 1 404 ? 0.513 0.464 5.382 1.00 91.56 404 ILE A N 1
ATOM 3358 C CA . ILE A 1 404 ? 0.394 -0.186 6.699 1.00 91.56 404 ILE A CA 1
ATOM 3359 C C . ILE A 1 404 ? 0.501 0.845 7.830 1.00 91.56 404 ILE A C 1
ATOM 3361 O O . ILE A 1 404 ? -0.316 0.859 8.748 1.00 91.56 404 ILE A O 1
ATOM 3365 N N . ILE A 1 405 ? 1.495 1.737 7.759 1.00 91.69 405 ILE A N 1
ATOM 3366 C CA . ILE A 1 405 ? 1.696 2.779 8.776 1.00 91.69 405 ILE A CA 1
ATOM 3367 C C . ILE A 1 405 ? 0.535 3.783 8.773 1.00 91.69 405 ILE A C 1
ATOM 3369 O O . ILE A 1 405 ? 0.055 4.165 9.838 1.00 91.69 405 ILE A O 1
ATOM 3373 N N . ALA A 1 406 ? 0.096 4.233 7.596 1.00 93.75 406 ALA A N 1
ATOM 3374 C CA . ALA A 1 406 ? -0.967 5.223 7.473 1.00 93.75 406 ALA A CA 1
ATOM 3375 C C . ALA A 1 406 ? -2.330 4.674 7.928 1.00 93.75 406 ALA A C 1
ATOM 3377 O O . ALA A 1 406 ? -3.037 5.379 8.642 1.00 93.75 406 ALA A O 1
ATOM 3378 N N . ASP A 1 407 ? -2.674 3.432 7.574 1.00 92.06 407 ASP A N 1
ATOM 3379 C CA . ASP A 1 407 ? -3.888 2.752 8.051 1.00 92.06 407 ASP A CA 1
ATOM 3380 C C . ASP A 1 407 ? -3.864 2.567 9.578 1.00 92.06 407 ASP A C 1
ATOM 3382 O O . ASP A 1 407 ? -4.836 2.896 10.259 1.00 92.06 407 ASP A O 1
ATOM 3386 N N . GLU A 1 408 ? -2.726 2.157 10.150 1.00 88.69 408 GLU A N 1
ATOM 3387 C CA . GLU A 1 408 ? -2.593 1.964 11.601 1.00 88.69 408 GLU A CA 1
ATOM 3388 C C . GLU A 1 408 ? -2.686 3.279 12.401 1.00 88.69 408 GLU A C 1
ATOM 3390 O O . GLU A 1 408 ? -3.221 3.306 13.514 1.00 88.69 408 GLU A O 1
ATOM 3395 N N . LEU A 1 409 ? -2.184 4.388 11.851 1.00 89.75 409 LEU A N 1
ATOM 3396 C CA . LEU A 1 409 ? -2.246 5.709 12.487 1.00 89.75 409 LEU A CA 1
ATOM 3397 C C . LEU A 1 409 ? -3.619 6.388 12.368 1.00 89.75 409 LEU A C 1
ATOM 3399 O O . LEU A 1 409 ? -3.881 7.354 13.096 1.00 89.75 409 LEU A O 1
ATOM 3403 N N . GLU A 1 410 ? -4.468 5.945 11.441 1.00 89.94 410 GLU A N 1
ATOM 3404 C CA . GLU A 1 410 ? -5.762 6.563 11.175 1.00 89.94 410 GLU A CA 1
ATOM 3405 C C . GLU A 1 410 ? -6.784 6.188 12.262 1.00 89.94 410 GLU A C 1
ATOM 3407 O O . GLU A 1 410 ? -7.276 5.064 12.352 1.00 89.94 410 GLU A O 1
ATOM 3412 N N . GLU A 1 411 ? -7.124 7.165 13.107 1.00 83.56 411 GLU A N 1
ATOM 3413 C CA . GLU A 1 411 ? -8.136 7.028 14.168 1.00 83.56 411 GLU A CA 1
ATOM 3414 C C . GLU A 1 411 ? -9.188 8.162 14.134 1.00 83.56 411 GLU A C 1
ATOM 3416 O O . GLU A 1 411 ? -9.998 8.292 15.059 1.00 83.56 411 GLU A O 1
ATOM 3421 N N . PHE A 1 412 ? -9.204 8.976 13.067 1.00 72.00 412 PHE A N 1
ATOM 3422 C CA . PHE A 1 412 ? -10.107 10.121 12.875 1.00 72.00 412 PHE A CA 1
ATOM 3423 C C . PHE A 1 412 ? -11.493 9.706 12.351 1.00 72.00 412 PHE A C 1
ATOM 3425 O O . PHE A 1 412 ? -12.457 10.451 12.508 1.00 72.00 412 PHE A O 1
ATOM 3432 N N . SER A 1 413 ? -11.606 8.526 11.732 1.00 62.69 413 SER A N 1
ATOM 3433 C CA . SER A 1 413 ? -12.837 7.994 11.121 1.00 62.69 413 SER A CA 1
ATOM 3434 C C . SER A 1 413 ? -13.565 6.924 11.947 1.00 62.69 413 SER A C 1
ATOM 3436 O O . SER A 1 413 ? -14.513 6.300 11.458 1.00 62.69 413 SER A O 1
ATOM 3438 N N . ARG A 1 414 ? -13.141 6.681 13.195 1.00 65.62 414 ARG A N 1
ATOM 3439 C CA . ARG A 1 414 ? -13.699 5.643 14.084 1.00 65.62 414 ARG A CA 1
ATOM 3440 C C . ARG A 1 414 ? -15.067 6.067 14.630 1.00 65.62 414 ARG A C 1
ATOM 3442 O O . ARG A 1 414 ? -15.230 6.437 15.792 1.00 65.62 414 ARG A O 1
ATOM 3449 N N . LEU A 1 415 ? -16.052 6.019 13.740 1.00 53.19 415 LEU A N 1
ATOM 3450 C CA . LEU A 1 415 ? -17.454 6.326 13.979 1.00 53.19 415 LEU A CA 1
ATOM 3451 C C . LEU A 1 415 ? -18.174 5.095 14.514 1.00 53.19 415 LEU A C 1
ATOM 3453 O O . LEU A 1 415 ? -18.882 4.391 13.796 1.00 53.19 415 LEU A O 1
ATOM 3457 N N . GLY A 1 416 ? -18.033 4.855 15.812 1.00 43.81 416 GLY A N 1
ATOM 3458 C CA . GLY A 1 416 ? -18.865 3.876 16.491 1.00 43.81 416 GLY A CA 1
ATOM 3459 C C . GLY A 1 416 ? -20.287 4.409 16.638 1.00 43.81 416 GLY A C 1
ATOM 3460 O O . GLY A 1 416 ? -20.589 5.090 17.615 1.00 43.81 416 GLY A O 1
ATOM 3461 N N . ARG A 1 417 ? -21.202 4.071 15.721 1.00 42.38 417 ARG A N 1
ATOM 3462 C CA . ARG A 1 417 ? -22.636 4.130 16.034 1.00 42.38 417 ARG A CA 1
ATOM 3463 C C . ARG A 1 417 ? -22.944 2.935 16.925 1.00 42.38 417 ARG A C 1
ATOM 3465 O O . ARG A 1 417 ? -23.473 1.932 16.465 1.00 42.38 417 ARG A O 1
ATOM 3472 N N . GLN A 1 418 ? -22.638 3.039 18.215 1.00 42.75 418 GLN A N 1
ATOM 3473 C CA . GLN A 1 418 ? -23.174 2.095 19.188 1.00 42.75 418 GLN A CA 1
ATOM 3474 C C . GLN A 1 418 ? -24.704 2.211 19.119 1.00 42.75 418 GLN A C 1
ATOM 3476 O O . GLN A 1 418 ? -25.294 3.144 19.668 1.00 42.75 418 GLN A O 1
ATOM 3481 N N . MET A 1 419 ? -25.360 1.286 18.410 1.00 36.88 419 MET A N 1
ATOM 3482 C CA . MET A 1 419 ? -26.823 1.242 18.244 1.00 36.88 419 MET A CA 1
ATOM 3483 C C . MET A 1 419 ? -27.555 1.339 19.594 1.00 36.88 419 MET A C 1
ATOM 3485 O O . MET A 1 419 ? -28.672 1.853 19.659 1.00 36.88 419 MET A O 1
ATOM 3489 N N . LEU A 1 420 ? -26.895 0.909 20.673 1.00 36.72 420 LEU A N 1
ATOM 3490 C CA . LEU A 1 420 ? -27.395 0.950 22.043 1.00 36.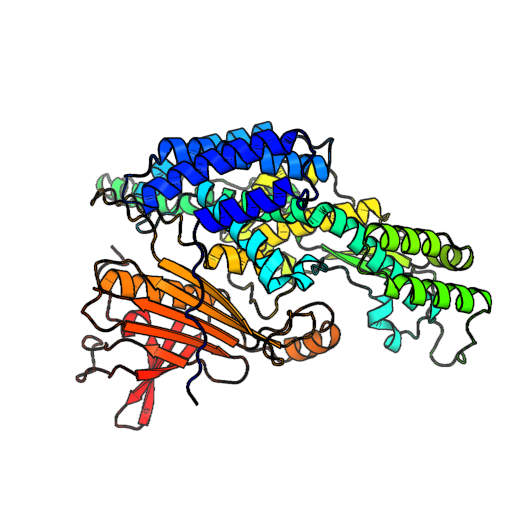72 420 LEU A CA 1
ATOM 3491 C C . LEU A 1 420 ? -27.191 2.297 22.758 1.00 36.72 420 LEU A C 1
ATOM 3493 O O . LEU A 1 420 ? -28.029 2.654 23.582 1.00 36.72 420 LEU A O 1
ATOM 3497 N N . THR A 1 421 ? -26.133 3.065 22.464 1.00 44.72 421 THR A N 1
ATOM 3498 C CA . THR A 1 421 ? -25.830 4.311 23.203 1.00 44.72 421 THR A CA 1
ATOM 3499 C C . THR A 1 421 ? -26.104 5.586 22.412 1.00 44.72 421 THR A C 1
ATOM 3501 O O . THR A 1 421 ? -26.236 6.646 23.020 1.00 44.72 421 THR A O 1
ATOM 3504 N N . ARG A 1 422 ? -26.231 5.507 21.075 1.00 45.94 422 ARG A N 1
ATOM 3505 C CA . ARG A 1 422 ? -26.407 6.661 20.166 1.00 45.94 422 ARG A CA 1
ATOM 3506 C C . ARG A 1 422 ? -25.381 7.788 20.390 1.00 45.94 422 ARG A C 1
ATOM 3508 O O . ARG A 1 422 ? -25.659 8.935 20.050 1.00 45.94 422 ARG A O 1
ATOM 3515 N N . LYS A 1 423 ? -24.217 7.481 20.971 1.00 42.84 423 LYS A N 1
ATOM 3516 C CA . LYS A 1 423 ? -23.117 8.432 21.153 1.00 42.84 423 LYS A CA 1
ATOM 3517 C C . LYS A 1 423 ? -22.190 8.365 19.942 1.00 42.84 423 LYS A C 1
ATOM 3519 O O . LYS A 1 423 ? -21.787 7.278 19.549 1.00 42.84 423 LYS A O 1
ATOM 3524 N N . TYR A 1 424 ? -21.854 9.522 19.381 1.00 49.69 424 TYR A N 1
ATOM 3525 C CA . TYR A 1 424 ? -20.833 9.667 18.347 1.00 49.69 424 TYR A CA 1
ATOM 3526 C C . TYR A 1 424 ? -19.564 10.197 19.017 1.00 49.69 424 TYR A C 1
ATOM 3528 O O . TYR A 1 424 ? -19.566 11.313 19.530 1.00 49.69 424 TYR A O 1
ATOM 3536 N N . THR A 1 425 ? -18.491 9.410 19.057 1.00 49.94 425 THR A N 1
ATOM 3537 C CA . THR A 1 425 ? -17.167 9.919 19.447 1.00 49.94 425 THR A CA 1
ATOM 3538 C C . THR A 1 425 ? -16.454 10.421 18.198 1.00 49.94 425 THR A C 1
ATOM 3540 O O . THR A 1 425 ? -16.334 9.680 17.227 1.00 49.94 425 THR A O 1
ATOM 3543 N N . HIS A 1 426 ? -16.012 11.681 18.204 1.00 53.53 426 HIS A N 1
ATOM 3544 C CA . HIS A 1 426 ? -15.404 12.326 17.034 1.00 53.53 426 HIS A CA 1
ATOM 3545 C C . HIS A 1 426 ? -14.033 11.751 16.656 1.00 53.53 426 HIS A C 1
ATOM 3547 O O . HIS A 1 426 ? -13.667 11.762 15.485 1.00 53.53 426 HIS A O 1
ATOM 3553 N N . THR A 1 427 ? -13.248 11.275 17.622 1.00 64.94 427 THR A N 1
ATOM 3554 C CA . THR A 1 427 ? -11.916 10.694 17.402 1.00 64.94 427 THR A CA 1
ATOM 3555 C C . THR A 1 427 ? -11.615 9.732 18.553 1.00 64.94 427 THR A C 1
ATOM 3557 O O . THR A 1 427 ? -11.927 10.039 19.702 1.00 64.94 427 THR A O 1
ATOM 3560 N N . ALA A 1 428 ? -11.032 8.561 18.275 1.00 69.06 428 ALA A N 1
ATOM 3561 C CA . ALA A 1 428 ? -10.640 7.632 19.345 1.00 69.06 428 ALA A CA 1
ATOM 3562 C C . ALA A 1 428 ? -9.343 8.094 20.038 1.00 69.06 428 ALA A C 1
ATOM 3564 O O . ALA A 1 428 ? -9.227 8.092 21.268 1.00 69.06 428 ALA A O 1
ATOM 3565 N N . ALA A 1 429 ? -8.376 8.546 19.236 1.00 78.81 429 ALA A N 1
ATOM 3566 C CA . ALA A 1 429 ? -7.144 9.159 19.706 1.00 78.81 429 ALA A CA 1
ATOM 3567 C C . ALA A 1 429 ? -6.592 10.154 18.679 1.00 78.81 429 ALA A C 1
ATOM 3569 O O . ALA A 1 429 ? -6.630 9.896 17.477 1.00 78.81 429 ALA A O 1
ATOM 3570 N N . LYS A 1 430 ? -6.007 11.261 19.148 1.00 86.12 430 LYS A N 1
ATOM 3571 C CA . LYS A 1 430 ? -5.112 12.069 18.308 1.00 86.12 430 LYS A CA 1
ATOM 3572 C C . LYS A 1 430 ? -3.788 11.331 18.152 1.00 86.12 430 LYS A C 1
ATOM 3574 O O . LYS A 1 430 ? -3.275 10.798 19.135 1.00 86.12 430 LYS A O 1
ATOM 3579 N N . THR A 1 431 ? -3.222 11.316 16.954 1.00 90.38 431 THR A N 1
ATOM 3580 C CA . THR A 1 431 ? -2.022 10.524 16.659 1.00 90.38 431 THR A CA 1
ATOM 3581 C C . THR A 1 431 ? -0.850 11.402 16.244 1.00 90.38 431 THR A C 1
ATOM 3583 O O . THR A 1 431 ? -1.025 12.480 15.677 1.00 90.38 431 THR A O 1
ATOM 3586 N N . SER A 1 432 ? 0.365 10.966 16.560 1.00 91.06 432 SER A N 1
ATOM 3587 C CA . SER A 1 432 ? 1.597 11.515 15.997 1.00 91.06 432 SER A CA 1
ATOM 3588 C C . SER A 1 432 ? 2.602 10.398 15.742 1.00 91.06 432 SER A C 1
ATOM 3590 O O . SER A 1 432 ? 2.578 9.349 16.392 1.00 91.06 432 SER A O 1
ATOM 3592 N N . ILE A 1 433 ? 3.491 10.618 14.776 1.00 92.19 433 ILE A N 1
ATOM 3593 C CA . ILE A 1 433 ? 4.568 9.689 14.448 1.00 92.19 433 ILE A CA 1
ATOM 3594 C C . ILE A 1 433 ? 5.881 10.441 14.296 1.00 92.19 433 ILE A C 1
ATOM 3596 O O . ILE A 1 433 ? 5.917 11.600 13.888 1.00 92.19 433 ILE A O 1
ATOM 3600 N N . ARG A 1 434 ? 6.974 9.776 14.657 1.00 91.12 434 ARG A N 1
ATOM 3601 C CA . ARG A 1 434 ? 8.335 10.241 14.412 1.00 91.12 434 ARG A CA 1
ATOM 3602 C C . ARG A 1 434 ? 9.180 9.089 13.922 1.00 91.12 434 ARG A C 1
ATOM 3604 O O . ARG A 1 434 ? 9.125 7.993 14.477 1.00 91.12 434 ARG A O 1
ATOM 3611 N N . PHE A 1 435 ? 10.031 9.394 12.959 1.00 89.69 435 PHE A N 1
ATOM 3612 C CA . PHE A 1 435 ? 11.042 8.478 12.475 1.00 89.69 435 PHE A CA 1
ATOM 3613 C C . PHE A 1 435 ? 12.418 9.018 12.865 1.00 89.69 435 PHE A C 1
ATOM 3615 O O . PHE A 1 435 ? 12.757 10.167 12.578 1.00 89.69 435 PHE A O 1
ATOM 3622 N N . LEU A 1 436 ? 13.199 8.213 13.578 1.00 88.69 436 LEU A N 1
ATOM 3623 C CA . LEU A 1 436 ? 14.523 8.587 14.062 1.00 88.69 436 LEU A CA 1
ATOM 3624 C C . LEU A 1 436 ? 15.573 7.719 13.380 1.00 88.69 436 LEU A C 1
ATOM 3626 O O . LEU A 1 436 ? 15.418 6.508 13.311 1.00 88.69 436 LEU A O 1
ATOM 3630 N N . ASN A 1 437 ? 16.667 8.317 12.925 1.00 85.62 437 ASN A N 1
ATOM 3631 C CA . ASN A 1 437 ? 17.855 7.592 12.485 1.00 85.62 437 ASN A CA 1
ATOM 3632 C C . ASN A 1 437 ? 19.023 7.854 13.453 1.00 85.62 437 ASN A C 1
ATOM 3634 O O . ASN A 1 437 ? 18.959 8.690 14.362 1.00 85.62 437 ASN A O 1
ATOM 3638 N N . ASN A 1 438 ? 20.141 7.163 13.231 1.00 73.06 438 ASN A N 1
ATOM 3639 C CA . ASN A 1 438 ? 21.359 7.340 14.031 1.00 73.06 438 ASN A CA 1
ATOM 3640 C C . ASN A 1 438 ? 21.946 8.767 13.950 1.00 73.06 438 ASN A C 1
ATOM 3642 O O . ASN A 1 438 ? 22.741 9.160 14.806 1.00 73.06 438 ASN A O 1
ATOM 3646 N N . LYS A 1 439 ? 21.559 9.552 12.937 1.00 69.69 439 LYS A N 1
ATOM 3647 C CA . LYS A 1 439 ? 22.052 10.907 12.663 1.00 69.69 439 LYS A CA 1
ATOM 3648 C C . LYS A 1 439 ? 20.951 11.928 12.952 1.00 69.69 439 LYS A C 1
ATOM 3650 O O . LYS A 1 439 ? 20.303 12.446 12.050 1.00 69.69 439 LYS A O 1
ATOM 3655 N N . LYS A 1 440 ? 20.740 12.207 14.242 1.00 58.12 440 LYS A N 1
ATOM 3656 C CA . LYS A 1 440 ? 19.704 13.122 14.760 1.00 58.12 440 LYS A CA 1
ATOM 3657 C C . LYS A 1 440 ? 19.459 14.341 13.852 1.00 58.12 440 LYS A C 1
ATOM 3659 O O . LYS A 1 440 ? 20.294 15.241 13.803 1.00 58.12 440 LYS A O 1
ATOM 3664 N N . GLY A 1 441 ? 18.279 14.392 13.233 1.00 59.59 441 GLY A N 1
ATOM 3665 C CA . GLY A 1 441 ? 17.792 15.539 12.459 1.00 59.59 441 GLY A CA 1
ATOM 3666 C C . GLY A 1 441 ? 18.061 15.492 10.951 1.00 59.59 441 GLY A C 1
ATOM 3667 O O . GLY A 1 441 ? 17.711 16.449 10.264 1.00 59.59 441 GLY A O 1
ATOM 3668 N N . GLU A 1 442 ? 18.660 14.422 10.421 1.00 71.25 442 GLU A N 1
ATOM 3669 C CA . GLU A 1 442 ? 18.789 14.218 8.972 1.00 71.25 442 GLU A CA 1
ATOM 3670 C C . GLU A 1 442 ? 17.565 13.498 8.382 1.00 71.25 442 GLU A C 1
ATOM 3672 O O . GLU A 1 442 ? 16.971 12.640 9.033 1.00 71.25 442 GLU A O 1
ATOM 3677 N N . LYS A 1 443 ? 17.216 13.828 7.127 1.00 78.88 443 LYS A N 1
ATOM 3678 C CA . LYS A 1 443 ? 16.188 13.109 6.355 1.00 78.88 443 LYS A CA 1
ATOM 3679 C C . LYS A 1 443 ? 16.578 11.638 6.197 1.00 78.88 443 LYS A C 1
ATOM 3681 O O . LYS A 1 443 ? 17.741 11.340 5.918 1.00 78.88 443 LYS A O 1
ATOM 3686 N N . ILE A 1 444 ? 15.594 10.755 6.312 1.00 85.12 444 ILE A N 1
ATOM 3687 C CA . ILE A 1 444 ? 15.769 9.304 6.212 1.00 85.12 444 ILE A CA 1
ATOM 3688 C C . ILE A 1 444 ? 16.136 8.910 4.790 1.00 85.12 444 ILE A C 1
ATOM 3690 O O . ILE A 1 444 ? 15.607 9.471 3.832 1.00 85.12 444 ILE A O 1
ATOM 3694 N N . LYS A 1 445 ? 17.052 7.949 4.661 1.00 84.94 445 LYS A N 1
ATOM 3695 C CA . LYS A 1 445 ? 17.499 7.405 3.376 1.00 84.94 445 LYS A CA 1
ATOM 3696 C C . LYS A 1 445 ? 17.551 5.884 3.418 1.00 84.94 445 LYS A C 1
ATOM 3698 O O . LYS A 1 445 ? 17.767 5.302 4.480 1.00 84.94 445 LYS A O 1
ATOM 3703 N N . HIS A 1 446 ? 17.427 5.263 2.247 1.00 84.50 446 HIS A N 1
ATOM 3704 C CA . HIS A 1 446 ? 17.628 3.822 2.097 1.00 84.50 446 HIS A CA 1
ATOM 3705 C C . HIS A 1 446 ? 19.007 3.404 2.621 1.00 84.50 446 HIS A C 1
ATOM 3707 O O . HIS A 1 446 ? 19.972 4.174 2.568 1.00 84.50 446 HIS A O 1
ATOM 3713 N N . GLY A 1 447 ? 19.087 2.195 3.173 1.00 83.19 447 GLY A N 1
ATOM 3714 C CA . GLY A 1 447 ? 20.275 1.659 3.836 1.00 83.19 447 GLY A CA 1
ATOM 3715 C C . GLY A 1 447 ? 20.504 2.162 5.262 1.00 83.19 447 GLY A C 1
ATOM 3716 O O . GLY A 1 447 ? 21.427 1.689 5.931 1.00 83.19 447 GLY A O 1
ATOM 3717 N N . GLU A 1 448 ? 19.686 3.091 5.768 1.00 87.19 448 GLU A N 1
ATOM 3718 C CA . GLU A 1 448 ? 19.746 3.511 7.167 1.00 87.19 448 GLU A CA 1
ATOM 3719 C C . GLU A 1 448 ? 18.908 2.605 8.081 1.00 87.19 448 GLU A C 1
ATOM 3721 O O . GLU A 1 448 ? 17.917 1.995 7.680 1.00 87.19 448 GLU A O 1
ATOM 3726 N N . LYS A 1 449 ? 19.324 2.533 9.350 1.00 87.75 449 LYS A N 1
ATOM 3727 C CA . LYS A 1 449 ? 18.526 1.940 10.425 1.00 87.75 449 LYS A CA 1
ATOM 3728 C C . LYS A 1 449 ? 17.656 3.021 11.053 1.00 87.75 449 LYS A C 1
ATOM 3730 O O . LYS A 1 449 ? 18.185 4.080 11.405 1.00 87.75 449 LYS A O 1
ATOM 3735 N N . ILE A 1 450 ? 16.367 2.734 11.212 1.00 89.88 450 ILE A N 1
ATOM 3736 C CA . ILE A 1 450 ? 15.377 3.685 11.723 1.00 89.88 450 ILE A CA 1
ATOM 3737 C C . ILE A 1 450 ? 14.634 3.147 12.946 1.00 89.88 450 ILE A C 1
ATOM 3739 O O . ILE A 1 450 ? 14.354 1.956 13.040 1.00 89.88 450 ILE A O 1
ATOM 3743 N N . ASP A 1 451 ? 14.280 4.038 13.862 1.00 89.62 451 ASP A N 1
ATOM 3744 C CA . ASP A 1 451 ? 13.361 3.783 14.966 1.00 89.62 451 ASP A CA 1
ATOM 3745 C C . ASP A 1 451 ? 12.050 4.537 14.706 1.00 89.62 451 ASP A C 1
ATOM 3747 O O . ASP A 1 451 ? 12.067 5.735 14.407 1.00 89.62 451 ASP A O 1
ATOM 3751 N N . ILE A 1 452 ? 10.916 3.851 14.837 1.00 90.75 452 ILE A N 1
ATOM 3752 C CA . ILE A 1 452 ? 9.582 4.428 14.639 1.00 90.75 452 ILE A CA 1
ATOM 3753 C C . ILE A 1 452 ? 8.934 4.647 16.006 1.00 90.75 452 ILE A C 1
ATOM 3755 O O . ILE A 1 452 ? 8.854 3.732 16.825 1.00 90.75 452 ILE A O 1
ATOM 3759 N N . ILE A 1 453 ? 8.462 5.864 16.269 1.00 91.75 453 ILE A N 1
ATOM 3760 C CA . ILE A 1 453 ? 7.757 6.212 17.505 1.00 91.75 453 ILE A CA 1
ATOM 3761 C C . ILE A 1 453 ? 6.362 6.701 17.144 1.00 91.75 453 ILE A C 1
ATOM 3763 O O . ILE A 1 453 ? 6.234 7.745 16.512 1.00 91.75 453 ILE A O 1
ATOM 3767 N N . MET A 1 454 ? 5.342 5.970 17.582 1.00 92.31 454 MET A N 1
ATOM 3768 C CA . MET A 1 454 ? 3.930 6.306 17.416 1.00 92.31 454 MET A CA 1
ATOM 3769 C C . MET A 1 454 ? 3.344 6.698 18.773 1.00 92.31 454 MET A C 1
ATOM 3771 O O . MET A 1 454 ? 3.428 5.926 19.732 1.00 92.31 454 MET A O 1
ATOM 3775 N N . ASP A 1 455 ? 2.744 7.879 18.867 1.00 91.56 455 ASP A N 1
ATOM 3776 C CA . ASP A 1 455 ? 2.104 8.362 20.088 1.00 91.56 455 ASP A CA 1
ATOM 3777 C C . ASP A 1 455 ? 0.594 8.563 19.842 1.00 91.56 455 ASP A C 1
ATOM 3779 O O . ASP A 1 455 ? 0.182 9.241 18.902 1.00 91.56 455 ASP A O 1
ATOM 3783 N N . TYR A 1 456 ? -0.233 7.968 20.704 1.00 90.19 456 TYR A N 1
ATOM 3784 C CA . TYR A 1 456 ? -1.696 8.017 20.667 1.00 90.19 456 TYR A CA 1
ATOM 3785 C C . TYR A 1 456 ? -2.214 8.747 21.908 1.00 90.19 456 TYR A C 1
ATOM 3787 O O . TYR A 1 456 ? -1.984 8.310 23.035 1.00 90.19 456 TYR A O 1
ATOM 3795 N N . TYR A 1 457 ? -2.930 9.848 21.718 1.00 87.31 457 TYR A N 1
ATOM 3796 C CA . TYR A 1 457 ? -3.534 10.660 22.772 1.00 87.31 457 TYR A CA 1
ATOM 3797 C C . TYR A 1 457 ? -5.040 10.382 22.809 1.00 87.31 457 TYR A C 1
ATOM 3799 O O . TYR A 1 457 ? -5.799 10.946 22.022 1.00 87.31 457 TYR A O 1
ATOM 3807 N N . CYS A 1 458 ? -5.457 9.472 23.688 1.00 83.00 458 CYS A N 1
ATOM 3808 C CA . CYS A 1 458 ? -6.823 8.959 23.760 1.00 83.00 458 CYS A CA 1
ATOM 3809 C C . CYS A 1 458 ? -7.810 9.968 24.347 1.00 83.00 458 CYS A C 1
ATOM 3811 O O . CYS A 1 458 ? -7.527 10.604 25.365 1.00 83.00 458 CYS A O 1
ATOM 3813 N N . GLU A 1 459 ? -9.009 10.004 23.766 1.00 76.50 459 GLU A N 1
ATOM 3814 C CA . GLU A 1 459 ? -10.115 10.872 24.197 1.00 76.50 459 GLU A CA 1
ATOM 3815 C C . GLU A 1 459 ? -11.236 10.106 24.930 1.00 76.50 459 GLU A C 1
ATOM 3817 O O . GLU A 1 459 ? -12.302 10.656 25.192 1.00 76.50 459 GLU A O 1
ATOM 3822 N N . HIS A 1 460 ? -11.008 8.835 25.284 1.00 74.81 460 HIS A N 1
ATOM 3823 C CA . HIS A 1 460 ? -11.987 8.003 25.989 1.00 74.81 460 HIS A CA 1
ATOM 3824 C C . HIS A 1 460 ? -12.381 8.586 27.359 1.00 74.81 460 HIS A C 1
ATOM 3826 O O . HIS A 1 460 ? -11.522 8.968 28.155 1.00 74.81 460 HIS A O 1
ATOM 3832 N N . GLU A 1 461 ? -13.687 8.606 27.654 1.00 72.62 461 GLU A N 1
ATOM 3833 C CA . GLU A 1 461 ? -14.225 9.052 28.951 1.00 72.62 461 GLU A CA 1
ATOM 3834 C C . GLU A 1 461 ? -13.932 8.034 30.067 1.00 72.62 461 GLU A C 1
ATOM 3836 O O . GLU A 1 461 ? -13.635 8.413 31.203 1.00 72.62 461 GLU A O 1
ATOM 3841 N N . ASP A 1 462 ? -14.010 6.742 29.734 1.00 76.94 462 ASP A N 1
ATOM 3842 C CA . ASP A 1 462 ? -13.866 5.632 30.670 1.00 76.94 462 ASP A CA 1
ATOM 3843 C C . ASP A 1 462 ? -12.499 4.937 30.556 1.00 76.94 462 ASP A C 1
ATOM 3845 O O . ASP A 1 462 ? -11.893 4.834 29.483 1.00 76.94 462 ASP A O 1
ATOM 3849 N N . ARG A 1 463 ? -12.010 4.445 31.698 1.00 76.81 463 ARG A N 1
ATOM 3850 C CA . ARG A 1 463 ? -10.712 3.775 31.799 1.00 76.81 463 ARG A CA 1
ATOM 3851 C C . ARG A 1 463 ? -10.697 2.426 31.081 1.00 76.81 463 ARG A C 1
ATOM 3853 O O . ARG A 1 463 ? -9.667 2.074 30.513 1.00 76.81 463 ARG A O 1
ATOM 3860 N N . ASP A 1 464 ? -11.789 1.673 31.116 1.00 77.38 464 ASP A N 1
ATOM 3861 C CA . ASP A 1 464 ? -11.873 0.346 30.508 1.00 77.38 464 ASP A CA 1
ATOM 3862 C C . ASP A 1 464 ? -11.825 0.450 28.981 1.00 77.38 464 ASP A C 1
ATOM 3864 O O . ASP A 1 464 ? -11.133 -0.338 28.339 1.00 77.38 464 ASP A O 1
ATOM 3868 N N . ASP A 1 465 ? -12.462 1.467 28.394 1.00 76.31 465 ASP A N 1
ATOM 3869 C CA . ASP A 1 465 ? -12.380 1.737 26.952 1.00 76.31 465 ASP A CA 1
ATOM 3870 C C . ASP A 1 465 ? -10.967 2.145 26.526 1.00 76.31 465 ASP A C 1
ATOM 3872 O O . ASP A 1 465 ? -10.445 1.656 25.523 1.00 76.31 465 ASP A O 1
ATOM 3876 N N . PHE A 1 466 ? -10.299 2.970 27.333 1.00 80.75 466 PHE A N 1
ATOM 3877 C CA . PHE A 1 466 ? -8.890 3.287 27.132 1.00 80.75 466 PHE A CA 1
ATOM 3878 C C . PHE A 1 466 ? -7.989 2.037 27.201 1.00 80.75 466 PHE A C 1
ATOM 3880 O O . PHE A 1 466 ? -7.080 1.867 26.385 1.00 80.75 466 PHE A O 1
ATOM 3887 N N . LEU A 1 467 ? -8.236 1.141 28.159 1.00 80.50 467 LEU A N 1
ATOM 3888 C CA . LEU A 1 467 ? -7.482 -0.103 28.300 1.00 80.50 467 LEU A CA 1
ATOM 3889 C C . LEU A 1 467 ? -7.734 -1.059 27.125 1.00 80.50 467 LEU A C 1
ATOM 3891 O O . LEU A 1 467 ? -6.779 -1.645 26.615 1.00 80.50 467 LEU A O 1
ATOM 3895 N N . LYS A 1 468 ? -8.981 -1.165 26.647 1.00 80.19 468 LYS A N 1
ATOM 3896 C CA . LYS A 1 468 ? -9.334 -1.897 25.418 1.00 80.19 468 LYS A CA 1
ATOM 3897 C C . LYS A 1 468 ? -8.591 -1.345 24.207 1.00 80.19 468 LYS A C 1
ATOM 3899 O O . LYS A 1 468 ? -8.004 -2.118 23.453 1.00 80.19 468 LYS A O 1
ATOM 3904 N N . PHE A 1 469 ? -8.562 -0.020 24.050 1.00 82.44 469 PHE A N 1
ATOM 3905 C CA . PHE A 1 469 ? -7.823 0.637 22.975 1.00 82.44 469 PHE A CA 1
ATOM 3906 C C . PHE A 1 469 ? -6.331 0.284 23.023 1.00 82.44 469 PHE A C 1
ATOM 3908 O O . PHE A 1 469 ? -5.756 -0.106 22.006 1.00 82.44 469 PHE A O 1
ATOM 3915 N N . PHE A 1 470 ? -5.716 0.366 24.208 1.00 85.00 470 PHE A N 1
ATOM 3916 C CA . PHE A 1 470 ? -4.310 0.015 24.400 1.00 85.00 470 PHE A CA 1
ATOM 3917 C C . PHE A 1 470 ? -4.015 -1.442 24.018 1.00 85.00 470 PHE A C 1
ATOM 3919 O O . PHE A 1 470 ? -3.046 -1.688 23.302 1.00 85.00 470 PHE A O 1
ATOM 3926 N N . VAL A 1 471 ? -4.841 -2.395 24.470 1.00 82.75 471 VAL A N 1
ATOM 3927 C CA . VAL A 1 471 ? -4.668 -3.825 24.160 1.00 82.75 471 VAL A CA 1
ATOM 3928 C C . VAL A 1 471 ? -4.792 -4.073 22.659 1.00 82.75 471 VAL A C 1
ATOM 3930 O O . VAL A 1 471 ? -3.870 -4.632 22.075 1.00 82.75 471 VAL A O 1
ATOM 3933 N N . ARG A 1 472 ? -5.854 -3.558 22.023 1.00 85.06 472 ARG A N 1
ATOM 3934 C CA . ARG A 1 472 ? -6.088 -3.689 20.576 1.00 85.06 472 ARG A CA 1
ATOM 3935 C C . ARG A 1 472 ? -4.891 -3.206 19.760 1.00 85.06 472 ARG A C 1
ATOM 3937 O O . ARG A 1 472 ? -4.432 -3.898 18.858 1.00 85.06 472 ARG A O 1
ATOM 3944 N N . LYS A 1 473 ? -4.375 -2.015 20.080 1.00 86.12 473 LYS A N 1
ATOM 3945 C CA . LYS A 1 473 ? -3.225 -1.432 19.377 1.00 86.12 473 LYS A CA 1
ATOM 3946 C C . LYS A 1 473 ? -1.933 -2.213 19.625 1.00 86.12 473 LYS A C 1
ATOM 3948 O O . LYS A 1 473 ? -1.129 -2.376 18.714 1.00 86.12 473 LYS A O 1
ATOM 3953 N N . ALA A 1 474 ? -1.736 -2.724 20.841 1.00 82.88 474 ALA A N 1
ATOM 3954 C CA . ALA A 1 474 ? -0.573 -3.543 21.161 1.00 82.88 474 ALA A CA 1
ATOM 3955 C C . ALA A 1 474 ? -0.585 -4.881 20.404 1.00 82.88 474 ALA A C 1
ATOM 3957 O O . ALA A 1 474 ? 0.434 -5.255 19.831 1.00 82.88 474 ALA A O 1
ATOM 3958 N N . GLU A 1 475 ? -1.726 -5.572 20.370 1.00 81.56 475 GLU A N 1
ATOM 3959 C CA . GLU A 1 475 ? -1.903 -6.835 19.639 1.00 81.56 475 GLU A CA 1
ATOM 3960 C C . GLU A 1 475 ? -1.742 -6.634 18.133 1.00 81.56 475 GLU A C 1
ATOM 3962 O O . GLU A 1 475 ? -0.958 -7.342 17.501 1.00 81.56 475 GLU A O 1
ATOM 3967 N N . ARG A 1 476 ? -2.380 -5.598 17.568 1.00 81.25 476 ARG A N 1
ATOM 3968 C CA . ARG A 1 476 ? -2.229 -5.268 16.146 1.00 81.25 476 ARG A CA 1
ATOM 3969 C C . ARG A 1 476 ? -0.769 -5.009 15.790 1.00 81.25 476 ARG A C 1
ATOM 3971 O O . ARG A 1 476 ? -0.277 -5.574 14.814 1.00 81.25 476 ARG A O 1
ATOM 3978 N N . LEU A 1 477 ? -0.040 -4.255 16.615 1.00 79.44 477 LEU A N 1
ATOM 3979 C CA . LEU A 1 477 ? 1.370 -4.017 16.335 1.00 79.44 477 LEU A CA 1
ATOM 3980 C C . LEU A 1 477 ? 2.233 -5.291 16.428 1.00 79.44 477 LEU A C 1
ATOM 3982 O O . LEU A 1 477 ? 3.247 -5.389 15.750 1.00 79.44 477 LEU A O 1
ATOM 3986 N N . CYS A 1 478 ? 1.833 -6.295 17.206 1.00 76.62 478 CYS A N 1
ATOM 3987 C CA . CYS A 1 478 ? 2.537 -7.584 17.229 1.00 76.62 478 CYS A CA 1
ATOM 3988 C C . CYS A 1 478 ? 2.266 -8.420 15.992 1.00 76.62 478 CYS A C 1
ATOM 3990 O O . CYS A 1 478 ? 3.195 -9.028 15.471 1.00 76.62 478 CYS A O 1
ATOM 3992 N N . SER A 1 479 ? 1.020 -8.404 15.511 1.00 74.69 479 SER A N 1
ATOM 3993 C CA . SER A 1 479 ? 0.654 -9.112 14.283 1.00 74.69 479 SER A CA 1
ATOM 3994 C C . SER A 1 479 ? 1.398 -8.557 13.064 1.00 74.69 479 SER A C 1
ATOM 3996 O O . SER A 1 479 ? 1.903 -9.317 12.248 1.00 74.69 479 SER A O 1
ATOM 3998 N N . ILE A 1 480 ? 1.552 -7.231 12.975 1.00 73.44 480 ILE A N 1
ATOM 3999 C CA . ILE A 1 480 ? 2.198 -6.589 11.822 1.00 73.44 480 ILE A CA 1
ATOM 4000 C C . ILE A 1 480 ? 3.734 -6.680 11.910 1.00 73.44 480 ILE A C 1
ATOM 4002 O O . ILE A 1 480 ? 4.419 -6.830 10.897 1.00 73.44 480 ILE A O 1
ATOM 4006 N N . TYR A 1 481 ? 4.324 -6.565 13.105 1.00 71.12 481 TYR A N 1
ATOM 4007 C CA . TYR A 1 481 ? 5.766 -6.336 13.230 1.00 71.12 481 TYR A CA 1
ATOM 4008 C C . TYR A 1 481 ? 6.507 -7.491 13.901 1.00 71.12 481 TYR A C 1
ATOM 4010 O O . TYR A 1 481 ? 6.485 -7.659 15.120 1.00 71.12 481 TYR A O 1
ATOM 4018 N N . SER A 1 482 ? 7.303 -8.204 13.101 1.00 67.88 482 SER A N 1
ATOM 4019 C CA . SER A 1 482 ? 8.346 -9.109 13.586 1.00 67.88 482 SER A CA 1
ATOM 4020 C C . SER A 1 482 ? 9.722 -8.521 13.286 1.00 67.88 482 SER A C 1
ATOM 4022 O O . SER A 1 482 ? 10.124 -8.382 12.135 1.00 67.88 482 SER A O 1
ATOM 4024 N N . LEU A 1 483 ? 10.447 -8.136 14.339 1.00 62.53 483 LEU A N 1
ATOM 4025 C CA . LEU A 1 483 ? 11.750 -7.467 14.221 1.00 62.53 483 LEU A CA 1
ATOM 4026 C C . LEU A 1 483 ? 12.947 -8.412 14.414 1.00 62.53 483 LEU A C 1
ATOM 4028 O O . LEU A 1 483 ? 14.093 -7.995 14.227 1.00 62.53 483 LEU A O 1
ATOM 4032 N N . LYS A 1 484 ? 12.714 -9.674 14.793 1.00 65.00 484 LYS A N 1
ATOM 4033 C CA . LYS A 1 484 ? 13.790 -10.664 14.919 1.00 65.00 484 LYS A CA 1
ATOM 4034 C C . LYS A 1 484 ? 14.032 -11.317 13.556 1.00 65.00 484 LYS A C 1
ATOM 4036 O O . LYS A 1 484 ? 13.167 -12.073 13.127 1.00 65.00 484 LYS A O 1
ATOM 4041 N N . PRO A 1 485 ? 15.168 -11.040 12.892 1.00 58.62 485 PRO A N 1
ATOM 4042 C CA . PRO A 1 485 ? 15.501 -11.730 11.653 1.00 58.62 485 PRO A CA 1
ATOM 4043 C C . PRO A 1 485 ? 15.725 -13.219 11.929 1.00 58.62 485 PRO A C 1
ATOM 4045 O O . PRO A 1 485 ? 16.334 -13.573 12.944 1.00 58.62 485 PRO A O 1
ATOM 4048 N N . SER A 1 486 ? 15.261 -14.075 11.024 1.00 61.16 486 SER A N 1
ATOM 4049 C CA . SER A 1 486 ? 15.801 -15.426 10.867 1.00 61.16 486 SER A CA 1
ATOM 4050 C C . SER A 1 486 ? 17.264 -15.368 10.400 1.00 61.16 486 SER A C 1
ATOM 4052 O O . SER A 1 486 ? 17.764 -14.308 10.019 1.00 61.16 486 SER A O 1
ATOM 4054 N N . ASP A 1 487 ? 17.978 -16.493 10.447 1.00 55.19 487 ASP A N 1
ATOM 4055 C CA . ASP A 1 487 ? 19.360 -16.546 9.949 1.00 55.19 487 ASP A CA 1
ATOM 4056 C C . ASP A 1 487 ? 19.425 -16.274 8.429 1.00 55.19 487 ASP A C 1
ATOM 4058 O O . ASP A 1 487 ? 20.350 -15.612 7.968 1.00 55.19 487 ASP A O 1
ATOM 4062 N N . GLU A 1 488 ? 18.398 -16.681 7.672 1.00 54.47 488 GLU A N 1
ATOM 4063 C CA . GLU A 1 488 ? 18.250 -16.407 6.230 1.00 54.47 488 GLU A CA 1
ATOM 4064 C C . GLU A 1 488 ? 17.983 -14.914 5.953 1.00 54.47 488 GLU A C 1
ATOM 4066 O O . GLU A 1 488 ? 18.566 -14.333 5.036 1.00 54.47 488 GLU A O 1
ATOM 4071 N N . ASP A 1 489 ? 17.199 -14.244 6.811 1.00 55.97 489 ASP A N 1
ATOM 4072 C CA . ASP A 1 489 ? 16.925 -12.804 6.692 1.00 55.97 489 ASP A CA 1
ATOM 4073 C C . ASP A 1 489 ? 18.194 -11.945 6.814 1.00 55.97 489 ASP A C 1
ATOM 4075 O O . ASP A 1 489 ? 18.232 -10.824 6.306 1.00 55.97 489 ASP A O 1
ATOM 4079 N N . GLN A 1 490 ? 19.230 -12.429 7.510 1.00 58.59 490 GLN A N 1
ATOM 4080 C CA . GLN A 1 490 ? 20.475 -11.677 7.680 1.00 58.59 490 GLN A CA 1
ATOM 4081 C C . GLN A 1 490 ? 21.318 -11.653 6.402 1.00 58.59 490 GLN A C 1
ATOM 4083 O O . GLN A 1 490 ? 21.956 -10.633 6.137 1.00 58.59 490 GLN A O 1
ATOM 4088 N N . GLU A 1 491 ? 21.305 -12.733 5.614 1.00 53.22 491 GLU A N 1
ATOM 4089 C CA . GLU A 1 491 ? 22.035 -12.824 4.344 1.00 53.22 491 GLU A CA 1
ATOM 4090 C C . GLU A 1 491 ? 21.348 -11.982 3.252 1.00 53.22 491 GLU A C 1
ATOM 4092 O O . GLU A 1 491 ? 22.010 -11.164 2.610 1.00 53.22 491 GLU A O 1
ATOM 4097 N N . GLU A 1 492 ? 20.016 -12.059 3.120 1.00 53.94 492 GLU A N 1
ATOM 4098 C CA . GLU A 1 492 ? 19.241 -11.219 2.183 1.00 53.94 492 GLU A CA 1
ATOM 4099 C C . GLU A 1 492 ? 19.328 -9.718 2.515 1.00 53.94 492 GLU A C 1
ATOM 4101 O O . GLU A 1 492 ? 19.400 -8.860 1.628 1.00 53.94 492 GLU A O 1
ATOM 4106 N N . GLU A 1 493 ? 19.371 -9.368 3.806 1.00 56.00 493 GLU A N 1
ATOM 4107 C CA . GLU A 1 493 ? 19.557 -7.982 4.236 1.00 56.00 493 GLU A CA 1
ATOM 4108 C C . GLU A 1 493 ? 20.905 -7.408 3.794 1.00 56.00 493 GLU A C 1
ATOM 4110 O O . GLU A 1 493 ? 21.009 -6.199 3.598 1.00 56.00 493 GLU A O 1
ATOM 4115 N N . GLU A 1 494 ? 21.951 -8.220 3.636 1.00 52.81 494 GLU A N 1
ATOM 4116 C CA . GLU A 1 494 ? 23.238 -7.729 3.138 1.00 52.81 494 GLU A CA 1
ATOM 4117 C C . GLU A 1 494 ? 23.209 -7.416 1.640 1.00 52.81 494 GLU A C 1
ATOM 4119 O O . GLU A 1 494 ? 23.832 -6.434 1.225 1.00 52.81 494 GLU A O 1
ATOM 4124 N N . GLU A 1 495 ? 22.460 -8.193 0.856 1.00 53.25 495 GLU A N 1
ATOM 4125 C CA . GLU A 1 495 ? 22.396 -8.078 -0.605 1.00 53.25 495 GLU A CA 1
ATOM 4126 C C . GLU A 1 495 ? 21.518 -6.912 -1.088 1.00 53.25 495 GLU A C 1
ATOM 4128 O O . GLU A 1 495 ? 21.803 -6.307 -2.125 1.00 53.25 495 GLU A O 1
ATOM 4133 N N . GLU A 1 496 ? 20.494 -6.535 -0.317 1.00 59.22 496 GLU A N 1
ATOM 4134 C CA . GLU A 1 496 ? 19.474 -5.568 -0.747 1.00 59.22 496 GLU A CA 1
ATOM 4135 C C . GLU A 1 496 ? 19.372 -4.294 0.116 1.00 59.22 496 GLU A C 1
ATOM 4137 O O . GLU A 1 496 ? 18.505 -3.446 -0.112 1.00 59.22 496 GLU A O 1
ATOM 4142 N N . LYS A 1 497 ? 20.320 -4.083 1.042 1.00 60.56 497 LYS A N 1
ATOM 4143 C CA . LYS A 1 497 ? 20.480 -2.863 1.872 1.00 60.56 497 LYS A CA 1
ATOM 4144 C C . LYS A 1 497 ? 20.304 -1.538 1.112 1.00 60.56 497 LYS A C 1
ATOM 4146 O O . LYS A 1 497 ? 19.956 -0.536 1.726 1.00 60.56 497 LYS A O 1
ATOM 4151 N N . GLU A 1 498 ? 20.571 -1.497 -0.195 1.00 66.25 498 GLU A N 1
ATOM 4152 C CA . GLU A 1 498 ? 20.460 -0.280 -1.014 1.00 66.25 498 GLU A CA 1
ATOM 4153 C C . GLU A 1 498 ? 19.008 0.182 -1.269 1.00 66.25 498 GLU A C 1
ATOM 4155 O O . GLU A 1 498 ? 18.823 1.342 -1.639 1.00 66.25 498 GLU A O 1
ATOM 4160 N N . ASN A 1 499 ? 17.991 -0.674 -1.085 1.00 75.38 499 ASN A N 1
ATOM 4161 C CA . ASN A 1 499 ? 16.618 -0.403 -1.548 1.00 75.38 499 ASN A CA 1
ATOM 4162 C C . ASN A 1 499 ? 15.604 -0.087 -0.433 1.00 75.38 499 ASN A C 1
ATOM 4164 O O . ASN A 1 499 ? 14.457 0.239 -0.739 1.00 75.38 499 ASN A O 1
ATOM 4168 N N . TYR A 1 500 ? 15.993 -0.200 0.839 1.00 84.75 500 TYR A N 1
ATOM 4169 C CA . TYR A 1 500 ? 15.074 -0.018 1.966 1.00 84.75 500 TYR A CA 1
ATOM 4170 C C . TYR A 1 500 ? 15.766 0.481 3.231 1.00 84.75 500 TYR A C 1
ATOM 4172 O O . TYR A 1 500 ? 16.966 0.290 3.440 1.00 84.75 500 TYR A O 1
ATOM 4180 N N . CYS A 1 501 ? 14.985 1.104 4.110 1.00 87.31 501 CYS A N 1
ATOM 4181 C CA . CYS A 1 501 ? 15.377 1.374 5.488 1.00 87.31 501 CYS A CA 1
ATOM 4182 C C . CYS A 1 501 ? 15.124 0.131 6.345 1.00 87.31 501 CYS A C 1
ATOM 4184 O O . CYS A 1 501 ? 14.098 -0.529 6.201 1.00 87.31 501 CYS A O 1
ATOM 4186 N N . ILE A 1 502 ? 16.028 -0.163 7.274 1.00 87.38 502 ILE A N 1
ATOM 4187 C CA . ILE A 1 502 ? 15.883 -1.280 8.212 1.00 87.38 502 ILE A CA 1
ATOM 4188 C C . ILE A 1 502 ? 15.235 -0.764 9.495 1.00 87.38 502 ILE A C 1
ATOM 4190 O O . ILE A 1 502 ? 15.791 0.118 10.156 1.00 87.38 502 ILE A O 1
ATOM 4194 N N . ILE A 1 503 ? 14.102 -1.337 9.899 1.00 87.38 503 ILE A N 1
ATOM 4195 C CA . ILE A 1 503 ? 13.426 -0.926 11.132 1.00 87.38 503 ILE A CA 1
ATOM 4196 C C . ILE A 1 503 ? 14.120 -1.577 12.331 1.00 87.38 503 ILE A C 1
ATOM 4198 O O . ILE A 1 503 ? 14.107 -2.791 12.511 1.00 87.38 503 ILE A O 1
ATOM 4202 N N . ASN A 1 504 ? 14.767 -0.761 13.156 1.00 87.25 504 ASN A N 1
ATOM 4203 C CA . ASN A 1 504 ? 15.527 -1.187 14.324 1.00 87.25 504 ASN A CA 1
ATOM 4204 C C . ASN A 1 504 ? 14.656 -1.316 15.581 1.00 87.25 504 ASN A C 1
ATOM 4206 O O . ASN A 1 504 ? 14.818 -2.263 16.356 1.00 87.25 504 ASN A O 1
ATOM 4210 N N . SER A 1 505 ? 13.729 -0.384 15.788 1.00 87.62 505 SER A N 1
ATOM 4211 C CA . SER A 1 505 ? 12.745 -0.478 16.861 1.00 87.62 505 SER A CA 1
ATOM 4212 C C . SER A 1 505 ? 11.447 0.234 16.515 1.00 87.62 505 SER A C 1
ATOM 4214 O O . SER A 1 505 ? 11.419 1.155 15.697 1.00 87.62 505 SER A O 1
ATOM 4216 N N . ILE A 1 506 ? 10.366 -0.210 17.148 1.00 88.25 506 ILE A N 1
ATOM 4217 C CA . ILE A 1 506 ? 9.051 0.410 17.048 1.00 88.25 506 ILE A CA 1
ATOM 4218 C C . ILE A 1 506 ? 8.490 0.552 18.442 1.00 88.25 506 ILE A C 1
ATOM 4220 O O . ILE A 1 506 ? 8.319 -0.428 19.174 1.00 88.25 506 ILE A O 1
ATOM 4224 N N . LYS A 1 507 ? 8.171 1.792 18.788 1.00 90.19 507 LYS A N 1
ATOM 4225 C CA . LYS A 1 507 ? 7.606 2.154 20.070 1.00 90.19 507 LYS A CA 1
ATOM 4226 C C . LYS A 1 507 ? 6.229 2.757 19.875 1.00 90.19 507 LYS A C 1
ATOM 4228 O O . LYS A 1 507 ? 6.098 3.788 19.225 1.00 90.19 507 LYS A O 1
ATOM 4233 N N . MET A 1 508 ? 5.239 2.177 20.536 1.00 91.25 508 MET A N 1
ATOM 4234 C CA . MET A 1 508 ? 3.932 2.800 20.696 1.00 91.25 508 MET A CA 1
ATOM 4235 C C . MET A 1 508 ? 3.793 3.344 22.108 1.00 91.25 508 MET A C 1
ATOM 4237 O O . MET A 1 508 ? 4.013 2.613 23.077 1.00 91.25 508 MET A O 1
ATOM 4241 N N . THR A 1 509 ? 3.342 4.586 22.232 1.00 90.62 509 THR A N 1
ATOM 4242 C CA . THR A 1 509 ? 2.892 5.170 23.495 1.00 90.62 509 THR A CA 1
ATOM 4243 C C . THR A 1 509 ? 1.410 5.495 23.395 1.00 90.62 509 THR A C 1
ATOM 4245 O O . THR A 1 509 ? 0.986 6.144 22.449 1.00 90.62 509 THR A O 1
ATOM 4248 N N . VAL A 1 510 ? 0.626 5.104 24.393 1.00 88.50 510 VAL A N 1
ATOM 4249 C CA . VAL A 1 510 ? -0.773 5.515 24.534 1.00 88.50 510 VAL A CA 1
ATOM 4250 C C . VAL A 1 510 ? -0.899 6.367 25.793 1.00 88.50 510 VAL A C 1
ATOM 4252 O O . VAL A 1 510 ? -0.439 5.973 26.869 1.00 88.50 510 VAL A O 1
ATOM 4255 N N . ILE A 1 511 ? -1.473 7.555 25.644 1.00 88.06 511 ILE A N 1
ATOM 4256 C CA . ILE A 1 511 ? -1.549 8.620 26.643 1.00 88.06 511 ILE A CA 1
ATOM 4257 C C . ILE A 1 511 ? -3.023 8.923 26.904 1.00 88.06 511 ILE A C 1
ATOM 4259 O O . ILE A 1 511 ? -3.787 9.133 25.967 1.00 88.06 511 ILE A O 1
ATOM 4263 N N . TRP A 1 512 ? -3.411 8.979 28.176 1.00 83.69 512 TRP A N 1
ATOM 4264 C CA . TRP A 1 512 ? -4.767 9.311 28.605 1.00 83.69 512 TRP A CA 1
ATOM 4265 C C . TRP A 1 512 ? -4.760 10.426 29.640 1.00 83.69 512 TRP A C 1
ATOM 4267 O O . TRP A 1 512 ? -4.025 10.387 30.632 1.00 83.69 512 TRP A O 1
ATOM 4277 N N . GLU A 1 513 ? -5.591 11.433 29.392 1.00 76.62 513 GLU A N 1
ATOM 4278 C CA . GLU A 1 513 ? -5.767 12.594 30.255 1.00 76.62 513 GLU A CA 1
ATOM 4279 C C . GLU A 1 513 ? -7.248 12.720 30.618 1.00 76.62 513 GLU A C 1
ATOM 4281 O O . GLU A 1 513 ? -8.034 13.319 29.892 1.00 76.62 513 GLU A O 1
ATOM 4286 N N . LYS A 1 514 ? -7.632 12.144 31.762 1.00 65.31 514 LYS A N 1
ATOM 4287 C CA . LYS A 1 514 ? -9.023 12.138 32.239 1.00 65.31 514 LYS A CA 1
ATOM 4288 C C . LYS A 1 514 ? -9.566 13.544 32.533 1.00 65.31 514 LYS A C 1
ATOM 4290 O O . LYS A 1 514 ? -10.754 13.805 32.370 1.00 65.31 514 LYS A O 1
ATOM 4295 N N . SER A 1 515 ? -8.707 14.467 32.973 1.00 62.84 515 SER A N 1
ATOM 4296 C CA . SER A 1 515 ? -8.999 15.904 33.047 1.00 62.84 515 SER A CA 1
ATOM 4297 C C . SER A 1 515 ? -7.702 16.712 33.144 1.00 62.84 515 SER A C 1
ATOM 4299 O O . SER A 1 515 ? -6.691 16.182 33.600 1.00 62.84 515 SER A O 1
ATOM 4301 N N . LYS A 1 516 ? -7.748 18.021 32.846 1.00 60.75 516 LYS A N 1
ATOM 4302 C CA . LYS A 1 516 ? -6.607 18.952 33.022 1.00 60.75 516 LYS A CA 1
ATOM 4303 C C . LYS A 1 516 ? -6.050 19.014 34.459 1.00 60.75 516 LYS A C 1
ATOM 4305 O O . LYS A 1 516 ? -5.010 19.628 34.684 1.00 60.75 516 LYS A O 1
ATOM 4310 N N . LEU A 1 517 ? -6.775 18.465 35.437 1.00 55.00 517 LEU A N 1
ATOM 4311 C CA . LEU A 1 517 ? -6.433 18.481 36.862 1.00 55.00 517 LEU A CA 1
ATOM 4312 C C . LEU A 1 517 ? -5.885 17.132 37.361 1.00 55.00 517 LEU A C 1
ATOM 4314 O O . LEU A 1 517 ? -5.292 17.090 38.438 1.00 55.00 517 LEU A O 1
ATOM 4318 N N . GLU A 1 518 ? -6.071 16.042 36.609 1.00 60.53 518 GLU A N 1
ATOM 4319 C CA . GLU A 1 518 ? -5.560 14.712 36.957 1.00 60.53 518 GLU A CA 1
ATOM 4320 C C . GLU A 1 518 ? -4.228 14.431 36.230 1.00 60.53 518 GLU A C 1
ATOM 4322 O O . GLU A 1 518 ? -4.003 14.916 35.121 1.00 60.53 518 GLU A O 1
ATOM 4327 N N . PRO A 1 519 ? -3.300 13.667 36.837 1.00 63.88 519 PRO A N 1
ATOM 4328 C CA . PRO A 1 519 ? -2.034 13.338 36.194 1.00 63.88 519 PRO A CA 1
ATOM 4329 C C . PRO A 1 519 ? -2.249 12.445 34.964 1.00 63.88 519 PRO A C 1
ATOM 4331 O O . PRO A 1 519 ? -2.949 11.438 35.041 1.00 63.88 519 PRO A O 1
ATOM 4334 N N . LYS A 1 520 ? -1.580 12.779 33.851 1.00 76.12 520 LYS A N 1
ATOM 4335 C CA . LYS A 1 520 ? -1.584 11.975 32.617 1.00 76.12 520 LYS A CA 1
ATOM 4336 C C . LYS A 1 520 ? -1.143 10.535 32.902 1.00 76.12 520 LYS A C 1
ATOM 4338 O O . LYS A 1 520 ? -0.033 10.300 33.398 1.00 76.12 520 LYS A O 1
ATOM 4343 N N . GLU A 1 521 ? -1.975 9.566 32.536 1.00 79.06 521 GLU A N 1
ATOM 4344 C CA . GLU A 1 521 ? -1.562 8.169 32.463 1.00 79.06 521 GLU A CA 1
ATOM 4345 C C . GLU A 1 521 ? -0.925 7.901 31.101 1.00 79.06 521 GLU A C 1
ATOM 4347 O O . GLU A 1 521 ? -1.395 8.382 30.076 1.00 79.06 521 GLU A O 1
ATOM 4352 N N . TYR A 1 52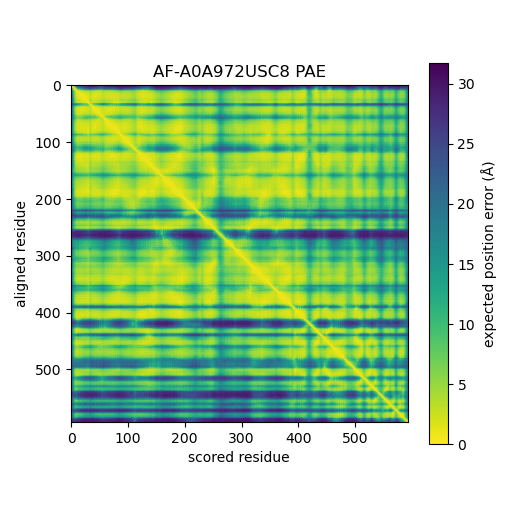2 ? 0.170 7.142 31.077 1.00 83.44 522 TYR A N 1
ATOM 4353 C CA . TYR A 1 522 ? 0.769 6.706 29.821 1.00 83.44 522 TYR A CA 1
ATOM 4354 C C . TYR A 1 522 ? 1.336 5.297 29.947 1.00 83.44 522 TYR A C 1
ATOM 4356 O O . TYR A 1 522 ? 2.043 4.975 30.920 1.00 83.44 522 TYR A O 1
ATOM 4364 N N . TYR A 1 523 ? 1.042 4.499 28.928 1.00 86.06 523 TYR A N 1
ATOM 4365 C CA . TYR A 1 523 ? 1.503 3.131 28.729 1.00 86.06 523 TYR A CA 1
ATOM 4366 C C . TYR A 1 523 ? 2.243 3.058 27.404 1.00 86.06 523 TYR A C 1
ATOM 4368 O O . TYR A 1 523 ? 1.994 3.850 26.500 1.00 86.06 523 TYR A O 1
ATOM 4376 N N . TRP A 1 524 ? 3.208 2.157 27.304 1.00 87.44 524 TRP A N 1
ATOM 4377 C CA . TRP A 1 524 ? 3.945 1.980 26.059 1.00 87.44 524 TRP A CA 1
ATOM 4378 C C . TRP A 1 524 ? 4.387 0.540 25.900 1.00 87.44 524 TRP A C 1
ATOM 4380 O O . TRP A 1 524 ? 4.643 -0.131 26.900 1.00 87.44 524 TRP A O 1
ATOM 4390 N N . PHE A 1 525 ? 4.536 0.102 24.657 1.00 85.75 525 PHE A N 1
ATOM 4391 C CA . PHE A 1 525 ? 5.343 -1.063 24.314 1.00 85.75 525 PHE A CA 1
ATOM 4392 C C . PHE A 1 525 ? 6.481 -0.614 23.390 1.00 85.75 525 PHE A C 1
ATOM 4394 O O . PHE A 1 525 ? 6.394 0.413 22.714 1.00 85.75 525 PHE A O 1
ATOM 4401 N N . ASN A 1 526 ? 7.565 -1.377 23.387 1.00 85.88 526 ASN A N 1
ATOM 4402 C CA . ASN A 1 526 ? 8.676 -1.210 22.469 1.00 85.88 526 ASN A CA 1
ATOM 4403 C C . ASN A 1 526 ? 9.142 -2.577 21.962 1.00 85.88 526 ASN A C 1
ATOM 4405 O O . ASN A 1 526 ? 9.544 -3.419 22.773 1.00 85.88 526 ASN A O 1
ATOM 4409 N N . PHE A 1 527 ? 9.135 -2.758 20.644 1.00 83.12 527 PHE A N 1
ATOM 4410 C CA . PHE A 1 527 ? 9.814 -3.855 19.959 1.00 83.12 527 PHE A CA 1
ATOM 4411 C C . PHE A 1 527 ? 11.160 -3.365 19.449 1.00 83.12 527 PHE A C 1
ATOM 4413 O O . PHE A 1 527 ? 11.266 -2.259 18.932 1.00 83.12 527 PHE A O 1
ATOM 4420 N N . SER A 1 528 ? 12.197 -4.179 19.602 1.00 81.94 528 SER A N 1
ATOM 4421 C CA . SER A 1 528 ? 13.556 -3.877 19.152 1.00 81.94 528 SER A CA 1
ATOM 4422 C C . SER A 1 528 ? 14.158 -5.128 18.533 1.00 81.94 528 SER A C 1
ATOM 4424 O O . SER A 1 528 ? 13.867 -6.237 18.984 1.00 81.94 528 SER A O 1
ATOM 4426 N N . ARG A 1 529 ? 15.021 -4.960 17.526 1.00 76.31 529 ARG A N 1
ATOM 4427 C CA . ARG A 1 529 ? 15.787 -6.081 16.958 1.00 76.31 529 ARG A CA 1
ATOM 4428 C C . ARG A 1 529 ? 16.779 -6.672 17.964 1.00 76.31 529 ARG A C 1
ATOM 4430 O O . ARG A 1 529 ? 17.037 -7.869 17.929 1.00 76.31 529 ARG A O 1
ATOM 4437 N N . MET A 1 530 ? 17.359 -5.836 18.832 1.00 71.81 530 MET A N 1
ATOM 4438 C CA . MET A 1 530 ? 18.473 -6.230 19.713 1.00 71.81 530 MET A CA 1
ATOM 4439 C C . MET A 1 530 ? 18.065 -6.515 21.158 1.00 71.81 530 MET A C 1
ATOM 4441 O O . MET A 1 530 ? 18.752 -7.264 21.849 1.00 71.81 530 MET A O 1
ATOM 4445 N N . ASP A 1 531 ? 16.960 -5.932 21.619 1.00 76.06 531 ASP A N 1
ATOM 4446 C CA . ASP A 1 531 ? 16.495 -6.077 22.997 1.00 76.06 531 ASP A CA 1
ATOM 4447 C C . ASP A 1 531 ? 15.245 -6.953 23.075 1.00 76.06 531 ASP A C 1
ATOM 4449 O O . ASP A 1 531 ? 14.410 -6.954 22.170 1.00 76.06 531 ASP A O 1
ATOM 4453 N N . GLU A 1 532 ? 15.063 -7.651 24.202 1.00 73.88 532 GLU A N 1
ATOM 4454 C CA . GLU A 1 532 ? 13.754 -8.231 24.513 1.00 73.88 532 GLU A CA 1
ATOM 4455 C C . GLU A 1 532 ? 12.688 -7.121 24.503 1.00 73.88 532 GLU A C 1
ATOM 4457 O O . GLU A 1 532 ? 12.933 -6.048 25.078 1.00 73.88 532 GLU A O 1
ATOM 4462 N N . PRO A 1 533 ? 11.512 -7.363 23.892 1.00 80.88 533 PRO A N 1
ATOM 4463 C CA . PRO A 1 533 ? 10.413 -6.415 23.923 1.00 80.88 533 PRO A CA 1
ATOM 4464 C C . PRO A 1 533 ? 10.082 -6.003 25.358 1.00 80.88 533 PRO A C 1
ATOM 4466 O O . PRO A 1 533 ? 10.124 -6.810 26.289 1.00 80.88 533 PRO A O 1
ATOM 4469 N N . LYS A 1 534 ? 9.773 -4.725 25.560 1.00 85.69 534 LYS A N 1
ATOM 4470 C CA . LYS A 1 534 ? 9.468 -4.165 26.886 1.00 85.69 534 LYS A CA 1
ATOM 4471 C C . LYS A 1 534 ? 8.202 -3.344 26.817 1.00 85.69 534 LYS A C 1
ATOM 4473 O O . LYS A 1 534 ? 7.929 -2.715 25.800 1.00 85.69 534 LYS A O 1
ATOM 4478 N N . GLY A 1 535 ? 7.474 -3.280 27.922 1.00 84.12 535 GLY A N 1
ATOM 4479 C CA . GLY A 1 535 ? 6.328 -2.392 28.029 1.00 84.12 535 GLY A CA 1
ATOM 4480 C C . GLY A 1 535 ? 6.163 -1.810 29.417 1.00 84.12 535 GLY A C 1
ATOM 4481 O O . GLY A 1 535 ? 6.413 -2.478 30.420 1.00 84.12 535 GLY A O 1
ATOM 4482 N N . LYS A 1 536 ? 5.723 -0.553 29.480 1.00 85.00 536 LYS A N 1
ATOM 4483 C CA . LYS A 1 536 ? 5.195 0.041 30.706 1.00 85.00 536 LYS A CA 1
ATOM 4484 C C . LYS A 1 536 ? 3.694 -0.192 30.731 1.00 85.00 536 LYS A C 1
ATOM 4486 O O . LYS A 1 536 ? 2.972 0.410 29.940 1.00 85.00 536 LYS A O 1
ATOM 4491 N N . LEU A 1 537 ? 3.251 -1.031 31.660 1.00 80.94 537 LEU A N 1
ATOM 4492 C CA . LEU A 1 537 ? 1.874 -1.518 31.735 1.00 80.94 537 LEU A CA 1
ATOM 4493 C C . LEU A 1 537 ? 1.112 -0.922 32.936 1.00 80.94 537 LEU A C 1
ATOM 4495 O O . LEU A 1 537 ? 1.751 -0.479 33.899 1.00 80.94 537 LEU A O 1
ATOM 4499 N N . PRO A 1 538 ? -0.235 -0.891 32.896 1.00 73.19 538 PRO A N 1
ATOM 4500 C CA . PRO A 1 538 ? -1.079 -0.483 34.026 1.00 73.19 538 PRO A CA 1
ATOM 4501 C C . PRO A 1 538 ? -0.972 -1.427 35.233 1.00 73.19 538 PRO A C 1
ATOM 4503 O O . PRO A 1 538 ? -0.504 -2.559 35.109 1.00 73.19 538 PRO A O 1
ATOM 4506 N N . ASP A 1 539 ? -1.425 -0.961 36.405 1.00 66.00 539 ASP A N 1
ATOM 4507 C CA . ASP A 1 539 ? -1.639 -1.806 37.593 1.00 66.00 539 ASP A CA 1
ATOM 4508 C C . ASP A 1 539 ? -2.762 -2.813 37.314 1.00 66.00 539 ASP A C 1
ATOM 4510 O O . ASP A 1 539 ? -3.885 -2.383 37.048 1.00 66.00 539 ASP A O 1
ATOM 4514 N N . CYS A 1 540 ? -2.490 -4.124 37.369 1.00 62.09 540 CYS A N 1
ATOM 4515 C CA . CYS A 1 540 ? -3.511 -5.168 37.180 1.00 62.09 540 CYS A CA 1
ATOM 4516 C C . CYS A 1 540 ? -3.000 -6.594 37.525 1.00 62.09 540 CYS A C 1
ATOM 4518 O O . CYS A 1 540 ? -1.892 -6.756 38.027 1.00 62.09 540 CYS A O 1
ATOM 4520 N N . ALA A 1 541 ? -3.863 -7.608 37.343 1.00 53.12 541 ALA A N 1
ATOM 4521 C CA . ALA A 1 541 ? -3.816 -8.998 37.846 1.00 53.12 541 ALA A CA 1
ATOM 4522 C C . ALA A 1 541 ? -4.220 -9.233 39.327 1.00 53.12 541 ALA A C 1
ATOM 4524 O O . ALA A 1 541 ? -3.458 -9.773 40.124 1.00 53.12 541 ALA A O 1
ATOM 4525 N N . HIS A 1 542 ? -5.469 -8.907 39.693 1.00 47.12 542 HIS A N 1
ATOM 4526 C CA . HIS A 1 542 ? -6.090 -9.351 40.961 1.00 47.12 542 HIS A CA 1
ATOM 4527 C C . HIS A 1 542 ? -6.930 -10.644 40.826 1.00 47.12 542 HIS A C 1
ATOM 4529 O O . HIS A 1 542 ? -7.284 -11.250 41.835 1.00 47.12 542 HIS A O 1
ATOM 4535 N N . LYS A 1 543 ? -7.282 -11.047 39.591 1.00 47.84 543 LYS A N 1
ATOM 4536 C CA . LYS A 1 543 ? -8.323 -12.059 39.297 1.00 47.84 543 LYS A CA 1
ATOM 4537 C C . LYS A 1 543 ? -7.822 -13.368 38.673 1.00 47.84 543 LYS A C 1
ATOM 4539 O O . LYS A 1 543 ? -8.617 -14.289 38.509 1.00 47.84 543 LYS A O 1
ATOM 4544 N N . TYR A 1 544 ? -6.536 -13.499 38.336 1.00 46.78 544 TYR A N 1
ATOM 4545 C CA . TYR A 1 544 ? -6.037 -14.763 37.784 1.00 46.78 544 TYR A CA 1
ATOM 4546 C C . TYR A 1 544 ? -6.041 -15.829 38.887 1.00 46.78 544 TYR A C 1
ATOM 4548 O O . TYR A 1 544 ? -5.297 -15.700 39.864 1.00 46.78 544 TYR A O 1
ATOM 4556 N N . LYS A 1 545 ? -6.885 -16.866 38.752 1.00 44.88 545 LYS A N 1
ATOM 4557 C CA . LYS A 1 545 ? -7.006 -17.971 39.722 1.00 44.88 545 LYS A CA 1
ATOM 4558 C C . LYS A 1 545 ? -5.608 -18.499 40.082 1.00 44.88 545 LYS A C 1
ATOM 4560 O O . LYS A 1 545 ? -4.945 -19.125 39.258 1.00 44.88 545 LYS A O 1
ATOM 4565 N N . GLY A 1 546 ? -5.151 -18.194 41.301 1.00 52.69 546 GLY A N 1
ATOM 4566 C CA . GLY A 1 546 ? -3.830 -18.571 41.820 1.00 52.69 546 GLY A CA 1
ATOM 4567 C C . GLY A 1 546 ? -2.896 -17.419 42.219 1.00 52.69 546 GLY A C 1
ATOM 4568 O O . GLY A 1 546 ? -1.851 -17.699 42.796 1.00 52.69 546 GLY A O 1
ATOM 4569 N N . TRP A 1 547 ? -3.242 -16.149 41.967 1.00 52.97 547 TRP A N 1
ATOM 4570 C CA . TRP A 1 547 ? -2.437 -14.991 42.392 1.00 52.97 547 TRP A CA 1
ATOM 4571 C C . TRP A 1 547 ? -3.138 -14.198 43.500 1.00 52.97 547 TRP A C 1
ATOM 4573 O O . TRP A 1 547 ? -4.227 -13.667 43.303 1.00 52.97 547 TRP A O 1
ATOM 4583 N N . GLN A 1 548 ? -2.509 -14.113 44.676 1.00 45.78 548 GLN A N 1
ATOM 4584 C CA . GLN A 1 548 ? -3.043 -13.382 45.837 1.00 45.78 548 GLN A CA 1
ATOM 4585 C C . GLN A 1 548 ? -2.544 -11.925 45.949 1.00 45.78 548 GLN A C 1
ATOM 4587 O O . GLN A 1 548 ? -3.012 -11.200 46.824 1.00 45.78 548 GLN A O 1
ATOM 4592 N N . LYS A 1 549 ? -1.622 -11.461 45.087 1.00 54.81 549 LYS A N 1
ATOM 4593 C CA . LYS A 1 549 ? -1.065 -10.092 45.128 1.00 54.81 549 LYS A CA 1
ATOM 4594 C C . LYS A 1 549 ? -1.237 -9.355 43.798 1.00 54.81 549 LYS A C 1
ATOM 4596 O O . LYS A 1 549 ? -0.977 -9.922 42.743 1.00 54.81 549 LYS A O 1
ATOM 4601 N N . ILE A 1 550 ? -1.598 -8.073 43.896 1.00 56.53 550 ILE A N 1
ATOM 4602 C CA . ILE A 1 550 ? -1.616 -7.097 42.796 1.00 56.53 550 ILE A CA 1
ATOM 4603 C C . ILE A 1 550 ? -0.203 -6.979 42.217 1.00 56.53 550 ILE A C 1
ATOM 4605 O O . ILE A 1 550 ? 0.738 -6.658 42.953 1.00 56.53 550 ILE A O 1
ATOM 4609 N N . LEU A 1 551 ? -0.045 -7.206 40.913 1.00 64.00 551 LEU A N 1
ATOM 4610 C CA . LEU A 1 551 ? 1.206 -6.907 40.222 1.00 64.00 551 LEU A CA 1
ATOM 4611 C C . LEU A 1 551 ? 1.313 -5.395 40.008 1.00 64.00 551 LEU A C 1
ATOM 4613 O O . LEU A 1 551 ? 0.373 -4.739 39.561 1.00 64.00 551 LEU A O 1
ATOM 4617 N N . LYS A 1 552 ? 2.462 -4.827 40.390 1.00 62.66 552 LYS A N 1
ATOM 4618 C CA . LYS A 1 552 ? 2.676 -3.375 40.385 1.00 62.66 552 LYS A CA 1
ATOM 4619 C C . LYS A 1 552 ? 2.873 -2.850 38.962 1.00 62.66 552 LYS A C 1
ATOM 4621 O O . LYS A 1 552 ? 3.604 -3.450 38.167 1.00 62.66 552 LYS A O 1
ATOM 4626 N N . LYS A 1 553 ? 2.312 -1.671 38.685 1.00 69.56 553 LYS A N 1
ATOM 4627 C CA . LYS A 1 553 ? 2.651 -0.825 37.536 1.00 69.56 553 LYS A CA 1
ATOM 4628 C C . LYS A 1 553 ? 4.159 -0.657 37.443 1.00 69.56 553 LYS A C 1
ATOM 4630 O O . LYS A 1 553 ? 4.846 -0.386 38.429 1.00 69.56 553 LYS A O 1
ATOM 4635 N N . GLY A 1 554 ? 4.676 -0.823 36.236 1.00 76.75 554 GLY A N 1
ATOM 4636 C CA . GLY A 1 554 ? 6.110 -0.860 36.013 1.00 76.75 554 GLY A CA 1
ATOM 4637 C C . GLY A 1 554 ? 6.463 -1.243 34.590 1.00 76.75 554 GLY A C 1
ATOM 4638 O O . GLY A 1 554 ? 5.589 -1.379 33.733 1.00 76.75 554 GLY A O 1
ATOM 4639 N N . ILE A 1 555 ? 7.765 -1.373 34.360 1.00 83.12 555 ILE A N 1
ATOM 4640 C CA . ILE A 1 555 ? 8.319 -1.864 33.103 1.00 83.12 555 ILE A CA 1
ATOM 4641 C C . ILE A 1 555 ? 8.453 -3.376 33.225 1.00 83.12 555 ILE A C 1
ATOM 4643 O O . ILE A 1 555 ? 9.116 -3.862 34.141 1.00 83.12 555 ILE A O 1
ATOM 4647 N N . HIS A 1 556 ? 7.842 -4.091 32.292 1.00 82.56 556 HIS A N 1
ATOM 4648 C CA . HIS A 1 556 ? 7.868 -5.545 32.214 1.00 82.56 556 HIS A CA 1
ATOM 4649 C C . HIS A 1 556 ? 8.517 -5.977 30.903 1.00 82.56 556 HIS A C 1
ATOM 4651 O O . HIS A 1 556 ? 8.391 -5.286 29.887 1.00 82.56 556 HIS A O 1
ATOM 4657 N N . ASN A 1 557 ? 9.211 -7.115 30.929 1.00 81.94 557 ASN A N 1
ATOM 4658 C CA . ASN A 1 557 ? 9.627 -7.773 29.695 1.00 81.94 557 ASN A CA 1
ATOM 4659 C C . ASN A 1 557 ? 8.395 -8.421 29.061 1.00 81.94 557 ASN A C 1
ATOM 4661 O O . ASN A 1 557 ? 7.542 -8.977 29.758 1.00 81.94 557 ASN A O 1
ATOM 4665 N N . LEU A 1 558 ? 8.324 -8.350 27.743 1.00 79.06 558 LEU A N 1
ATOM 4666 C CA . LEU A 1 558 ? 7.270 -8.923 26.930 1.00 79.06 558 LEU A CA 1
ATOM 4667 C C . LEU A 1 558 ? 7.881 -9.990 26.022 1.00 79.06 558 LEU A C 1
ATOM 4669 O O . LEU A 1 558 ? 9.030 -9.885 25.587 1.00 79.06 558 LEU A O 1
ATOM 4673 N N . LYS A 1 559 ? 7.093 -11.008 25.706 1.00 75.81 559 LYS A N 1
ATOM 4674 C CA . LYS A 1 559 ? 7.344 -11.898 24.578 1.00 75.81 559 LYS A CA 1
ATOM 4675 C C . LYS A 1 559 ? 6.161 -11.823 23.640 1.00 75.81 559 LYS A C 1
ATOM 4677 O O . LYS A 1 559 ? 5.026 -11.898 24.096 1.00 75.81 559 LYS A O 1
ATOM 4682 N N . SER A 1 560 ? 6.454 -11.708 22.356 1.00 69.50 560 SER A N 1
ATOM 4683 C CA . SER A 1 560 ? 5.484 -12.006 21.311 1.00 69.50 560 SER A CA 1
ATOM 4684 C C . SER A 1 560 ? 5.681 -13.464 20.930 1.00 69.50 560 SER A C 1
ATOM 4686 O O . SER A 1 560 ? 6.801 -13.854 20.588 1.00 69.50 560 SER A O 1
ATOM 4688 N N . TYR A 1 561 ? 4.636 -14.269 21.066 1.00 67.69 561 TYR A N 1
ATOM 4689 C CA . TYR A 1 561 ? 4.572 -15.600 20.479 1.00 67.69 561 TYR A CA 1
ATOM 4690 C C . TYR A 1 561 ? 3.532 -15.536 19.379 1.00 67.69 561 TYR A C 1
ATOM 4692 O O . TYR A 1 561 ? 2.355 -15.471 19.710 1.00 67.69 561 TYR A O 1
ATOM 4700 N N . ASP A 1 562 ? 3.974 -15.561 18.123 1.00 62.69 562 ASP A N 1
ATOM 4701 C CA . ASP A 1 562 ? 3.073 -15.444 16.974 1.00 62.69 562 ASP A CA 1
ATOM 4702 C C . ASP A 1 562 ? 2.240 -14.144 17.077 1.00 62.69 562 ASP A C 1
ATOM 4704 O O . ASP A 1 562 ? 2.822 -13.054 17.073 1.00 62.69 562 ASP A O 1
ATOM 4708 N N . ASP A 1 563 ? 0.932 -14.258 17.300 1.00 61.44 563 ASP A N 1
ATOM 4709 C CA . ASP A 1 563 ? -0.069 -13.201 17.477 1.00 61.44 563 ASP A CA 1
ATOM 4710 C C . ASP A 1 563 ? -0.334 -12.799 18.947 1.00 61.44 563 ASP A C 1
ATOM 4712 O O . ASP A 1 563 ? -0.993 -11.792 19.217 1.00 61.44 563 ASP A O 1
ATOM 4716 N N . GLU A 1 564 ? 0.203 -13.533 19.927 1.00 69.81 564 GLU A N 1
ATOM 4717 C CA . GLU A 1 564 ? -0.056 -13.287 21.348 1.00 69.81 564 GLU A CA 1
ATOM 4718 C C . GLU A 1 564 ? 1.079 -12.540 22.064 1.00 69.81 564 GLU A C 1
ATOM 4720 O O . GLU A 1 564 ? 2.206 -13.026 22.234 1.00 69.81 564 GLU A O 1
ATOM 4725 N N . LEU A 1 565 ? 0.725 -11.399 22.659 1.00 74.25 565 LEU A N 1
ATOM 4726 C CA . LEU A 1 565 ? 1.565 -10.691 23.621 1.00 74.25 565 LEU A CA 1
ATOM 4727 C C . LEU A 1 565 ? 1.487 -11.314 25.014 1.00 74.25 565 LEU A C 1
ATOM 4729 O O . LEU A 1 565 ? 0.443 -11.299 25.673 1.00 74.25 565 LEU A O 1
ATOM 4733 N N . LYS A 1 566 ? 2.632 -11.774 25.522 1.00 78.12 566 LYS A N 1
ATOM 4734 C CA . LYS A 1 566 ? 2.782 -12.307 26.879 1.00 78.12 566 LYS A CA 1
ATOM 4735 C C . LYS A 1 566 ? 3.685 -11.424 27.725 1.00 78.12 566 LYS A C 1
ATOM 4737 O O . LYS A 1 566 ? 4.809 -11.098 27.355 1.00 78.12 566 LYS A O 1
ATOM 4742 N N . VAL A 1 567 ? 3.203 -11.079 28.911 1.00 79.69 567 VAL A N 1
ATOM 4743 C CA . VAL A 1 567 ? 3.945 -10.357 29.942 1.00 79.69 567 VAL A CA 1
ATOM 4744 C C . VAL A 1 567 ? 4.731 -11.362 30.779 1.00 79.69 567 VAL A C 1
ATOM 4746 O O . VAL A 1 567 ? 4.153 -12.309 31.319 1.00 79.69 567 VAL A O 1
ATOM 4749 N N . ILE A 1 568 ? 6.048 -11.167 30.896 1.00 78.75 568 ILE A N 1
ATOM 4750 C CA . ILE A 1 568 ? 6.907 -11.996 31.747 1.00 78.75 568 ILE A CA 1
ATOM 4751 C C . ILE A 1 568 ? 6.881 -11.444 33.171 1.00 78.75 568 ILE A C 1
ATOM 4753 O O . ILE A 1 568 ? 7.372 -10.347 33.441 1.00 78.75 568 ILE A O 1
ATOM 4757 N N . VAL A 1 569 ? 6.380 -12.248 34.103 1.00 72.69 569 VAL A N 1
ATOM 4758 C CA . VAL A 1 569 ? 6.280 -11.906 35.524 1.00 72.69 569 VAL A CA 1
ATOM 4759 C C . VAL A 1 569 ? 7.258 -12.751 36.331 1.00 72.69 569 VAL A C 1
ATOM 4761 O O . VAL A 1 569 ? 7.355 -13.961 36.126 1.00 72.69 569 VAL A O 1
ATOM 4764 N N . LYS A 1 570 ? 7.975 -12.126 37.271 1.00 63.59 570 LYS A N 1
ATOM 4765 C CA . LYS A 1 570 ? 8.801 -12.835 38.260 1.00 63.59 570 LYS A CA 1
ATOM 4766 C C . LYS A 1 570 ? 7.968 -13.154 39.501 1.00 63.59 570 LYS A C 1
ATOM 4768 O O . LYS A 1 570 ? 7.391 -12.239 40.086 1.00 63.59 570 LYS A O 1
ATOM 4773 N N . ASN A 1 571 ? 7.921 -14.423 39.902 1.00 56.78 571 ASN A N 1
ATOM 4774 C CA . ASN A 1 571 ? 7.319 -14.840 41.173 1.00 56.78 571 ASN A CA 1
ATOM 4775 C C . ASN A 1 571 ? 8.344 -14.855 42.323 1.00 56.78 571 ASN A C 1
ATOM 4777 O O . ASN A 1 571 ? 9.546 -14.813 42.082 1.00 56.78 571 ASN A O 1
ATOM 4781 N N . GLU A 1 572 ? 7.876 -14.952 43.577 1.00 46.34 572 GLU A N 1
ATOM 4782 C CA . GLU A 1 572 ? 8.730 -15.004 44.789 1.00 46.34 572 GLU A CA 1
ATOM 4783 C C . GLU A 1 572 ? 9.707 -16.206 44.816 1.00 46.34 572 GLU A C 1
ATOM 4785 O O . GLU A 1 572 ? 10.630 -16.221 45.623 1.00 46.34 572 GLU A O 1
ATOM 4790 N N . VAL A 1 573 ? 9.537 -17.184 43.916 1.00 54.62 573 VAL A N 1
ATOM 4791 C CA . VAL A 1 573 ? 10.385 -18.386 43.766 1.00 54.62 573 VAL A CA 1
ATOM 4792 C C . VAL A 1 573 ? 11.329 -18.281 42.548 1.00 54.62 573 VAL A C 1
ATOM 4794 O O . VAL A 1 573 ? 11.857 -19.280 42.085 1.00 54.62 573 VAL A O 1
ATOM 4797 N N . ASP A 1 574 ? 11.526 -17.081 41.988 1.00 50.69 574 ASP A N 1
ATOM 4798 C CA . ASP A 1 574 ? 12.354 -16.808 40.792 1.00 50.69 574 ASP A CA 1
ATOM 4799 C C . ASP A 1 574 ? 11.914 -17.497 39.478 1.00 50.69 574 ASP A C 1
ATOM 4801 O O . ASP A 1 574 ? 12.530 -17.291 38.429 1.00 50.69 574 ASP A O 1
ATOM 4805 N N . ASP A 1 575 ? 10.789 -18.216 39.475 1.00 58.09 575 ASP A N 1
ATOM 4806 C CA . ASP A 1 575 ? 10.191 -18.733 38.244 1.00 58.09 575 ASP A CA 1
ATOM 4807 C C . ASP A 1 575 ? 9.582 -17.599 37.404 1.00 58.09 575 ASP A C 1
ATOM 4809 O O . ASP A 1 575 ? 8.699 -16.849 37.846 1.00 58.09 575 ASP A O 1
ATOM 4813 N N . LYS A 1 576 ? 10.054 -17.492 36.155 1.00 67.88 576 LYS A N 1
ATOM 4814 C CA . LYS A 1 576 ? 9.457 -16.638 35.123 1.00 67.88 576 LYS A CA 1
ATOM 4815 C C . LYS A 1 576 ? 8.147 -17.275 34.664 1.00 67.88 576 LYS A C 1
ATOM 4817 O O . LYS A 1 576 ? 8.158 -18.369 34.105 1.00 67.88 576 LYS A O 1
ATOM 4822 N N . LYS A 1 577 ? 7.027 -16.578 34.854 1.00 74.38 577 LYS A N 1
ATOM 4823 C CA . LYS A 1 577 ? 5.712 -17.000 34.354 1.00 74.38 577 LYS A CA 1
ATOM 4824 C C . LYS A 1 577 ? 5.207 -16.025 33.301 1.00 74.38 577 LYS A C 1
ATOM 4826 O O . LYS A 1 577 ? 5.346 -14.816 33.453 1.00 74.38 577 LYS A O 1
ATOM 4831 N N . GLU A 1 578 ? 4.614 -16.562 32.246 1.00 81.19 578 GLU A N 1
ATOM 4832 C CA . GLU A 1 578 ? 4.075 -15.793 31.127 1.00 81.19 578 GLU A CA 1
ATOM 4833 C C . GLU A 1 578 ? 2.558 -15.641 31.273 1.00 81.19 578 GLU A C 1
ATOM 4835 O O . GLU A 1 578 ? 1.857 -16.609 31.578 1.00 81.19 578 GLU A O 1
ATOM 4840 N N . ILE A 1 579 ? 2.055 -14.417 31.094 1.00 77.44 579 ILE A N 1
ATOM 4841 C CA . ILE A 1 579 ? 0.629 -14.082 31.209 1.00 77.44 579 ILE A CA 1
ATOM 4842 C C . ILE A 1 579 ? 0.196 -13.325 29.946 1.00 77.44 579 ILE A C 1
ATOM 4844 O O . ILE A 1 579 ? 0.846 -12.334 29.622 1.00 77.44 579 ILE A O 1
ATOM 4848 N N . PRO A 1 580 ? -0.885 -13.726 29.252 1.00 79.56 580 PRO A N 1
ATOM 4849 C CA . PRO A 1 580 ? -1.421 -12.961 28.123 1.00 79.56 580 PRO A CA 1
ATOM 4850 C C . PRO A 1 580 ? -1.753 -11.513 28.509 1.00 79.56 580 PRO A C 1
ATOM 4852 O O . PRO A 1 580 ? -2.248 -11.275 29.614 1.00 79.56 580 PRO A O 1
ATOM 4855 N N . LEU A 1 581 ? -1.521 -10.553 27.611 1.00 78.88 581 LEU A N 1
ATOM 4856 C CA . LEU A 1 581 ? -1.754 -9.129 27.876 1.00 78.88 581 LEU A CA 1
ATOM 4857 C C . LEU A 1 581 ? -3.223 -8.826 28.216 1.00 78.88 581 LEU A C 1
ATOM 4859 O O . LEU A 1 581 ? -3.491 -8.105 29.175 1.00 78.88 581 LEU A O 1
ATOM 4863 N N . THR A 1 582 ? -4.174 -9.439 27.512 1.00 76.06 582 THR A N 1
ATOM 4864 C CA . THR A 1 582 ? -5.615 -9.353 27.822 1.00 76.06 582 THR A CA 1
ATOM 4865 C C . THR A 1 582 ? -5.919 -9.762 29.260 1.00 76.06 582 THR A C 1
ATOM 4867 O O . THR A 1 582 ? -6.647 -9.084 29.979 1.00 76.06 582 THR A O 1
ATOM 4870 N N . LYS A 1 583 ? -5.296 -10.846 29.730 1.00 73.12 583 LYS A N 1
ATOM 4871 C CA . LYS A 1 583 ? -5.448 -11.322 31.111 1.00 73.12 583 LYS A CA 1
ATOM 4872 C C . LYS A 1 583 ? -4.712 -10.442 32.114 1.00 73.12 583 LYS A C 1
ATOM 4874 O O . LYS A 1 583 ? -5.179 -10.308 33.246 1.00 73.12 583 LYS A O 1
ATOM 4879 N N . TRP A 1 584 ? -3.578 -9.859 31.719 1.00 74.50 584 TRP A N 1
ATOM 4880 C CA . TRP A 1 584 ? -2.818 -8.914 32.535 1.00 74.50 584 TRP A CA 1
ATOM 4881 C C . TRP A 1 584 ? -3.690 -7.724 32.905 1.00 74.50 584 TRP A C 1
ATOM 4883 O O . TRP A 1 584 ? -3.893 -7.495 34.093 1.00 74.50 584 TRP A O 1
ATOM 4893 N N . VAL A 1 585 ? -4.284 -7.067 31.903 1.00 71.88 585 VAL A N 1
ATOM 4894 C CA . VAL A 1 585 ? -5.157 -5.887 32.045 1.00 71.88 585 VAL A CA 1
ATOM 4895 C C . VAL A 1 585 ? -6.441 -6.190 32.847 1.00 71.88 585 VAL A C 1
ATOM 4897 O O . VAL A 1 585 ? -7.109 -5.280 33.333 1.00 71.88 585 VAL A O 1
ATOM 4900 N N . GLY A 1 586 ? -6.690 -7.473 33.136 1.00 60.53 586 GLY A N 1
ATOM 4901 C CA . GLY A 1 586 ? -7.879 -8.006 33.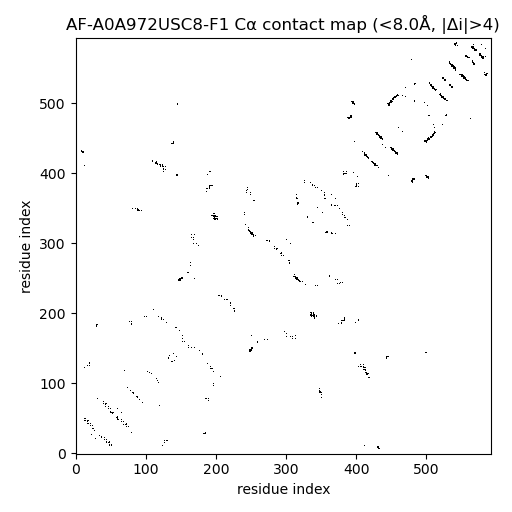788 1.00 60.53 586 GLY A CA 1
ATOM 4902 C C . GLY A 1 586 ? -8.876 -8.428 32.720 1.00 60.53 586 GLY A C 1
ATOM 4903 O O . GLY A 1 586 ? -9.008 -7.725 31.729 1.00 60.53 586 GLY A O 1
ATOM 4904 N N . GLU A 1 587 ? -9.552 -9.574 32.903 1.00 53.34 587 GLU A N 1
ATOM 4905 C CA . GLU A 1 587 ? -10.642 -9.991 32.009 1.00 53.34 587 GLU A CA 1
ATOM 4906 C C . GLU A 1 587 ? -11.602 -8.811 31.832 1.00 53.34 587 GLU A C 1
ATOM 4908 O O . GLU A 1 587 ? -12.347 -8.446 32.747 1.00 53.34 587 GLU A O 1
ATOM 4913 N N . LEU A 1 588 ? -11.514 -8.180 30.662 1.00 50.50 588 LEU A N 1
ATOM 4914 C CA . LEU A 1 588 ? -12.493 -7.243 30.156 1.00 50.50 588 LEU A CA 1
ATOM 4915 C C . LEU A 1 588 ? -13.726 -8.106 29.920 1.00 50.50 588 LEU A C 1
ATOM 4917 O O . LEU A 1 588 ? -13.840 -8.764 28.889 1.00 50.50 588 LEU A O 1
ATOM 4921 N N . ASN A 1 589 ? -14.573 -8.228 30.942 1.00 36.94 589 ASN A N 1
ATOM 4922 C CA . ASN A 1 589 ? -15.819 -8.967 30.829 1.00 36.94 589 ASN A CA 1
ATOM 4923 C C . ASN A 1 589 ? -16.549 -8.474 29.566 1.00 36.94 589 ASN A C 1
ATOM 4925 O O . ASN A 1 589 ? -16.749 -7.267 29.413 1.00 36.94 589 ASN A O 1
ATOM 4929 N N . ASN A 1 590 ? -16.927 -9.432 28.711 1.00 35.91 590 ASN A N 1
ATOM 4930 C CA . ASN A 1 590 ? -17.706 -9.301 27.470 1.00 35.91 590 ASN A CA 1
ATOM 4931 C C . ASN A 1 590 ? -16.910 -9.110 26.162 1.00 35.91 590 ASN A C 1
ATOM 4933 O O . ASN A 1 590 ? -17.202 -8.199 25.397 1.00 35.91 590 ASN A O 1
ATOM 4937 N N . LEU A 1 591 ? -15.949 -9.990 25.861 1.00 34.25 591 LEU A N 1
ATOM 4938 C CA . LEU A 1 591 ? -15.436 -10.165 24.485 1.00 34.25 591 LEU A CA 1
ATOM 4939 C C . LEU A 1 591 ? -15.831 -11.514 23.853 1.00 34.25 591 LEU A C 1
ATOM 4941 O O . LEU A 1 591 ? -15.324 -11.848 22.794 1.00 34.25 591 LEU A O 1
ATOM 4945 N N . ASN A 1 592 ? -16.732 -12.282 24.481 1.00 26.94 592 ASN A N 1
ATOM 4946 C CA . ASN A 1 592 ? -17.182 -13.590 23.981 1.00 26.94 592 ASN A CA 1
ATOM 4947 C C . ASN A 1 592 ? -18.673 -13.894 24.252 1.00 26.94 592 ASN A C 1
ATOM 4949 O O . ASN A 1 592 ? -19.022 -15.061 24.396 1.00 26.94 592 ASN A O 1
ATOM 4953 N N . ASP A 1 593 ? -19.550 -12.882 24.292 1.00 27.53 593 ASP A N 1
ATOM 4954 C CA . ASP A 1 593 ? -21.013 -13.098 24.312 1.00 27.53 593 ASP A CA 1
ATOM 4955 C C . ASP A 1 593 ? -21.696 -12.500 23.067 1.00 27.53 593 ASP A C 1
ATOM 4957 O O . ASP A 1 593 ? -21.607 -11.262 22.894 1.00 27.53 593 ASP A O 1
#

Nearest PDB structures (foldseek):
  7wio-assembly1_A  TM=4.526E-01  e=6.124E+00  Trichonephila clavipes

Foldseek 3Di:
DDDPPDDFDFDDPLVLLVVVLVCLVVVVQLLDDPVLNVVLNVLSVVLNVQRVVVVVPDDRPVVVNLVSLLVNLLSLLVSLQCSLPVPKDQSVVVSVLVVVVQVLVVVCLALDQFDFRLSVLLVQLLSLLVCCCVPFVVQLLLQFQLLEAEVCLLCCVVQVDAPLLNVLSVLLSVLLSLLLSSSSSSLSSLQSNLLQSQVSQLCQVSVQVVVCVVCVVVVCNDDDGDHDDCPPVNVVVVLVLLQLLQKGWYKDFAPVPDRDPPPDPNDDDDPLVVVLVVLVVVLVVVVVVSVVSSVSSVVSCPDPSNVVCPLGIAIAIDGDVVSSVLLVVCVVSSPSLLSSLSVCCVRMRLNVDQDHHHPPHNHHDDSSSSSSSSSSNLSSNLSSLLGGLPQAPQWARHSSSSSNVSSLQDFQRRFNCPVVPNDGDRGQWRKDKHKDFPPPPDRDAQLTEIEIEMETEGPDLDPLSLLVVVLVSVLVCLSHHDNADDPVSVVVCVSCSRRTYGYFKYKYKYWYDNDPPDDIDIKMWMDGRPDQIKIQDDFDDCPDVPDPDTDDGDIFGWDDDSSWIWTFDQDPVRDTDTDTSCVRSPPPPDPPD

Mean predicted aligned error: 9.91 Å

Sequence (593 aa):
MKNNLSEPETFKVTDLLTQYKKNVSDGKIQFLENNSNKEIIVHLDKLNKLFERSENGEELDWNEAHKVGRKLWQILVSHALNSIDPNSKGNSKLFKYLEDASKFEDLLYGLEDYYRDHTLHSLWVYFLGDNLLRTDLEHIYEQPNWYVFNDIKRDQTKYQFKEELVEYSSIKKEMLCVEVNSHKDAIWCIIALCHDLGYSLAKLNNLNERVQKVLEYFDVSDFRHLGYSLNIEHQYHMSQFLELMAMDVRIVPSEDYAYEPLNSKKKNLSDDWTEAKKKWAEAKKIKDNANEYKKKLKDFLKMPSSQKLEDKVLIKCYRDDSTYWRLSKALEQKEHGILSAYLIYKILGIFAESSMRGPAEEWGLDNNEAQKNIIRGDILFAIAQHEFDFAHLKQLGSFADVLIIADELEEFSRLGRQMLTRKYTHTAAKTSIRFLNNKKGEKIKHGEKIDIIMDYYCEHEDRDDFLKFFVRKAERLCSIYSLKPSDEDQEEEEEEKENYCIINSIKMTVIWEKSKLEPKEYYWFNFSRMDEPKGKLPDCAHKYKGWQKILKKGIHNLKSYDDELKVIVKNEVDDKKEIPLTKWVGELNNLND

pLDDT: mean 80.1, std 15.02, range [26.0, 98.12]

Solvent-accessible surface area (backbone atoms only — not comparable to full-atom values): 32625 Å² total; per-residue (Å²): 131,87,81,84,69,72,82,80,75,56,65,48,72,53,58,40,44,51,52,49,46,49,36,52,74,72,63,69,46,75,44,65,52,87,74,56,46,56,58,52,45,53,40,45,53,52,48,37,56,46,50,52,42,32,76,73,71,45,87,64,63,57,70,58,48,51,55,45,41,52,50,46,51,52,52,52,46,51,35,23,47,41,62,77,39,73,82,52,46,32,66,72,58,50,55,50,46,52,56,54,47,60,61,50,44,69,62,48,38,76,73,42,86,80,30,55,47,64,70,57,34,22,51,50,26,33,42,48,35,52,46,41,30,68,69,66,32,40,47,39,61,75,55,53,44,73,64,69,44,49,51,47,57,70,42,28,82,84,49,60,58,55,66,69,57,38,51,49,51,52,52,51,51,50,48,48,51,55,59,44,57,71,43,45,61,23,46,49,46,47,27,36,58,40,26,63,70,14,41,74,68,46,48,33,60,61,53,40,53,58,53,46,67,56,31,55,81,70,76,49,85,84,73,86,74,68,78,87,78,84,50,78,83,46,50,60,58,46,49,54,53,46,46,49,46,18,47,38,46,32,35,36,70,30,88,87,66,66,75,65,64,100,76,69,72,90,70,77,78,54,75,74,51,55,55,50,52,50,55,48,58,58,36,64,77,37,58,88,43,58,69,64,28,54,49,46,51,52,57,52,56,68,32,75,78,41,49,77,44,50,84,42,50,30,34,34,39,43,78,40,64,70,54,34,53,52,53,52,49,38,54,74,71,40,39,27,16,42,42,12,27,50,50,48,50,75,48,31,41,74,60,73,74,78,75,84,28,47,83,90,46,96,58,49,47,54,72,67,48,47,37,50,45,44,58,54,20,49,38,37,32,31,16,25,47,54,62,40,79,76,45,51,57,38,53,48,27,34,68,34,50,45,46,38,53,22,54,72,60,60,28,66,39,41,49,27,52,40,83,88,70,75,51,79,53,75,42,54,33,47,30,34,75,48,80,42,52,91,58,83,91,61,83,56,50,58,56,36,56,30,35,41,41,38,40,33,43,40,64,56,92,49,69,67,60,46,50,50,52,52,51,54,55,53,38,52,51,41,39,38,42,52,50,71,72,54,80,68,52,55,59,55,48,69,79,48,35,79,54,25,22,38,50,44,30,43,32,44,37,45,33,40,59,91,40,102,87,50,82,70,47,73,36,33,45,33,46,37,51,87,49,80,27,35,28,37,47,75,70,34,33,73,76,55,92,89,47,94,57,71,45,75,57,44,78,37,48,38,43,74,56,80,67,44,50,24,39,51,41,79,46,101,81,73,51,77,42,76,40,47,48,66,55,40,72,34,78,67,84,80,86,87,124

Secondary structure (DSSP, 8-state):
-----PPPPPP-HHHHHHHHHHHHHTT-STT--TTHHHHHHHHHHHHHHHHHHHHTTPPP-HHHHHHHHHHHHHHHHHHHHHHH-TT---HHHHHHHHHHHHHHHHHHTTT-TT---HHHHHHHHHHHHHHHHHHT-HHHHHS----EEEHHHHTHHHHT--HHHHHHHHHHHHHHHHHHHTTHHHHHHHHHHHTTTTHHHHTHHHHHHHHHHHHGGGT------------HHHHHHHHHHHHHHTEEEEEEE-TTS----TTS--PPPPHHHHHHHHHHHHHHTTTTSHHHHHHHHHHHHTSHHHHTTGGGEEEEEEE-HHHHHHHHHHHHHT-HHHHHHHHHHHH-GGGS------TT-SS---HHHHHHHHHHHHHHHHHHHTT-TT----EE-SHHHHHHHHHHH--S------TTT----S-SEEEEEEEEESSTTPPP-TT-EEEEEEEEEE--SSHHHHHHHHHHHHHHHHHH---S--HHHHHHHHHHTTS-EEEEEEEEEEEE-S-TTSPPEEEEEEEESSS--EEEE-SB-S-STT--SPBPSEEEEEEEETTEEEEEEE-TTS-EEEEEHHHHS---S-S--

Radius of gyration: 26.35 Å; Cα contacts (8 Å, |Δi|>4): 910; chains: 1; bounding box: 79×50×76 Å